Protein AF-0000000087153618 (afdb_homodimer)

Structure (mmCIF, N/CA/C/O backbone):
data_AF-0000000087153618-model_v1
#
loop_
_entity.id
_entity.type
_entity.pdbx_description
1 polymer '2-O-methyltransferase NoeI'
#
loop_
_atom_site.group_PDB
_atom_site.id
_atom_site.type_symbol
_atom_site.label_atom_id
_atom_site.label_alt_id
_atom_site.label_comp_id
_atom_site.label_asym_id
_atom_site.label_entity_id
_atom_site.label_seq_id
_atom_site.pdbx_PDB_ins_code
_atom_site.Cartn_x
_atom_site.Cartn_y
_atom_site.Cartn_z
_atom_site.occupancy
_atom_site.B_iso_or_equiv
_atom_site.auth_seq_id
_atom_site.auth_comp_id
_atom_site.auth_asym_id
_atom_site.auth_atom_id
_atom_site.pdbx_PDB_model_num
ATOM 1 N N . MET A 1 1 ? 12.773 13.211 -12.695 1 20.19 1 MET A N 1
ATOM 2 C CA . MET A 1 1 ? 13.117 11.789 -12.734 1 20.19 1 MET A CA 1
ATOM 3 C C . MET A 1 1 ? 11.867 10.922 -12.555 1 20.19 1 MET A C 1
ATOM 5 O O . MET A 1 1 ? 11.125 11.102 -11.586 1 20.19 1 MET A O 1
ATOM 9 N N . GLU A 1 2 ? 11.328 10.344 -13.516 1 23.78 2 GLU A N 1
ATOM 10 C CA . GLU A 1 2 ? 10.109 9.609 -13.812 1 23.78 2 GLU A CA 1
ATOM 11 C C . GLU A 1 2 ? 9.828 8.539 -12.75 1 23.78 2 GLU A C 1
ATOM 13 O O . GLU A 1 2 ? 10.703 7.734 -12.438 1 23.78 2 GLU A O 1
ATOM 18 N N . ARG A 1 3 ? 9.164 8.797 -11.742 1 31.59 3 ARG A N 1
ATOM 19 C CA . ARG A 1 3 ? 8.711 7.941 -10.648 1 31.59 3 ARG A CA 1
ATOM 20 C C . ARG A 1 3 ? 8.492 6.512 -11.133 1 31.59 3 ARG A C 1
ATOM 22 O O . ARG A 1 3 ? 7.566 6.242 -11.898 1 31.59 3 ARG A O 1
ATOM 29 N N . GLN A 1 4 ? 9.5 5.684 -11.438 1 35.72 4 GLN A N 1
ATOM 30 C CA . GLN A 1 4 ? 9.461 4.496 -12.281 1 35.72 4 GLN A CA 1
ATOM 31 C C . GLN A 1 4 ? 8.688 3.367 -11.609 1 35.72 4 GLN A C 1
ATOM 33 O O . GLN A 1 4 ? 9.195 2.723 -10.688 1 35.72 4 GLN A O 1
ATOM 38 N N . THR A 1 5 ? 7.371 3.631 -11.258 1 43.09 5 THR A N 1
ATOM 39 C CA . THR A 1 5 ? 6.609 2.404 -11.055 1 43.09 5 THR A CA 1
ATOM 40 C C . THR A 1 5 ? 7.105 1.301 -11.984 1 43.09 5 THR A C 1
ATOM 42 O O . THR A 1 5 ? 7.203 1.501 -13.203 1 43.09 5 THR A O 1
ATOM 45 N N . VAL A 1 6 ? 8.008 0.605 -11.461 1 48.28 6 VAL A N 1
ATOM 46 C CA . VAL A 1 6 ? 8.508 -0.486 -12.297 1 48.28 6 VAL A CA 1
ATOM 47 C C . VAL A 1 6 ? 7.344 -1.119 -13.062 1 48.28 6 VAL A C 1
ATOM 49 O O . VAL A 1 6 ? 6.328 -1.488 -12.461 1 48.28 6 VAL A O 1
ATOM 52 N N . SER A 1 7 ? 7.324 -0.836 -14.297 1 58.03 7 SER A N 1
ATOM 53 C CA . SER A 1 7 ? 6.32 -1.457 -15.156 1 58.03 7 SER A CA 1
ATOM 54 C C . SER A 1 7 ? 6.34 -2.975 -15.023 1 58.03 7 SER A C 1
ATOM 56 O O . SER A 1 7 ? 7.363 -3.559 -14.664 1 58.03 7 SER A O 1
ATOM 58 N N . SER A 1 8 ? 5.23 -3.551 -14.984 1 68.25 8 SER A N 1
ATOM 59 C CA . SER A 1 8 ? 5.109 -5.004 -14.953 1 68.25 8 SER A CA 1
ATOM 60 C C . SER A 1 8 ? 6.105 -5.66 -15.906 1 68.25 8 SER A C 1
ATOM 62 O O . SER A 1 8 ? 6.699 -6.688 -15.578 1 68.25 8 SER A O 1
ATOM 64 N N . VAL A 1 9 ? 6.383 -4.992 -16.969 1 71 9 VAL A N 1
ATOM 65 C CA . VAL A 1 9 ? 7.289 -5.551 -17.969 1 71 9 VAL A CA 1
ATOM 66 C C . VAL A 1 9 ? 8.711 -5.59 -17.406 1 71 9 VAL A C 1
ATOM 68 O O . VAL A 1 9 ? 9.445 -6.559 -17.625 1 71 9 VAL A O 1
ATOM 71 N N . GLU A 1 10 ? 9 -4.613 -16.688 1 82.44 10 GLU A N 1
ATOM 72 C CA . GLU A 1 10 ? 10.336 -4.547 -16.109 1 82.44 10 GLU A CA 1
ATOM 73 C C . GLU A 1 10 ? 10.539 -5.629 -15.047 1 82.44 10 GLU A C 1
ATOM 75 O O . GLU A 1 10 ? 11.625 -6.199 -14.93 1 82.44 10 GLU A O 1
ATOM 80 N N . VAL A 1 11 ? 9.453 -5.926 -14.469 1 89.31 11 VAL A N 1
ATOM 81 C CA . VAL A 1 11 ? 9.531 -6.949 -13.43 1 89.31 11 VAL A CA 1
ATOM 82 C C . VAL A 1 11 ? 9.789 -8.312 -14.062 1 89.31 11 VAL A C 1
ATOM 84 O O . VAL A 1 11 ? 10.664 -9.055 -13.617 1 89.31 11 VAL A O 1
ATOM 87 N N . HIS A 1 12 ? 9.07 -8.609 -15.148 1 93.75 12 HIS A N 1
ATOM 88 C CA . HIS A 1 12 ? 9.242 -9.891 -15.836 1 93.75 12 HIS A CA 1
ATOM 89 C C . HIS A 1 12 ? 10.664 -10.031 -16.375 1 93.75 12 HIS A C 1
ATOM 91 O O . HIS A 1 12 ? 11.281 -11.086 -16.234 1 93.75 12 HIS A O 1
ATOM 97 N N . GLN A 1 13 ? 11.141 -8.945 -16.938 1 91.81 13 GLN A N 1
ATOM 98 C CA . GLN A 1 13 ? 12.492 -8.961 -17.484 1 91.81 13 GLN A CA 1
ATOM 99 C C . GLN A 1 13 ? 13.531 -9.195 -16.391 1 91.81 13 GLN A C 1
ATOM 101 O O . GLN A 1 13 ? 14.484 -9.953 -16.578 1 91.81 13 GLN A O 1
ATOM 106 N N . HIS A 1 14 ? 13.328 -8.57 -15.352 1 91.19 14 HIS A N 1
ATOM 107 C CA . HIS A 1 14 ? 14.227 -8.734 -14.211 1 91.19 14 HIS A CA 1
ATOM 108 C C . HIS A 1 14 ? 14.242 -10.172 -13.719 1 91.19 14 HIS A C 1
ATOM 110 O O . HIS A 1 14 ? 15.312 -10.75 -13.492 1 91.19 14 HIS A O 1
ATOM 116 N N . ILE A 1 15 ? 13.086 -10.727 -13.625 1 93.56 15 ILE A N 1
ATOM 117 C CA . ILE A 1 15 ? 12.961 -12.086 -13.117 1 93.56 15 ILE A CA 1
ATOM 118 C C . ILE A 1 15 ? 13.656 -13.055 -14.07 1 93.56 15 ILE A C 1
ATOM 120 O O . ILE A 1 15 ? 14.438 -13.906 -13.633 1 93.56 15 ILE A O 1
ATOM 124 N N . VAL A 1 16 ? 13.398 -12.883 -15.305 1 94.5 16 VAL A N 1
ATOM 125 C CA . VAL A 1 16 ? 13.984 -13.773 -16.297 1 94.5 16 VAL A CA 1
ATOM 126 C C . VAL A 1 16 ? 15.508 -13.648 -16.266 1 94.5 16 VAL A C 1
ATOM 128 O O . VAL A 1 16 ? 16.219 -14.648 -16.438 1 94.5 16 VAL A O 1
ATOM 131 N N . SER A 1 17 ? 15.969 -12.43 -16.047 1 93.44 17 SER A N 1
ATOM 132 C CA . SER A 1 17 ? 17.406 -12.227 -15.977 1 93.44 17 SER A CA 1
ATOM 133 C C . SER A 1 17 ? 18.031 -12.977 -14.797 1 93.44 17 SER A C 1
ATOM 135 O O . SER A 1 17 ? 19.188 -13.375 -14.844 1 93.44 17 SER A O 1
ATOM 137 N N . LEU A 1 18 ? 17.297 -13.258 -13.766 1 93.94 18 LEU A N 1
ATOM 138 C CA . LEU A 1 18 ? 17.781 -13.938 -12.57 1 93.94 18 LEU A CA 1
ATOM 139 C C . LEU A 1 18 ? 17.781 -15.453 -12.773 1 93.94 18 LEU A C 1
ATOM 141 O O . LEU A 1 18 ? 18.562 -16.156 -12.133 1 93.94 18 LEU A O 1
ATOM 145 N N . LEU A 1 19 ? 16.891 -15.969 -13.617 1 95.12 19 LEU A N 1
ATOM 146 C CA . LEU A 1 19 ? 16.75 -17.406 -13.789 1 95.12 19 LEU A CA 1
ATOM 147 C C . LEU A 1 19 ? 18 -18 -14.438 1 95.12 19 LEU A C 1
ATOM 149 O O . LEU A 1 19 ? 18.391 -19.125 -14.125 1 95.12 19 LEU A O 1
ATOM 153 N N . GLN A 1 20 ? 18.641 -17.281 -15.383 1 90.94 20 GLN A N 1
ATOM 154 C CA . GLN A 1 20 ? 19.906 -17.672 -16 1 90.94 20 GLN A CA 1
ATOM 155 C C . GLN A 1 20 ? 19.812 -19.062 -16.594 1 90.94 20 GLN A C 1
ATOM 157 O O . GLN A 1 20 ? 20.719 -19.891 -16.406 1 90.94 20 GLN A O 1
ATOM 162 N N . LYS A 1 21 ? 18.781 -19.547 -17.109 1 91.88 21 LYS A N 1
ATOM 163 C CA . LYS A 1 21 ? 18.469 -20.797 -17.797 1 91.88 21 LYS A CA 1
ATOM 164 C C . LYS A 1 21 ? 17.609 -20.562 -19.031 1 91.88 21 LYS A C 1
ATOM 166 O O . LYS A 1 21 ? 16.625 -19.812 -18.969 1 91.88 21 LYS A O 1
ATOM 171 N N . PRO A 1 22 ? 17.984 -21.172 -20.109 1 92.19 22 PRO A N 1
ATOM 172 C CA . PRO A 1 22 ? 17.188 -20.953 -21.312 1 92.19 22 PRO A CA 1
ATOM 173 C C . PRO A 1 22 ? 15.828 -21.641 -21.266 1 92.19 22 PRO A C 1
ATOM 175 O O . PRO A 1 22 ? 14.883 -21.203 -21.906 1 92.19 22 PRO A O 1
ATOM 178 N N . ASN A 1 23 ? 15.766 -22.734 -20.5 1 96.75 23 ASN A N 1
ATOM 179 C CA . ASN A 1 23 ? 14.523 -23.516 -20.438 1 96.75 23 ASN A CA 1
ATOM 180 C C . ASN A 1 23 ? 14.039 -23.672 -19 1 96.75 23 ASN A C 1
ATOM 182 O O . ASN A 1 23 ? 13.82 -24.797 -18.531 1 96.75 23 ASN A O 1
ATOM 186 N N . PRO A 1 24 ? 13.789 -22.594 -18.359 1 98 24 PRO A N 1
ATOM 187 C CA . PRO A 1 24 ? 13.352 -22.688 -16.953 1 98 24 PRO A CA 1
ATOM 188 C C . PRO A 1 24 ? 11.969 -23.312 -16.812 1 98 24 PRO A C 1
ATOM 190 O O . PRO A 1 24 ? 11.141 -23.203 -17.719 1 98 24 PRO A O 1
ATOM 193 N N . VAL A 1 25 ? 11.766 -23.953 -15.727 1 98.5 25 VAL A N 1
ATOM 194 C CA . VAL A 1 25 ? 10.445 -24.406 -15.328 1 98.5 25 VAL A CA 1
ATOM 195 C C . VAL A 1 25 ? 9.727 -23.312 -14.547 1 98.5 25 VAL A C 1
ATOM 197 O O . VAL A 1 25 ? 10.195 -22.875 -13.492 1 98.5 25 VAL A O 1
ATOM 200 N N . ILE A 1 26 ? 8.562 -22.812 -15.102 1 98.62 26 ILE A N 1
ATOM 201 C CA . ILE A 1 26 ? 7.809 -21.719 -14.508 1 98.62 26 ILE A CA 1
ATOM 202 C C . ILE A 1 26 ? 6.387 -22.172 -14.195 1 98.62 26 ILE A C 1
ATOM 204 O O . ILE A 1 26 ? 5.699 -22.719 -15.055 1 98.62 26 ILE A O 1
ATOM 208 N N . LEU A 1 27 ? 6.008 -22.062 -12.945 1 98.88 27 LEU A N 1
ATOM 209 C CA . LEU A 1 27 ? 4.613 -22.25 -12.555 1 98.88 27 LEU A CA 1
ATOM 210 C C . LEU A 1 27 ? 3.904 -20.906 -12.398 1 98.88 27 LEU A C 1
ATOM 212 O O . LEU A 1 27 ? 4.348 -20.062 -11.633 1 98.88 27 LEU A O 1
ATOM 216 N N . ASP A 1 28 ? 2.85 -20.672 -13.164 1 98.69 28 ASP A N 1
ATOM 217 C CA . ASP A 1 28 ? 1.968 -19.516 -13.055 1 98.69 28 ASP A CA 1
ATOM 218 C C . ASP A 1 28 ? 0.666 -19.875 -12.344 1 98.69 28 ASP A C 1
ATOM 220 O O . ASP A 1 28 ? -0.265 -20.391 -12.969 1 98.69 28 ASP A O 1
ATOM 224 N N . ILE A 1 29 ? 0.651 -19.641 -11.039 1 98.75 29 ILE A N 1
ATOM 225 C CA . ILE A 1 29 ? -0.455 -20.078 -10.188 1 98.75 29 ILE A CA 1
ATOM 226 C C . ILE A 1 29 ? -1.422 -18.906 -9.977 1 98.75 29 ILE A C 1
ATOM 228 O O . ILE A 1 29 ? -1.096 -17.938 -9.297 1 98.75 29 ILE A O 1
ATOM 232 N N . GLY A 1 30 ? -2.611 -19 -10.438 1 97.5 30 GLY A N 1
ATOM 233 C CA . GLY A 1 30 ? -3.527 -17.891 -10.602 1 97.5 30 GLY A CA 1
ATOM 234 C C . GLY A 1 30 ? -3.227 -17.047 -11.828 1 97.5 30 GLY A C 1
ATOM 235 O O . GLY A 1 30 ? -3.072 -15.828 -11.727 1 97.5 30 GLY A O 1
ATOM 236 N N . CYS A 1 31 ? -3.277 -17.688 -12.93 1 96.81 31 CYS A N 1
ATOM 237 C CA . CYS A 1 31 ? -2.752 -17.062 -14.141 1 96.81 31 CYS A CA 1
ATOM 238 C C . CYS A 1 31 ? -3.791 -16.141 -14.766 1 96.81 31 CYS A C 1
ATOM 240 O O . CYS A 1 31 ? -3.467 -15.344 -15.656 1 96.81 31 CYS A O 1
ATOM 242 N N . ASN A 1 32 ? -5.004 -16.188 -14.32 1 94.25 32 ASN A N 1
ATOM 243 C CA . ASN A 1 32 ? -6.074 -15.336 -14.812 1 94.25 32 ASN A CA 1
ATOM 244 C C . ASN A 1 32 ? -6.191 -15.398 -16.328 1 94.25 32 ASN A C 1
ATOM 246 O O . ASN A 1 32 ? -6.309 -16.484 -16.906 1 94.25 32 ASN A O 1
ATOM 250 N N . ASP A 1 33 ? -6.074 -14.289 -17.016 1 93.5 33 ASP A N 1
ATOM 251 C CA . ASP A 1 33 ? -6.32 -14.258 -18.453 1 93.5 33 ASP A CA 1
ATOM 252 C C . ASP A 1 33 ? -5.051 -14.602 -19.234 1 93.5 33 ASP A C 1
ATOM 254 O O . ASP A 1 33 ? -5.035 -14.531 -20.469 1 93.5 33 ASP A O 1
ATOM 258 N N . GLY A 1 34 ? -3.939 -14.883 -18.578 1 96 34 GLY A N 1
ATOM 259 C CA . GLY A 1 34 ? -2.727 -15.367 -19.219 1 96 34 GLY A CA 1
ATOM 260 C C . GLY A 1 34 ? -1.766 -14.25 -19.578 1 96 34 GLY A C 1
ATOM 261 O O . GLY A 1 34 ? -0.745 -14.492 -20.234 1 96 34 GLY A O 1
ATOM 262 N N . THR A 1 35 ? -1.989 -13.031 -19.156 1 94.06 35 THR A N 1
ATOM 263 C CA . THR A 1 35 ? -1.132 -11.891 -19.469 1 94.06 35 THR A CA 1
ATOM 264 C C . THR A 1 35 ? 0.309 -12.172 -19.047 1 94.06 35 THR A C 1
ATOM 266 O O . THR A 1 35 ? 1.232 -12.039 -19.859 1 94.06 35 THR A O 1
ATOM 269 N N . ASP A 1 36 ? 0.475 -12.586 -17.828 1 95.12 36 ASP A N 1
ATOM 270 C CA . ASP A 1 36 ? 1.824 -12.828 -17.328 1 95.12 36 ASP A CA 1
ATOM 271 C C . ASP A 1 36 ? 2.438 -14.07 -17.969 1 95.12 36 ASP A C 1
ATOM 273 O O . ASP A 1 36 ? 3.629 -14.086 -18.281 1 95.12 36 ASP A O 1
ATOM 277 N N . THR A 1 37 ? 1.616 -15.094 -18.156 1 97.25 37 THR A N 1
ATOM 278 C CA . THR A 1 37 ? 2.08 -16.281 -18.859 1 97.25 37 THR A CA 1
ATOM 279 C C . THR A 1 37 ? 2.652 -15.914 -20.234 1 97.25 37 THR A C 1
ATOM 281 O O . THR A 1 37 ? 3.754 -16.344 -20.578 1 97.25 37 THR A O 1
ATOM 284 N N . GLN A 1 38 ? 1.904 -15.125 -20.969 1 96.44 38 GLN A N 1
ATOM 285 C CA . GLN A 1 38 ? 2.324 -14.711 -22.297 1 96.44 38 GLN A CA 1
ATOM 286 C C . GLN A 1 38 ? 3.629 -13.922 -22.234 1 96.44 38 GLN A C 1
ATOM 288 O O . GLN A 1 38 ? 4.5 -14.086 -23.094 1 96.44 38 GLN A O 1
ATOM 293 N N . HIS A 1 39 ? 3.777 -13.078 -21.266 1 95.38 39 HIS A N 1
ATOM 294 C CA . HIS A 1 39 ? 5 -12.297 -21.125 1 95.38 39 HIS A CA 1
ATOM 295 C C . HIS A 1 39 ? 6.211 -13.195 -20.906 1 95.38 39 HIS A C 1
ATOM 297 O O . HIS A 1 39 ? 7.254 -13.008 -21.531 1 95.38 39 HIS A O 1
ATOM 303 N N . PHE A 1 40 ? 6.059 -14.164 -20.047 1 96.75 40 PHE A N 1
ATOM 304 C CA . PHE A 1 40 ? 7.16 -15.078 -19.781 1 96.75 40 PHE A CA 1
ATOM 305 C C . PHE A 1 40 ? 7.484 -15.906 -21.016 1 96.75 40 PHE A C 1
ATOM 307 O O . PHE A 1 40 ? 8.656 -16.172 -21.312 1 96.75 40 PHE A O 1
ATOM 314 N N . LEU A 1 41 ? 6.441 -16.328 -21.688 1 96.75 41 LEU A N 1
ATOM 315 C CA . LEU A 1 41 ? 6.656 -17.109 -22.906 1 96.75 41 LEU A CA 1
ATOM 316 C C . LEU A 1 41 ? 7.441 -16.312 -23.922 1 96.75 41 LEU A C 1
ATOM 318 O O . LEU A 1 41 ? 8.32 -16.844 -24.609 1 96.75 41 LEU A O 1
ATOM 322 N N . ASN A 1 42 ? 7.16 -15.039 -24.047 1 95.19 42 ASN A N 1
ATOM 323 C CA . ASN A 1 42 ? 7.855 -14.164 -24.984 1 95.19 42 ASN A CA 1
ATOM 324 C C . ASN A 1 42 ? 9.32 -13.969 -24.594 1 95.19 42 ASN A C 1
ATOM 326 O O . ASN A 1 42 ? 10.203 -13.961 -25.453 1 95.19 42 ASN A O 1
ATOM 330 N N . LEU A 1 43 ? 9.578 -13.828 -23.344 1 94.75 43 LEU A N 1
ATOM 331 C CA . LEU A 1 43 ? 10.914 -13.539 -22.844 1 94.75 43 LEU A CA 1
AT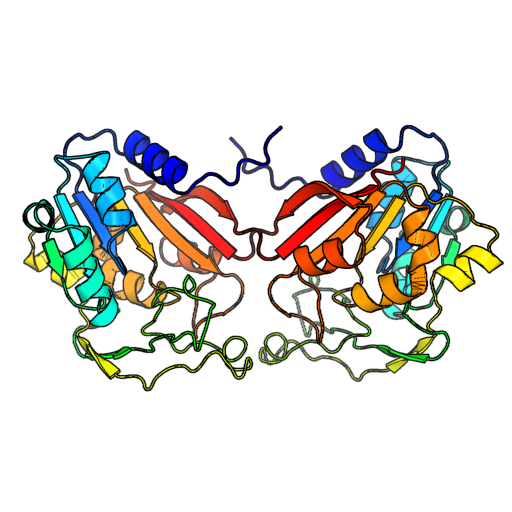OM 332 C C . LEU A 1 43 ? 11.766 -14.797 -22.812 1 94.75 43 LEU A C 1
ATOM 334 O O . LEU A 1 43 ? 12.992 -14.727 -22.953 1 94.75 43 LEU A O 1
ATOM 338 N N . CYS A 1 44 ? 11.102 -15.977 -22.594 1 95.62 44 CYS A N 1
ATOM 339 C CA . CYS A 1 44 ? 11.758 -17.281 -22.531 1 95.62 44 CYS A CA 1
ATOM 340 C C . CYS A 1 44 ? 11 -18.297 -23.375 1 95.62 44 CYS A C 1
ATOM 342 O O . CYS A 1 44 ? 10.336 -19.188 -22.828 1 95.62 44 CYS A O 1
ATOM 344 N N . PRO A 1 45 ? 11.25 -18.359 -24.594 1 95.38 45 PRO A N 1
ATOM 345 C CA . PRO A 1 45 ? 10.461 -19.203 -25.5 1 95.38 45 PRO A CA 1
ATOM 346 C C . PRO A 1 45 ? 10.641 -20.688 -25.234 1 95.38 45 PRO A C 1
ATOM 348 O O . PRO A 1 45 ? 9.781 -21.5 -25.609 1 95.38 45 PRO A O 1
ATOM 351 N N . GLN A 1 46 ? 11.719 -21.078 -24.625 1 97.12 46 GLN A N 1
ATOM 352 C CA . GLN A 1 46 ? 11.969 -22.484 -24.359 1 97.12 46 GLN A CA 1
ATOM 353 C C . GLN A 1 46 ? 11.531 -22.875 -22.953 1 97.12 46 GLN A C 1
ATOM 355 O O . GLN A 1 46 ? 11.711 -24.031 -22.547 1 97.12 46 GLN A O 1
ATOM 360 N N . ALA A 1 47 ? 10.906 -21.969 -22.266 1 97.69 47 ALA A N 1
ATOM 361 C CA . ALA A 1 47 ? 10.461 -22.25 -20.906 1 97.69 47 ALA A CA 1
ATOM 362 C C . ALA A 1 47 ? 9.383 -23.328 -20.891 1 97.69 47 ALA A C 1
ATOM 364 O O . ALA A 1 47 ? 8.578 -23.422 -21.828 1 97.69 47 ALA A O 1
ATOM 365 N N . GLN A 1 48 ? 9.453 -24.156 -19.906 1 98.06 48 GLN A N 1
ATOM 366 C CA . GLN A 1 48 ? 8.336 -25.031 -19.562 1 98.06 48 GLN A CA 1
ATOM 367 C C . GLN A 1 48 ? 7.371 -24.344 -18.594 1 98.06 48 GLN A C 1
ATOM 369 O O . GLN A 1 48 ? 7.68 -24.172 -17.422 1 98.06 48 GLN A O 1
ATOM 374 N N . ILE A 1 49 ? 6.199 -23.938 -19.156 1 98.56 49 ILE A N 1
ATOM 375 C CA . ILE A 1 49 ? 5.281 -23.125 -18.359 1 98.56 49 ILE A CA 1
ATOM 376 C C . ILE A 1 49 ? 4.023 -23.938 -18.047 1 98.56 49 ILE A C 1
ATOM 378 O O . ILE A 1 49 ? 3.41 -24.531 -18.938 1 98.56 49 ILE A O 1
ATOM 382 N N . TYR A 1 50 ? 3.689 -24.016 -16.781 1 98.81 50 TYR A N 1
ATOM 383 C CA . TYR A 1 50 ? 2.445 -24.578 -16.266 1 98.81 50 TYR A CA 1
ATOM 384 C C . TYR A 1 50 ? 1.584 -23.5 -15.625 1 98.81 50 TYR A C 1
ATOM 386 O O . TYR A 1 50 ? 2.006 -22.859 -14.656 1 98.81 50 TYR A O 1
ATOM 394 N N . SER A 1 51 ? 0.408 -23.297 -16.156 1 98.81 51 SER A N 1
ATOM 395 C CA . SER A 1 51 ? -0.5 -22.266 -15.672 1 98.81 51 SER A CA 1
ATOM 396 C C . SER A 1 51 ? -1.731 -22.859 -15.008 1 98.81 51 SER A C 1
ATOM 398 O O . SER A 1 51 ? -2.314 -23.828 -15.523 1 98.81 51 SER A O 1
ATOM 400 N N . PHE A 1 52 ? -2.059 -22.344 -13.844 1 98.81 52 PHE A N 1
ATOM 401 C CA . PHE A 1 52 ? -3.201 -22.828 -13.078 1 98.81 52 PHE A CA 1
ATOM 402 C C . PHE A 1 52 ? -4.25 -21.734 -12.914 1 98.81 52 PHE A C 1
ATOM 404 O O . PHE A 1 52 ? -3.938 -20.641 -12.453 1 98.81 52 PHE A O 1
ATOM 411 N N . GLU A 1 53 ? -5.461 -21.984 -13.25 1 98.12 53 GLU A N 1
ATOM 412 C CA . GLU A 1 53 ? -6.57 -21.047 -13.117 1 98.12 53 GLU A CA 1
ATOM 413 C C . GLU A 1 53 ? -7.898 -21.781 -12.953 1 98.12 53 GLU A C 1
ATOM 415 O O . GLU A 1 53 ? -8.195 -22.703 -13.711 1 98.12 53 GLU A O 1
ATOM 420 N N . PRO A 1 54 ? -8.641 -21.375 -11.961 1 97 54 PRO A N 1
ATOM 421 C CA . PRO A 1 54 ? -9.883 -22.109 -11.734 1 97 54 PRO A CA 1
ATOM 422 C C . PRO A 1 54 ? -11.094 -21.422 -12.375 1 97 54 PRO A C 1
ATOM 424 O O . PRO A 1 54 ? -12.148 -22.047 -12.531 1 97 54 PRO A O 1
ATOM 427 N N . ASP A 1 55 ? -11.062 -20.156 -12.656 1 93.69 55 ASP A N 1
ATOM 428 C CA . ASP A 1 55 ? -12.211 -19.391 -13.141 1 93.69 55 ASP A CA 1
ATOM 429 C C . ASP A 1 55 ? -12.445 -19.641 -14.633 1 93.69 55 ASP A C 1
ATOM 431 O O . ASP A 1 55 ? -11.625 -19.234 -15.469 1 93.69 55 ASP A O 1
ATOM 435 N N . PRO A 1 56 ? -13.586 -20.188 -14.961 1 93.12 56 PRO A N 1
ATOM 436 C CA . PRO A 1 56 ? -13.836 -20.469 -16.375 1 93.12 56 PRO A CA 1
ATOM 437 C C . PRO A 1 56 ? -13.828 -19.219 -17.25 1 93.12 56 PRO A C 1
ATOM 439 O O . PRO A 1 56 ? -13.477 -19.281 -18.422 1 93.12 56 PRO A O 1
ATOM 442 N N . ARG A 1 57 ? -14.211 -18.125 -16.672 1 88.31 57 ARG A N 1
ATOM 443 C CA . ARG A 1 57 ? -14.211 -16.875 -17.422 1 88.31 57 ARG A CA 1
ATOM 444 C C . ARG A 1 57 ? -12.797 -16.453 -17.781 1 88.31 57 ARG A C 1
ATOM 446 O O . ARG A 1 57 ? -12.523 -16.094 -18.938 1 88.31 57 ARG A O 1
ATOM 453 N N . ALA A 1 58 ? -11.969 -16.547 -16.828 1 92.25 58 ALA A N 1
ATOM 454 C CA . ALA A 1 58 ? -10.562 -16.219 -17.047 1 92.25 58 ALA A CA 1
ATOM 455 C C . ALA A 1 58 ? -9.898 -17.203 -18 1 92.25 58 ALA A C 1
ATOM 457 O O . ALA A 1 58 ? -9.117 -16.812 -18.859 1 92.25 58 ALA A O 1
ATOM 458 N N . ILE A 1 59 ? -10.266 -18.438 -17.875 1 95.56 59 ILE A N 1
ATOM 459 C CA . ILE A 1 59 ? -9.703 -19.5 -18.703 1 95.56 59 ILE A CA 1
ATOM 460 C C . ILE A 1 59 ? -10.055 -19.25 -20.172 1 95.56 59 ILE A C 1
ATOM 462 O O . ILE A 1 59 ? -9.203 -19.406 -21.062 1 95.56 59 ILE A O 1
ATOM 466 N N . ALA A 1 60 ? -11.25 -18.859 -20.406 1 94.75 60 ALA A N 1
ATOM 467 C CA . ALA A 1 60 ? -11.664 -18.547 -21.766 1 94.75 60 ALA A CA 1
ATOM 468 C C . ALA A 1 60 ? -10.82 -17.422 -22.359 1 94.75 60 ALA A C 1
ATOM 470 O O . ALA A 1 60 ? -10.391 -17.516 -23.516 1 94.75 60 ALA A O 1
ATOM 471 N N . ARG A 1 61 ? -10.586 -16.438 -21.594 1 94.19 61 ARG A N 1
ATOM 472 C CA . ARG A 1 61 ? -9.758 -15.32 -22.031 1 94.19 61 ARG A CA 1
ATOM 473 C C . ARG A 1 61 ? -8.312 -15.758 -22.219 1 94.19 61 ARG A C 1
ATOM 475 O O . ARG A 1 61 ? -7.625 -15.281 -23.141 1 94.19 61 ARG A O 1
ATOM 482 N N . PHE A 1 62 ? -7.883 -16.562 -21.312 1 95.88 62 PHE A N 1
ATOM 483 C CA . PHE A 1 62 ? -6.539 -17.125 -21.406 1 95.88 62 PHE A CA 1
ATOM 484 C C . PHE A 1 62 ? -6.324 -17.797 -22.75 1 95.88 62 PHE A C 1
ATOM 486 O O . PHE A 1 62 ? -5.355 -17.5 -23.453 1 95.88 62 PHE A O 1
ATOM 493 N N . LYS A 1 63 ? -7.188 -18.688 -23.109 1 97.62 63 LYS A N 1
ATOM 494 C CA . LYS A 1 63 ? -7.098 -19.453 -24.344 1 97.62 63 LYS A CA 1
ATOM 495 C C . LYS A 1 63 ? -7.156 -18.516 -25.562 1 97.62 63 LYS A C 1
ATOM 497 O O . LYS A 1 63 ? -6.414 -18.719 -26.531 1 97.62 63 LYS A O 1
ATOM 502 N N . LYS A 1 64 ? -8 -17.531 -25.453 1 96.31 64 LYS A N 1
ATOM 503 C CA . LYS A 1 64 ? -8.094 -16.562 -26.531 1 96.31 64 LYS A CA 1
ATOM 504 C C . LYS A 1 64 ? -6.797 -15.766 -26.688 1 96.31 64 LYS A C 1
ATOM 506 O O . LYS A 1 64 ? -6.32 -15.547 -27.797 1 96.31 64 LYS A O 1
ATOM 511 N N . ARG A 1 65 ? -6.254 -15.359 -25.594 1 94.25 65 ARG A N 1
ATOM 512 C CA . ARG A 1 65 ? -5.051 -14.531 -25.594 1 94.25 65 ARG A CA 1
ATOM 513 C C . ARG A 1 65 ? -3.869 -15.297 -26.188 1 94.25 65 ARG A C 1
ATOM 515 O O . ARG A 1 65 ? -3.135 -14.758 -27.016 1 94.25 65 ARG A O 1
ATOM 522 N N . LEU A 1 66 ? -3.711 -16.453 -25.766 1 96.94 66 LEU A N 1
ATOM 523 C CA . LEU A 1 66 ? -2.529 -17.203 -26.172 1 96.94 66 LEU A CA 1
ATOM 524 C C . LEU A 1 66 ? -2.695 -17.75 -27.594 1 96.94 66 LEU A C 1
ATOM 526 O O . LEU A 1 66 ? -1.707 -17.969 -28.297 1 96.94 66 LEU A O 1
ATOM 530 N N . GLY A 1 67 ? -3.922 -18.078 -28.031 1 96.5 67 GLY A N 1
ATOM 531 C CA . GLY A 1 67 ? -4.133 -18.594 -29.375 1 96.5 67 GLY A CA 1
ATOM 532 C C . GLY A 1 67 ? -3.25 -19.781 -29.688 1 96.5 67 GLY A C 1
ATOM 533 O O . GLY A 1 67 ? -3.246 -20.781 -28.953 1 96.5 67 GLY A O 1
ATOM 534 N N . PRO A 1 68 ? -2.447 -19.688 -30.688 1 95.31 68 PRO A N 1
ATOM 535 C CA . PRO A 1 68 ? -1.577 -20.797 -31.094 1 95.31 68 PRO A CA 1
ATOM 536 C C . PRO A 1 68 ? -0.496 -21.109 -30.062 1 95.31 68 PRO A C 1
ATOM 538 O O . PRO A 1 68 ? -0.016 -22.25 -30 1 95.31 68 PRO A O 1
ATOM 541 N N . SER A 1 69 ? -0.162 -20.125 -29.312 1 96.5 69 SER A N 1
ATOM 542 C CA . SER A 1 69 ? 0.88 -20.297 -28.312 1 96.5 69 SER A CA 1
ATOM 543 C C . SER A 1 69 ? 0.406 -21.203 -27.188 1 96.5 69 SER A C 1
ATOM 545 O O . SER A 1 69 ? 1.209 -21.656 -26.359 1 96.5 69 SER A O 1
ATOM 547 N N . LEU A 1 70 ? -0.855 -21.484 -27.188 1 96.88 70 LEU A N 1
ATOM 548 C CA . LEU A 1 70 ? -1.411 -22.375 -26.188 1 96.88 70 LEU A CA 1
ATOM 549 C C . LEU A 1 70 ? -0.708 -23.734 -26.219 1 96.88 70 LEU A C 1
ATOM 551 O O . LEU A 1 70 ? -0.568 -24.391 -25.188 1 96.88 70 LEU A O 1
ATOM 555 N N . ALA A 1 71 ? -0.259 -24.094 -27.312 1 96.94 71 ALA A N 1
ATOM 556 C CA . ALA A 1 71 ? 0.404 -25.391 -27.484 1 96.94 71 ALA A CA 1
ATOM 557 C C . ALA A 1 71 ? 1.733 -25.422 -26.734 1 96.94 71 ALA A C 1
ATOM 559 O O . ALA A 1 71 ? 2.271 -26.5 -26.453 1 96.94 71 ALA A O 1
ATOM 560 N N . LYS A 1 72 ? 2.273 -24.281 -26.391 1 97.31 72 LYS A N 1
ATOM 561 C CA . LYS A 1 72 ? 3.584 -24.188 -25.75 1 97.31 72 LYS A CA 1
ATOM 562 C C . LYS A 1 72 ? 3.449 -24.141 -24.219 1 97.31 72 LYS A C 1
ATOM 564 O O . LYS A 1 72 ? 4.453 -24.125 -23.516 1 97.31 72 LYS A O 1
ATOM 569 N N . VAL A 1 73 ? 2.242 -24.109 -23.734 1 98.06 73 VAL A N 1
ATOM 570 C CA . VAL A 1 73 ? 1.985 -23.969 -22.297 1 98.06 73 VAL A CA 1
ATOM 571 C C . VAL A 1 73 ? 1.004 -25.047 -21.844 1 98.06 73 VAL A C 1
ATOM 573 O O . VAL A 1 73 ? 0.16 -25.5 -22.625 1 98.06 73 VAL A O 1
ATOM 576 N N . LYS A 1 74 ? 1.164 -25.547 -20.703 1 98.44 74 LYS A N 1
ATOM 577 C CA . LYS A 1 74 ? 0.162 -26.422 -20.109 1 98.44 74 LYS A CA 1
ATOM 578 C C . LYS A 1 74 ? -0.779 -25.656 -19.203 1 98.44 74 LYS A C 1
ATOM 580 O O . LYS A 1 74 ? -0.364 -25.156 -18.141 1 98.44 74 LYS A O 1
ATOM 585 N N . LEU A 1 75 ? -1.989 -25.516 -19.594 1 98.62 75 LEU A N 1
ATOM 586 C CA . LEU A 1 75 ? -3.016 -24.859 -18.797 1 98.62 75 LEU A CA 1
ATOM 587 C C . LEU A 1 75 ? -3.822 -25.875 -17.984 1 98.62 75 LEU A C 1
ATOM 589 O O . LEU A 1 75 ? -4.383 -26.812 -18.562 1 98.62 75 LEU A O 1
ATOM 593 N N . LEU A 1 76 ? -3.781 -25.719 -16.734 1 98.69 76 LEU A N 1
ATOM 594 C CA . LEU A 1 76 ? -4.57 -26.531 -15.82 1 98.69 76 LEU A CA 1
ATOM 595 C C . LEU A 1 76 ? -5.738 -25.734 -15.242 1 98.69 76 LEU A C 1
ATOM 597 O O . LEU A 1 76 ? -5.535 -24.703 -14.602 1 98.69 76 LEU A O 1
ATOM 601 N N . GLU A 1 77 ? -6.945 -26.188 -15.438 1 98.38 77 GLU A N 1
ATOM 602 C CA . GLU A 1 77 ? -8.148 -25.453 -15.055 1 98.38 77 GLU A CA 1
ATOM 603 C C . GLU A 1 77 ? -8.586 -25.828 -13.641 1 98.38 77 GLU A C 1
ATOM 605 O O . GLU A 1 77 ? -9.703 -26.297 -13.43 1 98.38 77 GLU A O 1
ATOM 610 N N . ILE A 1 78 ? -7.75 -25.609 -12.656 1 98.44 78 ILE A N 1
ATOM 611 C CA . ILE A 1 78 ? -7.934 -25.969 -11.25 1 98.44 78 ILE A CA 1
ATOM 612 C C . ILE A 1 78 ? -7.371 -24.859 -10.367 1 98.44 78 ILE A C 1
ATOM 614 O O . ILE A 1 78 ? -6.578 -24.031 -10.82 1 98.44 78 ILE A O 1
ATOM 618 N N . ALA A 1 79 ? -7.812 -24.859 -9.109 1 98.5 79 ALA A N 1
ATOM 619 C CA . ALA A 1 79 ? -7.195 -24.031 -8.07 1 98.5 79 ALA A CA 1
ATOM 620 C C . ALA A 1 79 ? -6.152 -24.828 -7.289 1 98.5 79 ALA A C 1
ATOM 622 O O . ALA A 1 79 ? -6.395 -25.984 -6.906 1 98.5 79 ALA A O 1
ATOM 623 N N . ILE A 1 80 ? -5.004 -24.281 -7.129 1 98.69 80 ILE A N 1
ATOM 624 C CA . ILE A 1 80 ? -4.047 -24.859 -6.195 1 98.69 80 ILE A CA 1
ATOM 625 C C . ILE A 1 80 ? -4.422 -24.469 -4.766 1 98.69 80 ILE A C 1
ATOM 627 O O . ILE A 1 80 ? -4.691 -23.312 -4.484 1 98.69 80 ILE A O 1
ATOM 631 N N . SER A 1 81 ? -4.527 -25.438 -3.898 1 98.31 81 SER A N 1
ATOM 632 C CA . SER A 1 81 ? -4.977 -25.234 -2.523 1 98.31 81 SER A CA 1
ATOM 633 C C . SER A 1 81 ? -4.285 -26.203 -1.572 1 98.31 81 SER A C 1
ATOM 635 O O . SER A 1 81 ? -3.309 -26.859 -1.946 1 98.31 81 SER A O 1
ATOM 637 N N . ASP A 1 82 ? -4.77 -26.266 -0.31 1 98.38 82 ASP A N 1
ATOM 638 C CA . ASP A 1 82 ? -4.141 -27.094 0.714 1 98.38 82 ASP A CA 1
ATOM 639 C C . ASP A 1 82 ? -4.707 -28.516 0.698 1 98.38 82 ASP A C 1
ATOM 641 O O . ASP A 1 82 ? -4.281 -29.359 1.477 1 98.38 82 ASP A O 1
ATOM 645 N N . ARG A 1 83 ? -5.652 -28.781 -0.267 1 97.81 83 ARG A N 1
ATOM 646 C CA . ARG A 1 83 ? -6.258 -30.109 -0.337 1 97.81 83 ARG A CA 1
ATOM 647 C C . ARG A 1 83 ? -6.742 -30.422 -1.75 1 97.81 83 ARG A C 1
ATOM 649 O O . ARG A 1 83 ? -6.965 -29.516 -2.547 1 97.81 83 ARG A O 1
ATOM 656 N N . ASN A 1 84 ? -6.828 -31.719 -2.02 1 98.31 84 ASN A N 1
ATOM 657 C CA . ASN A 1 84 ? -7.52 -32.156 -3.227 1 98.31 84 ASN A CA 1
ATOM 658 C C . ASN A 1 84 ? -9.031 -32.219 -3.018 1 98.31 84 ASN A C 1
ATOM 660 O O . ASN A 1 84 ? -9.5 -32.656 -1.957 1 98.31 84 ASN A O 1
ATOM 664 N N . GLY A 1 85 ? -9.734 -31.719 -3.893 1 98 85 GLY A N 1
ATOM 665 C CA . GLY A 1 85 ? -11.18 -31.734 -3.781 1 98 85 GLY A CA 1
ATOM 666 C C . GLY A 1 85 ? -11.844 -30.594 -4.543 1 98 85 GLY A C 1
ATOM 667 O O . GLY A 1 85 ? -11.594 -30.422 -5.734 1 98 85 GLY A O 1
ATOM 668 N N . THR A 1 86 ? -12.82 -30 -3.854 1 97.5 86 THR A N 1
ATOM 669 C CA . THR A 1 86 ? -13.523 -28.859 -4.414 1 97.5 86 THR A CA 1
ATOM 670 C C . THR A 1 86 ? -13.664 -27.75 -3.377 1 97.5 86 THR A C 1
ATOM 672 O O . THR A 1 86 ? -13.562 -28 -2.174 1 97.5 86 THR A O 1
ATOM 675 N N . ILE A 1 87 ? -13.812 -26.562 -3.881 1 96.06 87 ILE A N 1
ATOM 676 C CA . ILE A 1 87 ? -14 -25.422 -2.996 1 96.06 87 ILE A CA 1
ATOM 677 C C . ILE A 1 87 ? -14.805 -24.344 -3.715 1 96.06 87 ILE A C 1
ATOM 679 O O . ILE A 1 87 ? -14.867 -24.312 -4.945 1 96.06 87 ILE A O 1
ATOM 683 N N . ASP A 1 88 ? -15.445 -23.531 -2.93 1 93.56 88 ASP A N 1
ATOM 684 C CA . ASP A 1 88 ? -16.172 -22.406 -3.504 1 93.56 88 ASP A CA 1
ATOM 685 C C . ASP A 1 88 ? -15.195 -21.328 -3.992 1 93.56 88 ASP A C 1
ATOM 687 O O . ASP A 1 88 ? -14.273 -20.953 -3.277 1 93.56 88 ASP A O 1
ATOM 691 N N . PHE A 1 89 ? -15.383 -20.906 -5.16 1 92.69 89 PHE A N 1
ATOM 692 C CA . PHE A 1 89 ? -14.672 -19.781 -5.75 1 92.69 89 PHE A CA 1
ATOM 693 C C . PHE A 1 89 ? -15.539 -18.531 -5.766 1 92.69 89 PHE A C 1
ATOM 695 O O . PHE A 1 89 ? -16.719 -18.594 -6.129 1 92.69 89 PHE A O 1
ATOM 702 N N . HIS A 1 90 ? -14.961 -17.422 -5.406 1 87.75 90 HIS A N 1
ATOM 703 C CA . HIS A 1 90 ? -15.664 -16.141 -5.316 1 87.75 90 HIS A CA 1
ATOM 704 C C . HIS A 1 90 ? -15.219 -15.188 -6.422 1 87.75 90 HIS A C 1
ATOM 706 O O . HIS A 1 90 ? -14.219 -14.484 -6.277 1 87.75 90 HIS A O 1
ATOM 712 N N . PRO A 1 91 ? -16.016 -15.125 -7.406 1 83.5 91 PRO A N 1
ATOM 713 C CA . PRO A 1 91 ? -15.641 -14.273 -8.539 1 83.5 91 PRO A CA 1
ATOM 714 C C . PRO A 1 91 ? -16 -12.805 -8.32 1 83.5 91 PRO A C 1
ATOM 716 O O . PRO A 1 91 ? -17.047 -12.508 -7.73 1 83.5 91 PRO A O 1
ATOM 719 N N . SER A 1 92 ? -15.086 -11.969 -8.562 1 72 92 SER A N 1
ATOM 720 C CA . SER A 1 92 ? -15.43 -10.555 -8.555 1 72 92 SER A CA 1
ATOM 721 C C . SER A 1 92 ? -15.953 -10.102 -9.914 1 72 92 SER A C 1
ATOM 723 O O . SER A 1 92 ? -15.539 -10.625 -10.945 1 72 92 SER A O 1
ATOM 725 N N . ASN A 1 93 ? -17.203 -9.477 -9.852 1 58.06 93 ASN A N 1
ATOM 726 C CA . ASN A 1 93 ? -17.75 -8.953 -11.094 1 58.06 93 ASN A CA 1
ATOM 727 C C . ASN A 1 93 ? -17.844 -7.43 -11.078 1 58.06 93 ASN A C 1
ATOM 729 O O . ASN A 1 93 ? -17.891 -6.82 -10.008 1 58.06 93 ASN A O 1
ATOM 733 N N . ALA A 1 94 ? -17.281 -6.707 -11.898 1 49.72 94 ALA A N 1
ATOM 734 C CA . ALA A 1 94 ? -17.516 -5.266 -11.938 1 49.72 94 ALA A CA 1
ATOM 735 C C . ALA A 1 94 ? -18.812 -4.941 -12.695 1 49.72 94 ALA A C 1
ATOM 737 O O . ALA A 1 94 ? -19.109 -5.559 -13.719 1 49.72 94 ALA A O 1
ATOM 738 N N . ASP A 1 95 ? -19.734 -4.484 -11.945 1 41.81 95 ASP A N 1
ATOM 739 C CA . ASP A 1 95 ? -20.828 -3.811 -12.625 1 41.81 95 ASP A CA 1
ATOM 740 C C . ASP A 1 95 ? -20.375 -2.484 -13.227 1 41.81 95 ASP A C 1
ATOM 742 O O . ASP A 1 95 ? -19.547 -1.78 -12.641 1 41.81 95 ASP A O 1
ATOM 746 N N . GLY A 1 96 ? -20.547 -2.064 -14.648 1 38 96 GLY A N 1
ATOM 747 C CA . GLY A 1 96 ? -20.391 -0.959 -15.578 1 38 96 GLY A CA 1
ATOM 748 C C . GLY A 1 96 ? -19 -0.854 -16.172 1 38 96 GLY A C 1
ATOM 749 O O . GLY A 1 96 ? -18.297 -1.855 -16.281 1 38 96 GLY A O 1
ATOM 750 N N . ASP A 1 97 ? -18.547 0.696 -16.25 1 36.78 97 ASP A N 1
ATOM 751 C CA . ASP A 1 97 ? -17.406 1.182 -17.031 1 36.78 97 ASP A CA 1
ATOM 752 C C . ASP A 1 97 ? -16.094 0.649 -16.469 1 36.78 97 ASP A C 1
ATOM 754 O O . ASP A 1 97 ? -15.008 1.029 -16.922 1 36.78 97 ASP A O 1
ATOM 758 N N . ALA A 1 98 ? -16.094 0.238 -15.211 1 36.31 98 ALA A N 1
ATOM 759 C CA . ALA A 1 98 ? -14.742 -0.107 -14.773 1 36.31 98 ALA A CA 1
ATOM 760 C C . ALA A 1 98 ? -14.242 -1.367 -15.469 1 36.31 98 ALA A C 1
ATOM 762 O O . ALA A 1 98 ? -14.344 -2.469 -14.922 1 36.31 98 ALA A O 1
ATOM 763 N N . LYS A 1 99 ? -14.32 -1.404 -16.688 1 38.88 99 LYS A N 1
ATOM 764 C CA . LYS A 1 99 ? -13.891 -2.377 -17.688 1 38.88 99 LYS A CA 1
ATOM 765 C C . LYS A 1 99 ? -12.633 -3.107 -17.25 1 38.88 99 LYS A C 1
ATOM 767 O O . LYS A 1 99 ? -12.32 -4.184 -17.766 1 38.88 99 LYS A O 1
ATOM 772 N N . GLU A 1 100 ? -11.742 -2.363 -16.625 1 40.31 100 GLU A N 1
ATOM 773 C CA . GLU A 1 100 ? -10.398 -2.896 -16.422 1 40.31 100 GLU A CA 1
ATOM 774 C C . GLU A 1 100 ? -10.336 -3.799 -15.195 1 40.31 100 GLU A C 1
ATOM 776 O O . GLU A 1 100 ? -9.281 -4.348 -14.875 1 40.31 100 GLU A O 1
ATOM 781 N N . TRP A 1 101 ? -11.141 -3.441 -14.133 1 43.34 101 TRP A N 1
ATOM 782 C CA . TRP A 1 101 ? -11.07 -4.363 -13 1 43.34 101 TRP A CA 1
ATOM 783 C C . TRP A 1 101 ? -11.375 -5.789 -13.445 1 43.34 101 TRP A C 1
ATOM 785 O O . TRP A 1 101 ? -12.539 -6.188 -13.531 1 43.34 101 TRP A O 1
ATOM 795 N N . ASP A 1 102 ? -10.922 -6.23 -14.5 1 49.22 102 ASP A N 1
ATOM 796 C CA . ASP A 1 102 ? -11.023 -7.531 -15.156 1 49.22 102 ASP A CA 1
ATOM 797 C C . ASP A 1 102 ? -10.883 -8.672 -14.148 1 49.22 102 ASP A C 1
ATOM 799 O O . ASP A 1 102 ? -9.969 -8.664 -13.32 1 49.22 102 ASP A O 1
ATOM 803 N N . LEU A 1 103 ? -11.82 -9.578 -13.953 1 58.25 103 LEU A N 1
ATOM 804 C CA . LEU A 1 103 ? -12.25 -10.922 -13.594 1 58.25 103 LEU A CA 1
ATOM 805 C C . LEU A 1 103 ? -11.328 -11.531 -12.547 1 58.25 103 LEU A C 1
ATOM 807 O O . LEU A 1 103 ? -10.562 -12.453 -12.844 1 58.25 103 LEU A O 1
ATOM 811 N N . SER A 1 104 ? -11.312 -10.664 -11.453 1 70.62 104 SER A N 1
ATOM 812 C CA . SER A 1 104 ? -10.555 -11.297 -10.375 1 70.62 104 SER A CA 1
ATOM 813 C C . SER A 1 104 ? -11.469 -12.125 -9.477 1 70.62 104 SER A C 1
ATOM 815 O O . SER A 1 104 ? -12.695 -12.07 -9.602 1 70.62 104 SER A O 1
ATOM 817 N N . GLY A 1 105 ? -10.93 -13.18 -8.875 1 84.12 105 GLY A N 1
ATOM 818 C CA . GLY A 1 105 ? -11.602 -14.062 -7.934 1 84.12 105 GLY A CA 1
ATOM 819 C C . GLY A 1 105 ? -10.641 -14.812 -7.031 1 84.12 105 GLY A C 1
ATOM 820 O O . GLY A 1 105 ? -9.422 -14.758 -7.227 1 84.12 105 GLY A O 1
ATOM 821 N N . SER A 1 106 ? -11.25 -15.359 -6.082 1 90.69 106 SER A N 1
ATOM 822 C CA . SER A 1 106 ? -10.445 -16.078 -5.098 1 90.69 106 SER A CA 1
ATOM 823 C C . SER A 1 106 ? -11.227 -17.219 -4.469 1 90.69 106 SER A C 1
ATOM 825 O O . SER A 1 106 ? -12.461 -17.188 -4.441 1 90.69 106 SER A O 1
ATOM 827 N N . ILE A 1 107 ? -10.469 -18.172 -4.016 1 93.19 107 ILE A N 1
ATOM 828 C CA . ILE A 1 107 ? -11.086 -19.219 -3.211 1 93.19 107 ILE A CA 1
ATOM 829 C C . ILE A 1 107 ? -11.305 -18.719 -1.786 1 93.19 107 ILE A C 1
ATOM 831 O O . ILE A 1 107 ? -11.906 -19.406 -0.961 1 93.19 107 ILE A O 1
ATOM 835 N N . ARG A 1 108 ? -10.789 -17.594 -1.492 1 90.56 108 ARG A N 1
ATOM 836 C CA . ARG A 1 108 ? -11.039 -16.922 -0.225 1 90.56 108 ARG A CA 1
ATOM 837 C C . ARG A 1 108 ? -12.125 -15.859 -0.38 1 90.56 108 ARG A C 1
ATOM 839 O O . ARG A 1 108 ? -12.148 -15.125 -1.374 1 90.56 108 ARG A O 1
ATOM 846 N N . ARG A 1 109 ? -12.945 -15.758 0.658 1 85.69 109 ARG A N 1
ATOM 847 C CA . ARG A 1 109 ? -14.008 -14.758 0.624 1 85.69 109 ARG A CA 1
ATOM 848 C C . ARG A 1 109 ? -13.445 -13.352 0.747 1 85.69 109 ARG A C 1
ATOM 850 O O . ARG A 1 109 ? -12.602 -13.086 1.61 1 85.69 109 ARG A O 1
ATOM 857 N N . PRO A 1 110 ? -13.867 -12.5 -0.204 1 78.25 110 PRO A N 1
ATOM 858 C CA . PRO A 1 110 ? -13.422 -11.117 -0.05 1 78.25 110 PRO A CA 1
ATOM 859 C C . PRO A 1 110 ? -14 -10.445 1.198 1 78.25 110 PRO A C 1
ATOM 861 O O . PRO A 1 110 ? -15.141 -10.719 1.575 1 78.25 110 PRO A O 1
ATOM 864 N N . LYS A 1 111 ? -13.172 -9.836 1.938 1 69.5 111 LYS A N 1
ATOM 865 C CA . LYS A 1 111 ? -13.664 -9.102 3.102 1 69.5 111 LYS A CA 1
ATOM 866 C C . LYS A 1 111 ? -14.359 -7.809 2.686 1 69.5 111 LYS A C 1
ATOM 868 O O . LYS A 1 111 ? -14.164 -7.332 1.564 1 69.5 111 LYS A O 1
ATOM 873 N N . ASN A 1 112 ? -15.5 -7.426 3.467 1 52.56 112 ASN A N 1
ATOM 874 C CA . ASN A 1 112 ? -16.453 -6.344 3.246 1 52.56 112 ASN A CA 1
ATOM 875 C C . ASN A 1 112 ? -15.766 -5.098 2.693 1 52.56 112 ASN A C 1
ATOM 877 O O . ASN A 1 112 ? -16.422 -4.098 2.402 1 52.56 112 ASN A O 1
ATOM 881 N N . HIS A 1 113 ? -14.758 -4.797 3.055 1 47.75 113 HIS A N 1
ATOM 882 C CA . HIS A 1 113 ? -14.492 -3.467 2.521 1 47.75 113 HIS A CA 1
ATOM 883 C C . HIS A 1 113 ? -14.781 -3.404 1.025 1 47.75 113 HIS A C 1
ATOM 885 O O . HIS A 1 113 ? -15.07 -2.334 0.488 1 47.75 113 HIS A O 1
ATOM 891 N N . LEU A 1 114 ? -14.539 -4.516 0.298 1 42.94 114 LEU A N 1
ATOM 892 C CA . LEU A 1 114 ? -14.906 -4.578 -1.113 1 42.94 114 LEU A CA 1
ATOM 893 C C . LEU A 1 114 ? -16.422 -4.602 -1.28 1 42.94 114 LEU A C 1
ATOM 895 O O . LEU A 1 114 ? -16.953 -4.125 -2.289 1 42.94 114 LEU A O 1
ATOM 899 N N . THR A 1 115 ? -17.141 -5.207 -0.342 1 38.78 115 THR A N 1
ATOM 900 C CA . THR A 1 115 ? -18.578 -5.363 -0.502 1 38.78 115 THR A CA 1
ATOM 901 C C . THR A 1 115 ? -19.312 -4.047 -0.22 1 38.78 115 THR A C 1
ATOM 903 O O . THR A 1 115 ? -20.531 -3.959 -0.372 1 38.78 115 THR A O 1
ATOM 906 N N . GLU A 1 116 ? -18.625 -3.316 0.611 1 38.09 116 GLU A N 1
ATOM 907 C CA . GLU A 1 116 ? -19.516 -2.195 0.922 1 38.09 116 GLU A CA 1
ATOM 908 C C . GLU A 1 116 ? -19.875 -1.407 -0.336 1 38.09 116 GLU A C 1
ATOM 910 O O . GLU A 1 116 ? -20.656 -0.456 -0.278 1 38.09 116 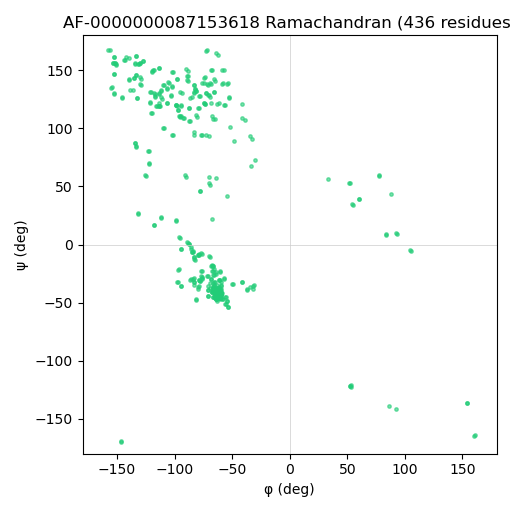GLU A O 1
ATOM 915 N N . TYR A 1 117 ? -18.891 -1.445 -1.212 1 36.56 117 TYR A N 1
ATOM 916 C CA . TYR A 1 117 ? -19.375 -0.693 -2.365 1 36.56 117 TYR A CA 1
ATOM 917 C C . TYR A 1 117 ? -20.516 -1.426 -3.055 1 36.56 117 TYR A C 1
ATOM 919 O O . TYR A 1 117 ? -20.406 -2.619 -3.346 1 36.56 117 TYR A O 1
ATOM 927 N N . ASP A 1 118 ? -21.562 -0.901 -2.928 1 39.59 118 ASP A N 1
ATOM 928 C CA . ASP A 1 118 ? -22.781 -1.38 -3.582 1 39.59 118 ASP A CA 1
ATOM 929 C C . ASP A 1 118 ? -22.453 -2.027 -4.93 1 39.59 118 ASP A C 1
ATOM 931 O O . ASP A 1 118 ? -23.219 -2.867 -5.418 1 39.59 118 ASP A O 1
ATOM 935 N N . TRP A 1 119 ? -21.469 -1.408 -5.52 1 37.97 119 TRP A N 1
ATOM 936 C CA . TRP A 1 119 ? -21.406 -1.804 -6.922 1 37.97 119 TRP A CA 1
ATOM 937 C C . TRP A 1 119 ? -20.578 -3.074 -7.094 1 37.97 119 TRP A C 1
ATOM 939 O O . TRP A 1 119 ? -20.438 -3.59 -8.203 1 37.97 119 TRP A O 1
ATOM 949 N N . VAL A 1 120 ? -19.578 -3.254 -6.199 1 43.59 120 VAL A N 1
ATOM 950 C CA . VAL A 1 120 ? -18.922 -4.531 -6.438 1 43.59 120 VAL A CA 1
ATOM 951 C C . VAL A 1 120 ? -19.859 -5.676 -6.055 1 43.59 120 VAL A C 1
ATOM 953 O O . VAL A 1 120 ? -20.297 -5.766 -4.91 1 43.59 120 VAL A O 1
ATOM 956 N N . ARG A 1 121 ? -20.562 -6.145 -6.977 1 49.41 121 ARG A N 1
ATOM 957 C CA . ARG A 1 121 ? -21.422 -7.316 -6.844 1 49.41 121 ARG A CA 1
ATOM 958 C C . ARG A 1 121 ? -20.625 -8.602 -7.02 1 49.41 121 ARG A C 1
ATOM 960 O O . ARG A 1 121 ? -19.812 -8.711 -7.938 1 49.41 121 ARG A O 1
ATOM 967 N N . PHE A 1 122 ? -20.156 -9.188 -5.859 1 56.5 122 PHE A N 1
ATOM 968 C CA . PHE A 1 122 ? -19.703 -10.555 -6.07 1 56.5 122 PHE A CA 1
ATOM 969 C C . PHE A 1 122 ? -20.844 -11.438 -6.555 1 56.5 122 PHE A C 1
ATOM 971 O O . PHE A 1 122 ? -21.938 -11.414 -5.988 1 56.5 122 PHE A O 1
ATOM 978 N N . ASP A 1 123 ? -20.391 -11.898 -7.727 1 64.19 123 ASP A N 1
ATOM 979 C CA . ASP A 1 123 ? -21.328 -12.898 -8.219 1 64.19 123 ASP A CA 1
ATOM 980 C C . ASP A 1 123 ? -21.422 -14.086 -7.258 1 64.19 123 ASP A C 1
ATOM 982 O O . ASP A 1 123 ? -20.656 -14.18 -6.297 1 64.19 123 ASP A O 1
ATOM 986 N N . ARG A 1 124 ? -22.422 -14.875 -7.367 1 77.88 124 ARG A N 1
ATOM 987 C CA . ARG A 1 124 ? -22.609 -16.109 -6.605 1 77.88 124 ARG A CA 1
ATOM 988 C C . ARG A 1 124 ? -21.391 -17.016 -6.719 1 77.88 124 ARG A C 1
ATOM 990 O O . ARG A 1 124 ? -20.875 -17.234 -7.816 1 77.88 124 ARG A O 1
ATOM 997 N N . PRO A 1 125 ? -20.891 -17.391 -5.621 1 86.88 125 PRO A N 1
ATOM 998 C CA . PRO A 1 125 ? -19.766 -18.344 -5.668 1 86.88 125 PRO A CA 1
ATOM 999 C C . PRO A 1 125 ? -20.109 -19.625 -6.406 1 86.88 125 PRO A C 1
ATOM 1001 O O . PRO A 1 125 ? -21.281 -20 -6.5 1 86.88 125 PRO A O 1
ATOM 1004 N N . PHE A 1 126 ? -19.156 -20.25 -7.027 1 89.94 126 PHE A N 1
ATOM 1005 C CA . PHE A 1 126 ? -19.328 -21.547 -7.656 1 89.94 126 PHE A CA 1
ATOM 1006 C C . PHE A 1 126 ? -18.172 -22.484 -7.281 1 89.94 126 PHE A C 1
ATOM 1008 O O . PHE A 1 126 ? -17.125 -22.031 -6.836 1 89.94 126 PHE A O 1
ATOM 1015 N N . SER A 1 127 ? -18.438 -23.75 -7.492 1 94.38 127 SER A N 1
ATOM 1016 C CA . SER A 1 127 ? -17.469 -24.766 -7.082 1 94.38 127 SER A CA 1
ATOM 1017 C C . SER A 1 127 ? -16.375 -24.953 -8.125 1 94.38 127 SER A C 1
ATOM 1019 O O . SER A 1 127 ? -16.656 -24.969 -9.328 1 94.38 127 SER A O 1
ATOM 1021 N N . VAL A 1 128 ? -15.141 -25.062 -7.617 1 97.19 128 VAL A N 1
ATOM 1022 C CA . VAL A 1 128 ? -14.016 -25.359 -8.508 1 97.19 128 VAL A CA 1
ATOM 1023 C C . VAL A 1 128 ? -13.203 -26.531 -7.945 1 97.19 128 VAL A C 1
ATOM 1025 O O . VAL A 1 128 ? -13.211 -26.766 -6.738 1 97.19 128 VAL A O 1
ATOM 1028 N N . GLU A 1 129 ? -12.484 -27.219 -8.828 1 98 129 GLU A N 1
ATOM 1029 C CA . GLU A 1 129 ? -11.586 -28.297 -8.414 1 98 129 GLU A CA 1
ATOM 1030 C C . GLU A 1 129 ? -10.312 -27.734 -7.797 1 98 129 GLU A C 1
ATOM 1032 O O . GLU A 1 129 ? -9.766 -26.734 -8.273 1 98 129 GLU A O 1
ATOM 1037 N N . THR A 1 130 ? -9.852 -28.375 -6.719 1 98.56 130 THR A N 1
ATOM 1038 C CA . THR A 1 130 ? -8.602 -28 -6.07 1 98.56 130 THR A CA 1
ATOM 1039 C C . THR A 1 130 ? -7.598 -29.141 -6.113 1 98.56 130 THR A C 1
ATOM 1041 O O . THR A 1 130 ? -7.984 -30.312 -6.148 1 98.56 130 THR A O 1
ATOM 1044 N N . ARG A 1 131 ? -6.387 -28.828 -6.148 1 98.69 131 ARG A N 1
ATOM 1045 C CA . ARG A 1 131 ? -5.277 -29.781 -6.062 1 98.69 131 ARG A CA 1
ATOM 1046 C C . ARG A 1 131 ? -4.152 -29.219 -5.191 1 98.69 131 ARG A C 1
ATOM 1048 O O . ARG A 1 131 ? -3.879 -28.031 -5.211 1 98.69 131 ARG A O 1
ATOM 1055 N N . ARG A 1 132 ? -3.568 -30.094 -4.453 1 98.81 132 ARG A N 1
ATOM 1056 C CA . ARG A 1 132 ? -2.324 -29.719 -3.783 1 98.81 132 ARG A CA 1
ATOM 1057 C C . ARG A 1 132 ? -1.18 -29.609 -4.785 1 98.81 132 ARG A C 1
ATOM 1059 O O . ARG A 1 132 ? -1.027 -30.453 -5.668 1 98.81 132 ARG A O 1
ATOM 1066 N N . LEU A 1 133 ? -0.4 -28.609 -4.613 1 98.88 133 LEU A N 1
ATOM 1067 C CA . LEU A 1 133 ? 0.718 -28.375 -5.523 1 98.88 133 LEU A CA 1
ATOM 1068 C C . LEU A 1 133 ? 1.695 -29.547 -5.484 1 98.88 133 LEU A C 1
ATOM 1070 O O . LEU A 1 133 ? 2.182 -30 -6.523 1 98.88 133 LEU A O 1
ATOM 1074 N N . ASP A 1 134 ? 2.012 -30.078 -4.328 1 98.81 134 ASP A N 1
ATOM 1075 C CA . ASP A 1 134 ? 2.93 -31.203 -4.176 1 98.81 134 ASP A CA 1
ATOM 1076 C C . ASP A 1 134 ? 2.426 -32.438 -4.934 1 98.81 134 ASP A C 1
ATOM 1078 O O . ASP A 1 134 ? 3.209 -33.125 -5.578 1 98.81 134 ASP A O 1
ATOM 1082 N N . ASP A 1 135 ? 1.129 -32.688 -4.824 1 98.81 135 ASP A N 1
ATOM 1083 C CA . ASP A 1 135 ? 0.565 -33.812 -5.523 1 98.81 135 ASP A CA 1
ATOM 1084 C C . ASP A 1 135 ? 0.655 -33.656 -7.035 1 98.81 135 ASP A C 1
ATOM 1086 O O . ASP A 1 135 ? 1.023 -34.562 -7.754 1 98.81 135 ASP A O 1
ATOM 1090 N N . TRP A 1 136 ? 0.317 -32.5 -7.441 1 98.62 136 TRP A N 1
ATOM 1091 C CA . TRP A 1 136 ? 0.372 -32.25 -8.883 1 98.62 136 TRP A CA 1
ATOM 1092 C C . TRP A 1 136 ? 1.802 -32.375 -9.398 1 98.62 136 TRP A C 1
ATOM 1094 O O . TRP A 1 136 ? 2.043 -33.031 -10.43 1 98.62 136 TRP A O 1
ATOM 1104 N N . CYS A 1 137 ? 2.732 -31.75 -8.75 1 98.5 137 CYS A N 1
ATOM 1105 C CA . CYS A 1 137 ? 4.125 -31.812 -9.172 1 98.5 137 CYS A CA 1
ATOM 1106 C C . CYS A 1 137 ? 4.637 -33.25 -9.195 1 98.5 137 CYS A C 1
ATOM 1108 O O . CYS A 1 137 ? 5.398 -33.625 -10.086 1 98.5 137 CYS A O 1
ATOM 1110 N N . SER A 1 138 ? 4.266 -33.969 -8.188 1 98 138 SER A N 1
ATOM 1111 C CA . SER A 1 138 ? 4.637 -35.375 -8.156 1 98 138 SER A CA 1
ATOM 1112 C C . SER A 1 138 ? 4.102 -36.125 -9.383 1 98 138 SER A C 1
ATOM 1114 O O . SER A 1 138 ? 4.844 -36.844 -10.047 1 98 138 SER A O 1
ATOM 1116 N N . ASP A 1 139 ? 2.857 -35.906 -9.695 1 97.88 139 ASP A N 1
ATOM 1117 C CA . ASP A 1 139 ? 2.229 -36.531 -10.852 1 97.88 139 ASP A CA 1
ATOM 1118 C C . ASP A 1 139 ? 2.916 -36.125 -12.148 1 97.88 139 ASP A C 1
ATOM 1120 O O . ASP A 1 139 ? 3.041 -36.938 -13.078 1 97.88 139 ASP A O 1
ATOM 1124 N N . ALA A 1 140 ? 3.322 -34.906 -12.18 1 97.31 140 ALA A N 1
ATOM 1125 C CA . ALA A 1 140 ? 3.936 -34.344 -13.375 1 97.31 140 ALA A CA 1
ATOM 1126 C C . ALA A 1 140 ? 5.426 -34.656 -13.43 1 97.31 140 ALA A C 1
ATOM 1128 O O . ALA A 1 140 ? 6.109 -34.312 -14.398 1 97.31 140 ALA A O 1
ATOM 1129 N N . LYS A 1 141 ? 5.984 -35.25 -12.375 1 97 141 LYS A N 1
ATOM 1130 C CA . LYS A 1 141 ? 7.398 -35.594 -12.25 1 97 141 LYS A CA 1
ATOM 1131 C C . LYS A 1 141 ? 8.281 -34.375 -12.336 1 97 141 LYS A C 1
ATOM 1133 O O . LYS A 1 141 ? 9.289 -34.375 -13.047 1 97 141 LYS A O 1
ATOM 1138 N N . LEU A 1 142 ? 7.84 -33.344 -11.75 1 96.19 142 LEU A N 1
ATOM 1139 C CA . LEU A 1 142 ? 8.602 -32.094 -11.633 1 96.19 142 LEU A CA 1
ATOM 1140 C C . LEU A 1 142 ? 9.328 -32.031 -10.297 1 96.19 142 LEU A C 1
ATOM 1142 O O . LEU A 1 142 ? 8.703 -31.781 -9.258 1 96.19 142 LEU A O 1
ATOM 1146 N N . ASN A 1 143 ? 10.602 -32.125 -10.305 1 94.06 143 ASN A N 1
ATOM 1147 C CA . ASN A 1 143 ? 11.367 -32.219 -9.07 1 94.06 143 ASN A CA 1
ATOM 1148 C C . ASN A 1 143 ? 11.93 -30.844 -8.664 1 94.06 143 ASN A C 1
ATOM 1150 O O . ASN A 1 143 ? 12.195 -30.609 -7.484 1 94.06 143 ASN A O 1
ATOM 1154 N N . THR A 1 144 ? 12.242 -30.031 -9.609 1 95.75 144 THR A N 1
ATOM 1155 C CA . THR A 1 144 ? 12.75 -28.703 -9.336 1 95.75 144 THR A CA 1
ATOM 1156 C C . THR A 1 144 ? 11.969 -27.656 -10.133 1 95.75 144 THR A C 1
ATOM 1158 O O . THR A 1 144 ? 11.633 -27.875 -11.297 1 95.75 144 THR A O 1
ATOM 1161 N N . VAL A 1 145 ? 11.664 -26.594 -9.484 1 98.25 145 VAL A N 1
ATOM 1162 C CA . VAL A 1 145 ? 10.984 -25.469 -10.109 1 98.25 145 VAL A CA 1
ATOM 1163 C C . VAL A 1 145 ? 11.875 -24.234 -10.062 1 98.25 145 VAL A C 1
ATOM 1165 O O . VAL A 1 145 ? 12.461 -23.922 -9.023 1 98.25 145 VAL A O 1
ATOM 1168 N N . ASP A 1 146 ? 12.023 -23.609 -11.203 1 98.44 146 ASP A N 1
ATOM 1169 C CA . ASP A 1 146 ? 12.883 -22.422 -11.234 1 98.44 146 ASP A CA 1
ATOM 1170 C C . ASP A 1 146 ? 12.148 -21.203 -10.688 1 98.44 146 ASP A C 1
ATOM 1172 O O . ASP A 1 146 ? 12.742 -20.359 -10.008 1 98.44 146 ASP A O 1
ATOM 1176 N N . PHE A 1 147 ? 10.891 -21.125 -11.008 1 98.62 147 PHE A N 1
ATOM 1177 C CA . PHE A 1 147 ? 10.188 -19.891 -10.656 1 98.62 147 PHE A CA 1
ATOM 1178 C C . PHE A 1 147 ? 8.695 -20.156 -10.5 1 98.62 147 PHE A C 1
ATOM 1180 O O . PHE A 1 147 ? 8.094 -20.859 -11.312 1 98.62 147 PHE A O 1
ATOM 1187 N N . ILE A 1 148 ? 8.133 -19.609 -9.445 1 98.81 148 ILE A N 1
ATOM 1188 C CA . ILE A 1 148 ? 6.688 -19.594 -9.25 1 98.81 148 ILE A CA 1
ATOM 1189 C C . ILE A 1 148 ? 6.18 -18.141 -9.266 1 98.81 148 ILE A C 1
ATOM 1191 O O . ILE A 1 148 ? 6.633 -17.312 -8.477 1 98.81 148 ILE A O 1
ATOM 1195 N N . TRP A 1 149 ? 5.305 -17.781 -10.195 1 98.12 149 TRP A N 1
ATOM 1196 C CA . TRP A 1 149 ? 4.488 -16.578 -10.211 1 98.12 149 TRP A CA 1
ATOM 1197 C C . TRP A 1 149 ? 3.133 -16.828 -9.555 1 98.12 149 TRP A C 1
ATOM 1199 O O . TRP A 1 149 ? 2.291 -17.531 -10.117 1 98.12 149 TRP A O 1
ATOM 1209 N N . MET A 1 150 ? 2.943 -16.281 -8.406 1 97.56 150 MET A N 1
ATOM 1210 C CA . MET A 1 150 ? 1.754 -16.609 -7.629 1 97.56 150 MET A CA 1
ATOM 1211 C C . MET A 1 150 ? 0.918 -15.359 -7.359 1 97.56 150 MET A C 1
ATOM 1213 O O . MET A 1 150 ? 1.358 -14.453 -6.652 1 97.56 150 MET A O 1
ATOM 1217 N N . ASP A 1 151 ? -0.211 -15.297 -7.902 1 93.94 151 ASP A N 1
ATOM 1218 C CA . ASP A 1 151 ? -1.22 -14.266 -7.691 1 93.94 151 ASP A CA 1
ATOM 1219 C C . ASP A 1 151 ? -2.604 -14.883 -7.492 1 93.94 151 ASP A C 1
ATOM 1221 O O . ASP A 1 151 ? -3.404 -14.938 -8.43 1 93.94 151 ASP A O 1
ATOM 1225 N N . VAL A 1 152 ? -2.91 -15.219 -6.242 1 95.31 152 VAL A N 1
ATOM 1226 C CA . VAL A 1 152 ? -4.094 -16.031 -5.98 1 95.31 152 VAL A CA 1
ATOM 1227 C C . VAL A 1 152 ? -5.082 -15.25 -5.121 1 95.31 152 VAL A C 1
ATOM 1229 O O . VAL A 1 152 ? -5.945 -15.836 -4.469 1 95.31 152 VAL A O 1
ATOM 1232 N N . GLN A 1 153 ? -4.875 -14.023 -5.082 1 89.19 153 GLN A N 1
ATOM 1233 C CA . GLN A 1 153 ? -5.812 -13.078 -4.477 1 89.19 153 GLN A CA 1
ATOM 1234 C C . GLN A 1 153 ? -6.184 -13.508 -3.061 1 89.19 153 GLN A C 1
ATOM 1236 O O . GLN A 1 153 ? -7.367 -13.664 -2.746 1 89.19 153 GLN A O 1
ATOM 1241 N N . GLY A 1 154 ? -5.148 -13.758 -2.18 1 91.75 154 GLY A N 1
ATOM 1242 C CA . GLY A 1 154 ? -5.375 -13.977 -0.76 1 91.75 154 GLY A CA 1
ATOM 1243 C C . GLY A 1 154 ? -5.242 -15.43 -0.35 1 91.75 154 GLY A C 1
ATOM 1244 O O . GLY A 1 154 ? -5.254 -15.75 0.841 1 91.75 154 GLY A O 1
ATOM 1245 N N . ALA A 1 155 ? -5.055 -16.344 -1.266 1 95.75 155 ALA A N 1
ATOM 1246 C CA . ALA A 1 155 ? -5.051 -17.766 -0.97 1 95.75 155 ALA A CA 1
ATOM 1247 C C . ALA A 1 155 ? -3.627 -18.297 -0.831 1 95.75 155 ALA A C 1
ATOM 1249 O O . ALA A 1 155 ? -3.389 -19.5 -0.956 1 95.75 155 ALA A O 1
ATOM 1250 N N . GLU A 1 156 ? -2.678 -17.391 -0.559 1 97.06 156 GLU A N 1
ATOM 1251 C CA . GLU A 1 156 ? -1.278 -17.812 -0.501 1 97.06 156 GLU A CA 1
ATOM 1252 C C . GLU A 1 156 ? -1.059 -18.875 0.572 1 97.06 156 GLU A C 1
ATOM 1254 O O . GLU A 1 156 ? -0.282 -19.812 0.376 1 97.06 156 GLU A O 1
ATOM 1259 N N . ALA A 1 157 ? -1.759 -18.766 1.659 1 96.88 157 ALA A N 1
ATOM 1260 C CA . ALA A 1 157 ? -1.619 -19.75 2.73 1 96.88 157 ALA A CA 1
ATOM 1261 C C . ALA A 1 157 ? -1.998 -21.156 2.244 1 96.88 157 ALA A C 1
ATOM 1263 O O . ALA A 1 157 ? -1.321 -22.125 2.564 1 96.88 157 ALA A O 1
ATOM 1264 N N . ASP A 1 158 ? -3.051 -21.234 1.501 1 98.12 158 ASP A N 1
ATOM 1265 C CA . ASP A 1 158 ? -3.525 -22.516 0.975 1 98.12 158 ASP A CA 1
ATOM 1266 C C . ASP A 1 158 ? -2.518 -23.109 -0.002 1 98.12 158 ASP A C 1
ATOM 1268 O O . ASP A 1 158 ? -2.209 -24.312 0.071 1 98.12 158 ASP A O 1
ATOM 1272 N N . VAL A 1 159 ? -2.021 -22.312 -0.87 1 98.69 159 VAL A N 1
ATOM 1273 C CA . VAL A 1 159 ? -1.071 -22.781 -1.874 1 98.69 159 VAL A CA 1
ATOM 1274 C C . VAL A 1 159 ? 0.198 -23.281 -1.19 1 98.69 159 VAL A C 1
ATOM 1276 O O . VAL A 1 159 ? 0.702 -24.359 -1.518 1 98.69 159 VAL A O 1
ATOM 1279 N N . ILE A 1 160 ? 0.719 -22.516 -0.219 1 98.5 160 ILE A N 1
ATOM 1280 C CA . ILE A 1 160 ? 1.954 -22.859 0.471 1 98.5 160 ILE A CA 1
ATOM 1281 C C . ILE A 1 160 ? 1.75 -24.156 1.267 1 98.5 160 ILE A C 1
ATOM 1283 O O . ILE A 1 160 ? 2.578 -25.062 1.206 1 98.5 160 ILE A O 1
ATOM 1287 N N . ALA A 1 161 ? 0.615 -24.266 1.896 1 98.31 161 ALA A N 1
ATOM 1288 C CA . ALA A 1 161 ? 0.32 -25.453 2.699 1 98.31 161 ALA A CA 1
ATOM 1289 C C . ALA A 1 161 ? 0.255 -26.703 1.829 1 98.31 161 ALA A C 1
ATOM 1291 O O . ALA A 1 161 ? 0.688 -27.781 2.246 1 98.31 161 ALA A O 1
ATOM 1292 N N . GLY A 1 162 ? -0.258 -26.562 0.684 1 98.69 162 GLY A N 1
ATOM 1293 C CA . GLY A 1 162 ? -0.372 -27.688 -0.224 1 98.69 162 GLY A CA 1
ATOM 1294 C C . GLY A 1 162 ? 0.891 -27.938 -1.027 1 98.69 162 GLY A C 1
ATOM 1295 O O . GLY A 1 162 ? 0.984 -28.938 -1.754 1 98.69 162 GLY A O 1
ATOM 1296 N N . GLY A 1 163 ? 1.893 -27.031 -0.905 1 98.56 163 GLY A N 1
ATOM 1297 C CA . GLY A 1 163 ? 3.055 -27.109 -1.776 1 98.56 163 GLY A CA 1
ATOM 1298 C C . GLY A 1 163 ? 4.371 -27.016 -1.028 1 98.56 163 GLY A C 1
ATOM 1299 O O . GLY A 1 163 ? 5.367 -26.547 -1.577 1 98.56 163 GLY A O 1
ATOM 1300 N N . MET A 1 164 ? 4.383 -27.406 0.204 1 97.62 164 MET A N 1
ATOM 1301 C CA . MET A 1 164 ? 5.57 -27.234 1.039 1 97.62 164 MET A CA 1
ATOM 1302 C C . MET A 1 164 ? 6.789 -27.891 0.394 1 97.62 164 MET A C 1
ATOM 1304 O O . MET A 1 164 ? 7.867 -27.297 0.363 1 97.62 164 MET A O 1
ATOM 1308 N N . GLN A 1 165 ? 6.688 -29.094 -0.12 1 97.56 165 GLN A N 1
ATOM 1309 C CA . GLN A 1 165 ? 7.797 -29.781 -0.78 1 97.56 165 GLN A CA 1
ATOM 1310 C C . GLN A 1 165 ? 8.203 -29.047 -2.057 1 97.56 165 GLN A C 1
ATOM 1312 O O . GLN A 1 165 ? 9.398 -28.859 -2.314 1 97.56 165 GLN A O 1
ATOM 1317 N N . THR A 1 166 ? 7.246 -28.688 -2.805 1 98.5 166 THR A N 1
ATOM 1318 C CA . THR A 1 166 ? 7.523 -27.984 -4.055 1 98.5 166 THR A CA 1
ATOM 1319 C C . THR A 1 166 ? 8.258 -26.672 -3.787 1 98.5 166 THR A C 1
ATOM 1321 O O . THR A 1 166 ? 9.266 -26.391 -4.43 1 98.5 166 THR A O 1
ATOM 1324 N N . PHE A 1 167 ? 7.781 -25.891 -2.801 1 98.5 167 PHE A N 1
ATOM 1325 C CA . PHE A 1 167 ? 8.422 -24.609 -2.477 1 98.5 167 PHE A CA 1
ATOM 1326 C C . PHE A 1 167 ? 9.859 -24.844 -2.016 1 98.5 167 PHE A C 1
ATOM 1328 O O . PHE A 1 167 ? 10.75 -24.047 -2.336 1 98.5 167 PHE A O 1
ATOM 1335 N N . SER A 1 168 ? 10.07 -25.891 -1.272 1 97.31 168 SER A N 1
ATOM 1336 C CA . SER A 1 168 ? 11.422 -26.188 -0.805 1 97.31 168 SER A CA 1
ATOM 1337 C C . SER A 1 168 ? 12.375 -26.406 -1.974 1 97.31 168 SER A C 1
ATOM 1339 O O . SER A 1 168 ? 13.586 -26.203 -1.84 1 97.31 168 SER A O 1
ATOM 1341 N N . ASN A 1 169 ? 11.844 -26.781 -3.127 1 97.81 169 ASN A N 1
ATOM 1342 C CA . ASN A 1 169 ? 12.648 -27.062 -4.312 1 97.81 169 ASN A CA 1
ATOM 1343 C C . ASN A 1 169 ? 12.422 -26.016 -5.402 1 97.81 169 ASN A C 1
ATOM 1345 O O . ASN A 1 169 ? 12.578 -26.312 -6.59 1 97.81 169 ASN A O 1
ATOM 1349 N N . THR A 1 170 ? 11.992 -24.859 -5.039 1 98.56 170 THR A N 1
ATOM 1350 C CA . THR A 1 170 ? 11.789 -23.75 -5.957 1 98.56 170 THR A CA 1
ATOM 1351 C C . THR A 1 170 ? 12.836 -22.656 -5.727 1 98.56 170 THR A C 1
ATOM 1353 O O . THR A 1 170 ? 13.086 -22.266 -4.59 1 98.56 170 THR A O 1
ATOM 1356 N N . ARG A 1 171 ? 13.383 -22.109 -6.797 1 98.12 171 ARG A N 1
ATOM 1357 C CA . ARG A 1 171 ? 14.484 -21.156 -6.672 1 98.12 171 ARG A CA 1
ATOM 1358 C C . ARG A 1 171 ? 13.961 -19.766 -6.336 1 98.12 171 ARG A C 1
ATOM 1360 O O . ARG A 1 171 ? 14.516 -19.078 -5.48 1 98.12 171 ARG A O 1
ATOM 1367 N N . PHE A 1 172 ? 12.938 -19.328 -7.07 1 98.12 172 PHE A N 1
ATOM 1368 C CA . PHE A 1 172 ? 12.383 -17.984 -6.871 1 98.12 172 PHE A CA 1
ATOM 1369 C C . PHE A 1 172 ? 10.859 -18.047 -6.809 1 98.12 172 PHE A C 1
ATOM 1371 O O . PHE A 1 172 ? 10.234 -18.859 -7.484 1 98.12 172 PHE A O 1
ATOM 1378 N N . VAL A 1 173 ? 10.289 -17.188 -6.012 1 98.5 173 VAL A N 1
ATOM 1379 C CA . VAL A 1 173 ? 8.836 -17.031 -5.918 1 98.5 173 VAL A CA 1
ATOM 1380 C C . VAL A 1 173 ? 8.469 -15.555 -5.98 1 98.5 173 VAL A C 1
ATOM 1382 O O . VAL A 1 173 ? 9.062 -14.727 -5.277 1 98.5 173 VAL A O 1
ATOM 1385 N N . TYR A 1 174 ? 7.582 -15.188 -6.91 1 97.62 174 TYR A N 1
ATOM 1386 C CA . TYR A 1 174 ? 6.93 -13.883 -6.93 1 97.62 174 TYR A CA 1
ATOM 1387 C C . TYR A 1 174 ? 5.496 -13.984 -6.422 1 97.62 174 TYR A C 1
ATOM 1389 O O . TYR A 1 174 ? 4.734 -14.852 -6.867 1 97.62 174 TYR A O 1
ATOM 1397 N N . THR A 1 175 ? 5.137 -13.141 -5.453 1 96.75 175 THR A N 1
ATOM 1398 C CA . THR A 1 175 ? 3.775 -13.242 -4.938 1 96.75 175 THR A CA 1
ATOM 1399 C C . THR A 1 175 ? 3.305 -11.898 -4.391 1 96.75 175 THR A C 1
ATOM 1401 O O . THR A 1 175 ? 4.117 -11.008 -4.129 1 96.75 175 THR A O 1
ATOM 1404 N N . GLU A 1 176 ? 1.983 -11.867 -4.297 1 90.5 176 GLU A N 1
ATOM 1405 C CA . GLU A 1 176 ? 1.354 -10.688 -3.721 1 90.5 176 GLU A CA 1
ATOM 1406 C C . GLU A 1 176 ? 1.213 -10.82 -2.207 1 90.5 176 GLU A C 1
ATOM 1408 O O . GLU A 1 176 ? 1.093 -11.93 -1.684 1 90.5 176 GLU A O 1
ATOM 1413 N N . TYR A 1 177 ? 1.349 -9.766 -1.485 1 88.88 177 TYR A N 1
ATOM 1414 C CA . TYR A 1 177 ? 1.08 -9.68 -0.054 1 88.88 177 TYR A CA 1
ATOM 1415 C C . TYR A 1 177 ? 0.208 -8.477 0.271 1 88.88 177 TYR A C 1
ATOM 1417 O O . TYR A 1 177 ? 0.113 -7.539 -0.525 1 88.88 177 TYR A O 1
ATOM 1425 N N . SER A 1 178 ? -0.475 -8.648 1.421 1 84.44 178 SER A N 1
ATOM 1426 C CA . SER A 1 178 ? -1.203 -7.508 1.965 1 84.44 178 SER A CA 1
ATOM 1427 C C . SER A 1 178 ? -1.199 -7.527 3.49 1 84.44 178 SER A C 1
ATOM 1429 O O . SER A 1 178 ? -1.577 -8.523 4.105 1 84.44 178 SER A O 1
ATOM 1431 N N . ASP A 1 179 ? -0.772 -6.422 4 1 77.5 179 ASP A N 1
ATOM 1432 C CA . ASP A 1 179 ? -0.814 -6.316 5.457 1 77.5 179 ASP A CA 1
ATOM 1433 C C . ASP A 1 179 ? -2.223 -5.98 5.941 1 77.5 179 ASP A C 1
ATOM 1435 O O . ASP A 1 179 ? -2.5 -6.031 7.141 1 77.5 179 ASP A O 1
ATOM 1439 N N . ARG A 1 180 ? -3.035 -5.684 4.996 1 73.44 180 ARG A N 1
ATOM 1440 C CA . ARG A 1 180 ? -4.465 -5.555 5.254 1 73.44 180 ARG A CA 1
ATOM 1441 C C . ARG A 1 180 ? -5.234 -6.746 4.695 1 73.44 180 ARG A C 1
ATOM 1443 O O . ARG A 1 180 ? -4.93 -7.23 3.602 1 73.44 180 ARG A O 1
ATOM 1450 N N . GLU A 1 181 ? -6.098 -7.258 5.422 1 76.94 181 GLU A N 1
ATOM 1451 C CA . GLU A 1 181 ? -6.84 -8.445 5.012 1 76.94 181 GLU A CA 1
ATOM 1452 C C . GLU A 1 181 ? -7.934 -8.094 4.004 1 76.94 181 GLU A C 1
ATOM 1454 O O . GLU A 1 181 ? -9.047 -7.734 4.391 1 76.94 181 GLU A O 1
ATOM 1459 N N . LEU A 1 182 ? -7.641 -8.203 2.721 1 73.81 182 LEU A N 1
ATOM 1460 C CA . LEU A 1 182 ? -8.609 -7.969 1.653 1 73.81 182 LEU A CA 1
ATOM 1461 C C . LEU A 1 182 ? -9.453 -9.211 1.407 1 73.81 182 LEU A C 1
ATOM 1463 O O . LEU A 1 182 ? -10.602 -9.109 0.97 1 73.81 182 LEU A O 1
ATOM 1467 N N . TYR A 1 183 ? -8.828 -10.328 1.611 1 81.62 183 TYR A N 1
ATOM 1468 C CA . TYR A 1 183 ? -9.477 -11.633 1.588 1 81.62 183 TYR A CA 1
ATOM 1469 C C . TYR A 1 183 ? -9.336 -12.336 2.934 1 81.62 183 TYR A C 1
ATOM 1471 O O . TYR A 1 183 ? -8.336 -12.164 3.631 1 81.62 183 TYR A O 1
ATOM 1479 N N . GLU A 1 184 ? -10.359 -13.117 3.211 1 85.06 184 GLU A N 1
ATOM 1480 C CA . GLU A 1 184 ? -10.32 -13.812 4.492 1 85.06 184 GLU A CA 1
ATOM 1481 C C . GLU A 1 184 ? -9.055 -14.656 4.629 1 85.06 184 GLU A C 1
ATOM 1483 O O . GLU A 1 184 ? -8.789 -15.531 3.803 1 85.06 184 GLU A O 1
ATOM 1488 N N . GLY A 1 185 ? -8.266 -14.312 5.672 1 86 185 GLY A N 1
ATOM 1489 C CA . GLY A 1 185 ? -7.082 -15.109 5.957 1 86 185 GLY A CA 1
ATOM 1490 C C . GLY A 1 185 ? -5.879 -14.711 5.125 1 86 185 GLY A C 1
ATOM 1491 O O . GLY A 1 185 ? -4.863 -15.414 5.117 1 86 185 GLY A O 1
ATOM 1492 N N . GLN A 1 186 ? -6.055 -13.633 4.438 1 89.25 186 GLN A N 1
ATOM 1493 C CA . GLN A 1 186 ? -4.934 -13.188 3.615 1 89.25 186 GLN A CA 1
ATOM 1494 C C . GLN A 1 186 ? -3.691 -12.945 4.461 1 89.25 186 GLN A C 1
ATOM 1496 O O . GLN A 1 186 ? -3.779 -12.383 5.559 1 89.25 186 GLN A O 1
ATOM 1501 N N . LEU A 1 187 ? -2.547 -13.344 3.961 1 90.75 187 LEU A N 1
ATOM 1502 C CA . LEU A 1 187 ? -1.298 -13.297 4.715 1 90.75 187 LEU A CA 1
ATOM 1503 C C . LEU A 1 187 ? -0.598 -11.961 4.531 1 90.75 187 LEU A C 1
ATOM 1505 O O . LEU A 1 187 ? -0.594 -11.398 3.432 1 90.75 187 LEU A O 1
ATOM 1509 N N . SER A 1 188 ? -0.037 -11.523 5.609 1 89 188 SER A N 1
ATOM 1510 C CA . SER A 1 188 ? 0.963 -10.469 5.531 1 89 188 SER A CA 1
ATOM 1511 C C . SER A 1 188 ? 2.271 -10.984 4.941 1 89 188 SER A C 1
ATOM 1513 O O . SER A 1 188 ? 2.473 -12.195 4.836 1 89 188 SER A O 1
ATOM 1515 N N . LEU A 1 189 ? 3.143 -10.109 4.586 1 91.12 189 LEU A N 1
ATOM 1516 C CA . LEU A 1 189 ? 4.449 -10.516 4.078 1 91.12 189 LEU A CA 1
ATOM 1517 C C . LEU A 1 189 ? 5.207 -11.328 5.125 1 91.12 189 LEU A C 1
ATOM 1519 O O . LEU A 1 189 ? 5.77 -12.375 4.805 1 91.12 189 LEU A O 1
ATOM 1523 N N . GLN A 1 190 ? 5.184 -10.805 6.316 1 91.88 190 GLN A N 1
ATOM 1524 C CA . GLN A 1 190 ? 5.902 -11.516 7.375 1 91.88 190 GLN A CA 1
ATOM 1525 C C . GLN A 1 190 ? 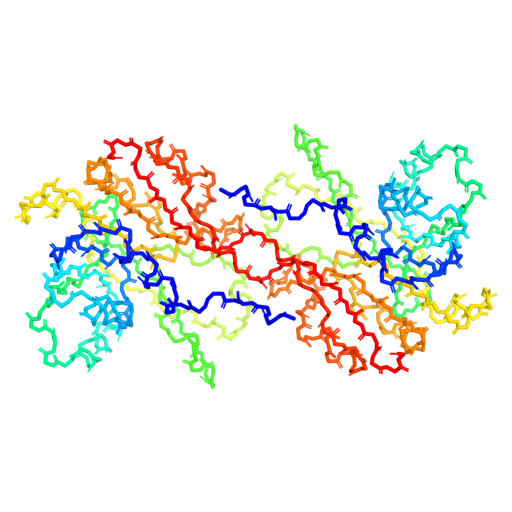5.359 -12.922 7.559 1 91.88 190 GLN A C 1
ATOM 1527 O O . GLN A 1 190 ? 6.125 -13.867 7.758 1 91.88 190 GLN A O 1
ATOM 1532 N N . ALA A 1 191 ? 4.059 -13.039 7.516 1 93.94 191 ALA A N 1
ATOM 1533 C CA . ALA A 1 191 ? 3.441 -14.359 7.656 1 93.94 191 ALA A CA 1
ATOM 1534 C C . ALA A 1 191 ? 3.855 -15.289 6.516 1 93.94 191 ALA A C 1
ATOM 1536 O O . ALA A 1 191 ? 4.051 -16.484 6.723 1 93.94 191 ALA A O 1
ATOM 1537 N N . ILE A 1 192 ? 3.941 -14.797 5.34 1 96.31 192 ILE A N 1
ATOM 1538 C CA . ILE A 1 192 ? 4.406 -15.578 4.207 1 96.31 192 ILE A CA 1
ATOM 1539 C C . ILE A 1 192 ? 5.832 -16.062 4.457 1 96.31 192 ILE A C 1
ATOM 1541 O O . ILE A 1 192 ? 6.141 -17.234 4.266 1 96.31 192 ILE A O 1
ATOM 1545 N N . LEU A 1 193 ? 6.668 -15.164 4.918 1 95.12 193 LEU A N 1
ATOM 1546 C CA . LEU A 1 193 ? 8.062 -15.492 5.164 1 95.12 193 LEU A CA 1
ATOM 1547 C C . LEU A 1 193 ? 8.188 -16.516 6.293 1 95.12 193 LEU A C 1
ATOM 1549 O O . LEU A 1 193 ? 9.086 -17.359 6.273 1 95.12 193 LEU A O 1
ATOM 1553 N N . ASP A 1 194 ? 7.273 -16.438 7.238 1 96 194 ASP A N 1
ATOM 1554 C CA . ASP A 1 194 ? 7.258 -17.422 8.312 1 96 194 ASP A CA 1
ATOM 1555 C C . ASP A 1 194 ? 6.93 -18.812 7.773 1 96 194 ASP A C 1
ATOM 1557 O O . ASP A 1 194 ? 7.445 -19.812 8.273 1 96 194 ASP A O 1
ATOM 1561 N N . LEU A 1 195 ? 6.082 -18.844 6.785 1 96.88 195 LEU A N 1
ATOM 1562 C CA . LEU A 1 195 ? 5.684 -20.125 6.191 1 96.88 195 LEU A CA 1
ATOM 1563 C C . LEU A 1 195 ? 6.777 -20.656 5.273 1 96.88 195 LEU A C 1
ATOM 1565 O O . LEU A 1 195 ? 6.824 -21.859 4.992 1 96.88 195 LEU A O 1
ATOM 1569 N N . LEU A 1 196 ? 7.637 -19.766 4.773 1 97.56 196 LEU A N 1
ATOM 1570 C CA . LEU A 1 196 ? 8.711 -20.125 3.855 1 97.56 196 LEU A CA 1
ATOM 1571 C C . LEU A 1 196 ? 10.07 -19.719 4.418 1 97.56 196 LEU A C 1
ATOM 1573 O O . LEU A 1 196 ? 10.758 -18.859 3.842 1 97.56 196 LEU A O 1
ATOM 1577 N N . PRO A 1 197 ? 10.5 -20.359 5.41 1 95.12 197 PRO A N 1
ATOM 1578 C CA . PRO A 1 197 ? 11.672 -19.891 6.152 1 95.12 197 PRO A CA 1
ATOM 1579 C C . PRO A 1 197 ? 12.953 -19.953 5.328 1 95.12 197 PRO A C 1
ATOM 1581 O O . PRO A 1 197 ? 13.945 -19.297 5.668 1 95.12 197 PRO A O 1
ATOM 1584 N N . SER A 1 198 ? 12.984 -20.719 4.254 1 96.88 198 SER A N 1
ATOM 1585 C CA . SER A 1 198 ? 14.188 -20.812 3.436 1 96.88 198 SER A CA 1
ATOM 1586 C C . SER A 1 198 ? 14.25 -19.703 2.406 1 96.88 198 SER A C 1
ATOM 1588 O O . SER A 1 198 ? 15.195 -19.625 1.614 1 96.88 198 SER A O 1
ATOM 1590 N N . PHE A 1 199 ? 13.258 -18.922 2.379 1 97.25 199 PHE A N 1
ATOM 1591 C CA . PHE A 1 199 ? 13.227 -17.828 1.411 1 97.25 199 PHE A CA 1
ATOM 1592 C C . PHE A 1 199 ? 13.57 -16.516 2.078 1 97.25 199 PHE A C 1
ATOM 1594 O O . PHE A 1 199 ? 13.266 -16.297 3.254 1 97.25 199 PHE A O 1
ATOM 1601 N N . GLU A 1 200 ? 14.188 -15.625 1.318 1 96.5 200 GLU A N 1
ATOM 1602 C CA . GLU A 1 200 ? 14.406 -14.234 1.689 1 96.5 200 GLU A CA 1
ATOM 1603 C C . GLU A 1 200 ? 13.898 -13.289 0.606 1 96.5 200 GLU A C 1
ATOM 1605 O O . GLU A 1 200 ? 13.734 -13.688 -0.549 1 96.5 200 GLU A O 1
ATOM 1610 N N . VAL A 1 201 ? 13.648 -12.117 1.006 1 94.19 201 VAL A N 1
ATOM 1611 C CA . VAL A 1 201 ? 13.164 -11.125 0.046 1 94.19 201 VAL A CA 1
ATOM 1612 C C . VAL A 1 201 ? 14.312 -10.68 -0.853 1 94.19 201 VAL A C 1
ATOM 1614 O O . VAL A 1 201 ? 15.328 -10.164 -0.368 1 94.19 201 VAL A O 1
ATOM 1617 N N . ALA A 1 202 ? 14.148 -10.883 -2.131 1 93.75 202 ALA A N 1
ATOM 1618 C CA . ALA A 1 202 ? 15.141 -10.445 -3.109 1 93.75 202 ALA A CA 1
ATOM 1619 C C . ALA A 1 202 ? 14.789 -9.078 -3.676 1 93.75 202 ALA A C 1
ATOM 1621 O O . ALA A 1 202 ? 15.672 -8.305 -4.043 1 93.75 202 ALA A O 1
ATOM 1622 N N . ALA A 1 203 ? 13.516 -8.852 -3.83 1 90.19 203 ALA A N 1
ATOM 1623 C CA . ALA A 1 203 ? 13.023 -7.559 -4.305 1 90.19 203 ALA A CA 1
ATOM 1624 C C . ALA A 1 203 ? 11.609 -7.293 -3.797 1 90.19 203 ALA A C 1
ATOM 1626 O O . ALA A 1 203 ? 10.836 -8.227 -3.572 1 90.19 203 ALA A O 1
ATOM 1627 N N . HIS A 1 204 ? 11.328 -6.051 -3.553 1 88.94 204 HIS A N 1
ATOM 1628 C CA . HIS A 1 204 ? 10.023 -5.605 -3.092 1 88.94 204 HIS A CA 1
ATOM 1629 C C . HIS A 1 204 ? 9.406 -4.605 -4.062 1 88.94 204 HIS A C 1
ATOM 1631 O O . HIS A 1 204 ? 10.078 -3.688 -4.531 1 88.94 204 HIS A O 1
ATOM 1637 N N . TYR A 1 205 ? 8.078 -4.863 -4.43 1 85.19 205 TYR A N 1
ATOM 1638 C CA . TYR A 1 205 ? 7.336 -3.994 -5.336 1 85.19 205 TYR A CA 1
ATOM 1639 C C . TYR A 1 205 ? 6.062 -3.479 -4.676 1 85.19 205 TYR A C 1
ATOM 1641 O O . TYR A 1 205 ? 4.969 -3.973 -4.957 1 85.19 205 TYR A O 1
ATOM 1649 N N . PRO A 1 206 ? 6.184 -2.477 -3.877 1 81.88 206 PRO A N 1
ATOM 1650 C CA . PRO A 1 206 ? 5.008 -1.967 -3.164 1 81.88 206 PRO A CA 1
ATOM 1651 C C . PRO A 1 206 ? 4 -1.295 -4.094 1 81.88 206 PRO A C 1
ATOM 1653 O O . PRO A 1 206 ? 4.395 -0.637 -5.062 1 81.88 206 PRO A O 1
ATOM 1656 N N . HIS A 1 207 ? 2.744 -1.639 -3.756 1 78.25 207 HIS A N 1
ATOM 1657 C CA . HIS A 1 207 ? 1.687 -0.889 -4.426 1 78.25 207 HIS A CA 1
ATOM 1658 C C . HIS A 1 207 ? 1.451 0.457 -3.746 1 78.25 207 HIS A C 1
ATOM 1660 O O . HIS A 1 207 ? 1.531 0.562 -2.521 1 78.25 207 HIS A O 1
ATOM 1666 N N . ALA A 1 208 ? 1.394 1.426 -4.457 1 73.62 208 ALA A N 1
ATOM 1667 C CA . ALA A 1 208 ? 1.217 2.77 -3.91 1 73.62 208 ALA A CA 1
ATOM 1668 C C . ALA A 1 208 ? -0.238 3.016 -3.523 1 73.62 208 ALA A C 1
ATOM 1670 O O . ALA A 1 208 ? -0.803 4.062 -3.846 1 73.62 208 ALA A O 1
ATOM 1671 N N . VAL A 1 209 ? -0.814 1.996 -2.828 1 75.62 209 VAL A N 1
ATOM 1672 C CA . VAL A 1 209 ? -2.227 2.121 -2.482 1 75.62 209 VAL A CA 1
ATOM 1673 C C . VAL A 1 209 ? -2.391 3.098 -1.321 1 75.62 209 VAL A C 1
ATOM 1675 O O . VAL A 1 209 ? -3.467 3.666 -1.127 1 75.62 209 VAL A O 1
ATOM 1678 N N . GLU A 1 210 ? -1.477 3.148 -0.573 1 79.38 210 GLU A N 1
ATOM 1679 C CA . GLU A 1 210 ? -1.432 4.137 0.501 1 79.38 210 GLU A CA 1
ATOM 1680 C C . GLU A 1 210 ? -0.009 4.641 0.726 1 79.38 210 GLU A C 1
ATOM 1682 O O . GLU A 1 210 ? 0.956 4.012 0.287 1 79.38 210 GLU A O 1
ATOM 1687 N N . GLY A 1 211 ? 0.028 5.734 1.296 1 85.94 211 GLY A N 1
ATOM 1688 C CA . GLY A 1 211 ? 1.332 6.328 1.549 1 85.94 211 GLY A CA 1
ATOM 1689 C C . GLY A 1 211 ? 1.268 7.82 1.811 1 85.94 211 GLY A C 1
ATOM 1690 O O . GLY A 1 211 ? 0.241 8.336 2.26 1 85.94 211 GLY A O 1
ATOM 1691 N N . ASP A 1 212 ? 2.439 8.359 1.701 1 89.88 212 ASP A N 1
ATOM 1692 C CA . ASP A 1 212 ? 2.58 9.805 1.847 1 89.88 212 ASP A CA 1
ATOM 1693 C C . ASP A 1 212 ? 3.014 10.453 0.532 1 89.88 212 ASP A C 1
ATOM 1695 O O . ASP A 1 212 ? 3.57 9.781 -0.34 1 89.88 212 ASP A O 1
ATOM 1699 N N . VAL A 1 213 ? 2.633 11.703 0.349 1 93 213 VAL A N 1
ATOM 1700 C CA . VAL A 1 213 ? 3.039 12.438 -0.844 1 93 213 VAL A CA 1
ATOM 1701 C C . VAL A 1 213 ? 3.49 13.844 -0.454 1 93 213 VAL A C 1
ATOM 1703 O O . VAL A 1 213 ? 2.996 14.414 0.521 1 93 213 VAL A O 1
ATOM 1706 N N . LEU A 1 214 ? 4.5 14.305 -1.153 1 95.69 214 LEU A N 1
ATOM 1707 C CA . LEU A 1 214 ? 4.871 15.711 -1.145 1 95.69 214 LEU A CA 1
ATOM 1708 C C . LEU A 1 214 ? 4.316 16.438 -2.369 1 95.69 214 LEU A C 1
ATOM 1710 O O . LEU A 1 214 ? 4.582 16.031 -3.504 1 95.69 214 LEU A O 1
ATOM 1714 N N . LEU A 1 215 ? 3.529 17.406 -2.119 1 97.12 215 LEU A N 1
ATOM 1715 C CA . LEU A 1 215 ? 2.926 18.188 -3.186 1 97.12 215 LEU A CA 1
ATOM 1716 C C . LEU A 1 215 ? 3.602 19.562 -3.295 1 97.12 215 LEU A C 1
ATOM 1718 O O . LEU A 1 215 ? 3.932 20.172 -2.279 1 97.12 215 LEU A O 1
ATOM 1722 N N . LYS A 1 216 ? 3.801 19.969 -4.496 1 97.19 216 LYS A N 1
ATOM 1723 C CA . LYS A 1 216 ? 4.363 21.281 -4.781 1 97.19 216 LYS A CA 1
ATOM 1724 C C . LYS A 1 216 ? 3.342 22.188 -5.477 1 97.19 216 LYS A C 1
ATOM 1726 O O . LYS A 1 216 ? 2.693 21.766 -6.438 1 97.19 216 LYS A O 1
ATOM 1731 N N . ASN A 1 217 ? 3.178 23.344 -4.969 1 97.69 217 ASN A N 1
ATOM 1732 C CA . ASN A 1 217 ? 2.311 24.344 -5.586 1 97.69 217 ASN A CA 1
ATOM 1733 C C . ASN A 1 217 ? 2.947 24.953 -6.836 1 97.69 217 ASN A C 1
ATOM 1735 O O . ASN A 1 217 ? 4.023 25.547 -6.77 1 97.69 217 ASN A O 1
ATOM 1739 N N . THR A 1 218 ? 2.307 24.859 -7.949 1 95.12 218 THR A N 1
ATOM 1740 C CA . THR A 1 218 ? 2.873 25.25 -9.234 1 95.12 218 THR A CA 1
ATOM 1741 C C . THR A 1 218 ? 2.846 26.766 -9.383 1 95.12 218 THR A C 1
ATOM 1743 O O . THR A 1 218 ? 3.469 27.312 -10.297 1 95.12 218 THR A O 1
ATOM 1746 N N . ARG A 1 219 ? 2.209 27.438 -8.461 1 92.94 219 ARG A N 1
ATOM 1747 C CA . ARG A 1 219 ? 2.127 28.891 -8.508 1 92.94 219 ARG A CA 1
ATOM 1748 C C . ARG A 1 219 ? 3.387 29.531 -7.934 1 92.94 219 ARG A C 1
ATOM 1750 O O . ARG A 1 219 ? 3.584 30.75 -8.047 1 92.94 219 ARG A O 1
ATOM 1757 N N . PHE A 1 220 ? 4.137 28.75 -7.297 1 90.12 220 PHE A N 1
ATOM 1758 C CA . PHE A 1 220 ? 5.371 29.234 -6.703 1 90.12 220 PHE A CA 1
ATOM 1759 C C . PHE A 1 220 ? 6.586 28.703 -7.449 1 90.12 220 PHE A C 1
ATOM 1761 O O . PHE A 1 220 ? 6.547 27.594 -7.988 1 90.12 220 PHE A O 1
ATOM 1768 N N . MET B 1 1 ? 21.422 -4.184 -2.578 1 20.19 1 MET B N 1
ATOM 1769 C CA . MET B 1 1 ? 21.078 -2.781 -2.354 1 20.19 1 MET B CA 1
ATOM 1770 C C . MET B 1 1 ? 19.891 -2.65 -1.416 1 20.19 1 MET B C 1
ATOM 1772 O O . MET B 1 1 ? 18.859 -3.293 -1.623 1 20.19 1 MET B O 1
ATOM 1776 N N . GLU B 1 2 ? 19.938 -2.152 -0.254 1 22.77 2 GLU B N 1
ATOM 1777 C CA . GLU B 1 2 ? 19.156 -1.958 0.955 1 22.77 2 GLU B CA 1
ATOM 1778 C C . GLU B 1 2 ? 17.797 -1.314 0.632 1 22.77 2 GLU B C 1
ATOM 1780 O O . GLU B 1 2 ? 17.734 -0.348 -0.131 1 22.77 2 GLU B O 1
ATOM 1785 N N . ARG B 1 3 ? 16.844 -1.966 0.581 1 32.41 3 ARG B N 1
ATOM 1786 C CA . ARG B 1 3 ? 15.477 -1.535 0.365 1 32.41 3 ARG B CA 1
ATOM 1787 C C . ARG B 1 3 ? 15.227 -0.164 0.984 1 32.41 3 ARG B C 1
ATOM 1789 O O . ARG B 1 3 ? 15.172 -0.03 2.209 1 32.41 3 ARG B O 1
ATOM 1796 N N . GLN B 1 4 ? 15.75 0.915 0.57 1 36.12 4 GLN B N 1
ATOM 1797 C CA . GLN B 1 4 ? 15.852 2.145 1.351 1 36.12 4 GLN B CA 1
ATOM 1798 C C . GLN B 1 4 ? 14.469 2.709 1.669 1 36.12 4 GLN B C 1
ATOM 1800 O O . GLN B 1 4 ? 13.805 3.277 0.798 1 36.12 4 GLN B O 1
ATOM 1805 N N . THR B 1 5 ? 13.578 1.927 2.33 1 42.88 5 THR B N 1
ATOM 1806 C CA . THR B 1 5 ? 12.492 2.678 2.951 1 42.88 5 THR B CA 1
ATOM 1807 C C . THR B 1 5 ? 12.992 4.031 3.449 1 42.88 5 THR B C 1
ATOM 1809 O O . THR B 1 5 ? 13.984 4.109 4.172 1 42.88 5 THR B O 1
ATOM 1812 N N . VAL B 1 6 ? 12.836 4.969 2.605 1 48.78 6 VAL B N 1
ATOM 1813 C CA . VAL B 1 6 ? 13.266 6.293 3.047 1 48.78 6 VAL B CA 1
ATOM 1814 C C . VAL B 1 6 ? 12.836 6.516 4.496 1 48.78 6 VAL B C 1
ATOM 1816 O O . VAL B 1 6 ? 11.672 6.309 4.848 1 48.78 6 VAL B O 1
ATOM 1819 N N . SER B 1 7 ? 13.812 6.512 5.324 1 58.75 7 SER B N 1
ATOM 1820 C CA . SER B 1 7 ? 13.555 6.805 6.73 1 58.75 7 SER B CA 1
ATOM 1821 C C . SER B 1 7 ? 12.836 8.141 6.891 1 58.75 7 SER B C 1
ATOM 1823 O O . SER B 1 7 ? 12.953 9.023 6.035 1 58.75 7 SER B O 1
ATOM 1825 N N . SER B 1 8 ? 11.914 8.195 7.727 1 68.38 8 SER B N 1
ATOM 1826 C CA . SER B 1 8 ? 11.211 9.43 8.047 1 68.38 8 SER B CA 1
ATOM 1827 C C . SER B 1 8 ? 12.18 10.602 8.148 1 68.38 8 SER B C 1
ATOM 1829 O O . SER B 1 8 ? 11.883 11.711 7.695 1 68.38 8 SER B O 1
ATOM 1831 N N . VAL B 1 9 ? 13.367 10.328 8.578 1 70.88 9 VAL B N 1
ATOM 1832 C CA . VAL B 1 9 ? 14.352 11.391 8.766 1 70.88 9 VAL B CA 1
ATOM 1833 C C . VAL B 1 9 ? 14.812 11.914 7.402 1 70.88 9 VAL B C 1
ATOM 1835 O O . VAL B 1 9 ? 14.977 13.117 7.223 1 70.88 9 VAL B O 1
ATOM 1838 N N . GLU B 1 10 ? 14.891 11.023 6.523 1 82.81 10 GLU B N 1
ATOM 1839 C CA . GLU B 1 10 ? 15.312 11.422 5.184 1 82.81 10 GLU B CA 1
ATOM 1840 C C . GLU B 1 10 ? 14.258 12.281 4.496 1 82.81 10 GLU B C 1
ATOM 1842 O O . GLU B 1 10 ? 14.594 13.219 3.775 1 82.81 10 GLU B O 1
ATOM 1847 N N . VAL B 1 11 ? 13.086 11.992 4.887 1 89.25 11 VAL B N 1
ATOM 1848 C CA . VAL B 1 11 ? 11.992 12.75 4.285 1 89.25 11 VAL B CA 1
ATOM 1849 C C . VAL B 1 11 ? 12.016 14.188 4.801 1 89.25 11 VAL B C 1
ATOM 1851 O O . VAL B 1 11 ? 11.922 15.133 4.016 1 89.25 11 VAL B O 1
ATOM 1854 N N . HIS B 1 12 ? 12.211 14.359 6.109 1 93.69 12 HIS B N 1
ATOM 1855 C CA . HIS B 1 12 ? 12.25 15.695 6.699 1 93.69 12 HIS B CA 1
ATOM 1856 C C . HIS B 1 12 ? 13.406 16.516 6.133 1 93.69 12 HIS B C 1
ATOM 1858 O O . HIS B 1 12 ? 13.234 17.688 5.793 1 93.69 12 HIS B O 1
ATOM 1864 N N . GLN B 1 13 ? 14.539 15.844 6.012 1 91.69 13 GLN B N 1
ATOM 1865 C CA . GLN B 1 13 ? 15.719 16.516 5.473 1 91.69 13 GLN B CA 1
ATOM 1866 C C . GLN B 1 13 ? 15.484 16.953 4.027 1 91.69 13 GLN B C 1
ATOM 1868 O O . GLN B 1 13 ? 15.867 18.062 3.643 1 91.69 13 GLN B O 1
ATOM 1873 N N . HIS B 1 14 ? 14.906 16.141 3.322 1 91.31 14 HIS B N 1
ATOM 1874 C CA . HIS B 1 14 ? 14.594 16.453 1.932 1 91.31 14 HIS B CA 1
ATOM 1875 C C . HIS B 1 14 ? 13.664 17.656 1.831 1 91.31 14 HIS B C 1
ATOM 1877 O O . HIS B 1 14 ? 13.906 18.562 1.047 1 91.31 14 HIS B O 1
ATOM 1883 N N . ILE B 1 15 ? 12.68 17.656 2.648 1 93.25 15 ILE B N 1
ATOM 1884 C CA . ILE B 1 15 ? 11.688 18.719 2.625 1 93.25 15 ILE B CA 1
ATOM 1885 C C . ILE B 1 15 ? 12.352 20.047 2.986 1 93.25 15 ILE B C 1
ATOM 1887 O O . ILE B 1 15 ? 12.172 21.047 2.293 1 93.25 15 ILE B O 1
ATOM 1891 N N . VAL B 1 16 ? 13.117 20.016 4 1 94.44 16 VAL B N 1
ATOM 1892 C CA . VAL B 1 16 ? 13.773 21.234 4.461 1 94.44 16 VAL B CA 1
ATOM 1893 C C . VAL B 1 16 ? 14.711 21.75 3.373 1 94.44 16 VAL B C 1
ATOM 1895 O O . VAL B 1 16 ? 14.828 22.969 3.178 1 94.44 16 VAL B O 1
ATOM 1898 N N . SER B 1 17 ? 15.359 20.797 2.672 1 93.38 17 SER B N 1
ATOM 1899 C CA . SER B 1 17 ? 16.25 21.203 1.598 1 93.38 17 SER B CA 1
ATOM 1900 C C . SER B 1 17 ? 15.5 21.906 0.478 1 93.38 17 SER B C 1
ATOM 1902 O O . SER B 1 17 ? 16.062 22.766 -0.219 1 93.38 17 SER B O 1
ATOM 1904 N N . LEU B 1 18 ? 14.234 21.688 0.31 1 93.88 18 LEU B N 1
ATOM 1905 C CA . LEU B 1 18 ? 13.414 22.281 -0.742 1 93.88 18 LEU B CA 1
ATOM 1906 C C . LEU B 1 18 ? 12.93 23.672 -0.34 1 93.88 18 LEU B C 1
ATOM 1908 O O . LEU B 1 18 ? 12.656 24.516 -1.2 1 93.88 18 LEU B O 1
ATOM 1912 N N . LEU B 1 19 ? 12.75 23.906 0.951 1 95 19 LEU B N 1
ATOM 1913 C CA . LEU B 1 19 ? 12.18 25.172 1.427 1 95 19 LEU B CA 1
ATOM 1914 C C . LEU B 1 19 ? 13.117 26.328 1.141 1 95 19 LEU B C 1
ATOM 1916 O O . LEU B 1 19 ? 12.664 27.438 0.851 1 95 19 LEU B O 1
ATOM 1920 N N . GLN B 1 20 ? 14.453 26.141 1.238 1 90.94 20 GLN B N 1
ATOM 1921 C CA . GLN B 1 20 ? 15.469 27.125 0.875 1 90.94 20 GLN B CA 1
ATOM 1922 C C . GLN B 1 20 ? 15.234 28.438 1.6 1 90.94 20 GLN B C 1
ATOM 1924 O O . GLN B 1 20 ? 15.305 29.516 0.988 1 90.94 20 GLN B O 1
ATOM 1929 N N . LYS B 1 21 ? 14.781 28.531 2.779 1 91.81 21 LYS B N 1
ATOM 1930 C CA . LYS B 1 21 ? 14.539 29.656 3.689 1 91.81 21 LYS B CA 1
ATOM 1931 C C . LYS B 1 21 ? 14.969 29.297 5.113 1 91.81 21 LYS B C 1
ATOM 1933 O O . LYS B 1 21 ? 14.648 28.219 5.617 1 91.81 21 LYS B O 1
ATOM 1938 N N . PRO B 1 22 ? 15.688 30.188 5.711 1 92.19 22 PRO B N 1
ATOM 1939 C CA . PRO B 1 22 ? 16.141 29.891 7.07 1 92.19 22 PRO B CA 1
ATOM 1940 C C . PRO B 1 22 ? 15 29.938 8.094 1 92.19 22 PRO B C 1
ATOM 1942 O O . PRO B 1 22 ? 15.062 29.25 9.117 1 92.19 22 PRO B O 1
ATOM 1945 N N . ASN B 1 23 ? 13.969 30.734 7.785 1 96.69 23 ASN B N 1
ATOM 1946 C CA . ASN B 1 23 ? 12.867 30.906 8.727 1 96.69 23 ASN B CA 1
ATOM 1947 C C . ASN B 1 23 ? 11.523 30.578 8.07 1 96.69 23 ASN B C 1
ATOM 1949 O O . ASN B 1 23 ? 10.602 31.406 8.094 1 96.69 23 ASN B O 1
ATOM 1953 N N . PRO B 1 24 ? 11.391 29.375 7.613 1 97.94 24 PRO B N 1
ATOM 1954 C CA . PRO B 1 24 ? 10.133 29.031 6.945 1 97.94 24 PRO B CA 1
ATOM 1955 C C . PRO B 1 24 ? 8.953 28.984 7.906 1 97.94 24 PRO B C 1
ATOM 1957 O O . PRO B 1 24 ? 9.125 28.688 9.094 1 97.94 24 PRO B O 1
ATOM 1960 N N . VAL B 1 25 ? 7.82 29.281 7.379 1 98.44 25 VAL B N 1
ATOM 1961 C CA . VAL B 1 25 ? 6.562 29.062 8.086 1 98.44 25 VAL B CA 1
ATOM 1962 C C . VAL B 1 25 ? 6.062 27.641 7.836 1 98.44 25 VAL B C 1
ATOM 1964 O O . VAL B 1 25 ? 5.805 27.266 6.691 1 98.44 25 VAL B O 1
ATOM 1967 N N . ILE B 1 26 ? 5.949 26.812 8.945 1 98.56 26 ILE B N 1
ATOM 1968 C CA . ILE B 1 26 ? 5.559 25.422 8.852 1 98.56 26 ILE B CA 1
ATOM 1969 C C . ILE B 1 26 ? 4.305 25.172 9.688 1 98.56 26 ILE B C 1
ATOM 1971 O O . ILE B 1 26 ? 4.258 25.547 10.867 1 98.56 26 ILE B O 1
ATOM 1975 N N . LEU B 1 27 ? 3.271 24.703 9.055 1 98.88 27 LEU B N 1
ATOM 1976 C CA . LEU B 1 27 ? 2.092 24.219 9.766 1 98.88 27 LEU B CA 1
ATOM 1977 C C . LEU B 1 27 ? 2.117 22.703 9.906 1 98.88 27 LEU B C 1
ATOM 1979 O O . LEU B 1 27 ? 2.213 21.984 8.906 1 98.88 27 LEU B O 1
ATOM 1983 N N . ASP B 1 28 ? 2.121 22.172 11.125 1 98.62 28 ASP B N 1
ATOM 1984 C CA . ASP B 1 28 ? 2.006 20.766 11.453 1 98.62 28 ASP B CA 1
ATOM 1985 C C . ASP B 1 28 ? 0.589 20.422 11.914 1 98.62 28 ASP B C 1
ATOM 1987 O O . ASP B 1 28 ? 0.248 20.609 13.086 1 98.62 28 ASP B O 1
ATOM 1991 N N . ILE B 1 29 ? -0.219 19.969 10.961 1 98.75 29 ILE B N 1
ATOM 1992 C CA . ILE B 1 29 ? -1.639 19.734 11.195 1 98.75 29 ILE B CA 1
ATOM 1993 C C . ILE B 1 29 ? -1.87 18.266 11.508 1 98.75 29 ILE B C 1
ATOM 1995 O O . ILE B 1 29 ? -1.735 17.406 10.633 1 98.75 29 ILE B O 1
ATOM 1999 N N . GLY B 1 30 ? -2.314 17.938 12.672 1 97.38 30 GLY B N 1
ATOM 2000 C CA . GLY B 1 30 ? -2.279 16.594 13.219 1 97.38 30 GLY B CA 1
ATOM 2001 C C . GLY B 1 30 ? -0.909 16.188 13.727 1 97.38 30 GLY B C 1
ATOM 2002 O O . GLY B 1 30 ? -0.376 15.148 13.336 1 97.38 30 GLY B O 1
ATOM 2003 N N . CYS B 1 31 ? -0.447 16.953 14.648 1 96.69 31 CYS B N 1
ATOM 2004 C CA . CYS B 1 31 ? 0.957 16.828 15.031 1 96.69 31 CYS B CA 1
ATOM 2005 C C . CYS B 1 31 ? 1.153 15.688 16.031 1 96.69 31 CYS B C 1
ATOM 2007 O O . CYS B 1 31 ? 2.283 15.273 16.281 1 96.69 31 CYS B O 1
ATOM 2009 N N . ASN B 1 32 ? 0.098 15.156 16.547 1 94.25 32 ASN B N 1
ATOM 2010 C CA . ASN B 1 32 ? 0.156 14.031 17.469 1 94.25 32 ASN B CA 1
ATOM 2011 C C . ASN B 1 32 ? 1.104 14.312 18.641 1 94.25 32 ASN B C 1
ATOM 2013 O O . ASN B 1 32 ? 0.978 15.336 19.312 1 94.25 32 ASN B O 1
ATOM 2017 N N . ASP B 1 33 ? 2.1 13.5 18.844 1 93.56 33 ASP B N 1
ATOM 2018 C CA . ASP B 1 33 ? 2.953 13.633 20.016 1 93.56 33 ASP B CA 1
ATOM 2019 C C . ASP B 1 33 ? 4.105 14.602 19.75 1 93.56 33 ASP B C 1
ATOM 2021 O O . ASP B 1 33 ? 4.992 14.766 20.594 1 93.56 33 ASP B O 1
ATOM 2025 N N . GLY B 1 34 ? 4.191 15.188 18.578 1 95.94 34 GLY B N 1
ATOM 2026 C CA . GLY B 1 34 ? 5.156 16.234 18.266 1 95.94 34 GLY B CA 1
ATOM 2027 C C . GLY B 1 34 ? 6.445 15.703 17.672 1 95.94 34 GLY B C 1
ATOM 2028 O O . GLY B 1 34 ? 7.398 16.453 17.469 1 95.94 34 GLY B O 1
ATOM 2029 N N . THR B 1 35 ? 6.512 14.445 17.312 1 94.06 35 THR B N 1
ATOM 2030 C CA . THR B 1 35 ? 7.711 13.844 16.75 1 94.06 35 THR B CA 1
ATOM 2031 C C . THR B 1 35 ? 8.172 14.609 15.508 1 94.06 35 THR B C 1
ATOM 2033 O O . THR B 1 35 ? 9.336 15.008 15.414 1 94.06 35 THR B O 1
ATOM 2036 N N . ASP B 1 36 ? 7.27 14.828 14.602 1 95.06 36 ASP B N 1
ATOM 2037 C CA . ASP B 1 36 ? 7.629 15.508 13.367 1 95.06 36 ASP B CA 1
ATOM 2038 C C . ASP B 1 36 ? 7.922 16.984 13.617 1 95.06 36 ASP B C 1
ATOM 2040 O O . ASP B 1 36 ? 8.844 17.547 13.023 1 95.06 36 ASP B O 1
ATOM 2044 N N . THR B 1 37 ? 7.133 17.594 14.492 1 97.19 37 THR B N 1
ATOM 2045 C CA . THR B 1 37 ? 7.398 18.984 14.883 1 97.19 37 THR B CA 1
ATOM 2046 C C . THR B 1 37 ? 8.828 19.141 15.391 1 97.19 37 THR B C 1
ATOM 2048 O O . THR B 1 37 ? 9.547 20.047 14.961 1 97.19 37 THR B O 1
ATOM 2051 N N . GLN B 1 38 ? 9.211 18.25 16.281 1 96.31 38 GLN B N 1
ATOM 2052 C CA . GLN B 1 38 ? 10.555 18.297 16.859 1 96.31 38 GLN B CA 1
ATOM 2053 C C . GLN B 1 38 ? 11.625 18.125 15.781 1 96.31 38 GLN B C 1
ATOM 2055 O O . GLN B 1 38 ? 12.656 18.781 15.82 1 96.31 38 GLN B O 1
ATOM 2060 N N . HIS B 1 39 ? 11.391 17.25 14.852 1 95.38 39 HIS B N 1
ATOM 2061 C CA . HIS B 1 39 ? 12.344 17.031 13.773 1 95.38 39 HIS B CA 1
ATOM 2062 C C . HIS B 1 39 ? 12.539 18.312 12.945 1 95.38 39 HIS B C 1
ATOM 2064 O O . HIS B 1 39 ? 13.672 18.672 12.625 1 95.38 39 HIS B O 1
ATOM 2070 N N . PHE B 1 40 ? 11.461 18.938 12.617 1 96.62 40 PHE B N 1
ATOM 2071 C CA . PHE B 1 40 ? 11.555 20.172 11.828 1 96.62 40 PHE B CA 1
ATOM 2072 C C . PHE B 1 40 ? 12.25 21.266 12.625 1 96.62 40 PHE B C 1
ATOM 2074 O O . PHE B 1 40 ? 13.047 22.031 12.07 1 96.62 40 PHE B O 1
ATOM 2081 N N . LEU B 1 41 ? 11.914 21.344 13.898 1 96.69 41 LEU B N 1
ATOM 2082 C CA . LEU B 1 41 ? 12.547 22.344 14.742 1 96.69 41 LEU B CA 1
ATOM 2083 C C . LEU B 1 41 ? 14.055 22.141 14.789 1 96.69 41 LEU B C 1
ATOM 2085 O O . LEU B 1 41 ? 14.82 23.109 14.766 1 96.69 41 LEU B O 1
ATOM 2089 N N . ASN B 1 42 ? 14.5 20.922 14.828 1 95.25 42 ASN B N 1
ATOM 2090 C CA . ASN B 1 42 ? 15.922 20.594 14.852 1 95.25 42 ASN B CA 1
ATOM 2091 C C . ASN B 1 42 ? 16.594 20.953 13.539 1 95.25 42 ASN B C 1
ATOM 2093 O O . ASN B 1 42 ? 17.719 21.469 13.531 1 95.25 42 ASN B O 1
ATOM 2097 N N . LEU B 1 43 ? 15.969 20.703 12.461 1 94.81 43 LEU B N 1
ATOM 2098 C CA . LEU B 1 43 ? 16.547 20.906 11.133 1 94.81 43 LEU B CA 1
ATOM 2099 C C . LEU B 1 43 ? 16.5 22.391 10.75 1 94.81 43 LEU B C 1
ATOM 2101 O O . LEU B 1 43 ? 17.359 22.859 9.992 1 94.81 43 LEU B O 1
ATOM 2105 N N . CYS B 1 44 ? 15.461 23.125 11.266 1 95.56 44 CYS B N 1
ATOM 2106 C CA . CYS B 1 44 ? 15.266 24.547 11 1 95.56 44 CYS B CA 1
ATOM 2107 C C . CYS B 1 44 ? 14.969 25.312 12.289 1 95.56 44 CYS B C 1
ATOM 2109 O O . CYS B 1 44 ? 13.828 25.719 12.523 1 95.56 44 CYS B O 1
ATOM 2111 N N . PRO B 1 45 ? 15.93 25.688 13.008 1 95.31 45 PRO B N 1
ATOM 2112 C CA . PRO B 1 45 ? 15.727 26.266 14.336 1 95.31 45 PRO B CA 1
ATOM 2113 C C . PRO B 1 45 ? 15.023 27.625 14.281 1 95.31 45 PRO B C 1
ATOM 2115 O O . PRO B 1 45 ? 14.43 28.062 15.273 1 95.31 45 PRO B O 1
ATOM 2118 N N . GLN B 1 46 ? 15.094 28.312 13.172 1 97.12 46 GLN B N 1
ATOM 2119 C CA . GLN B 1 46 ? 14.477 29.625 13.07 1 97.12 46 GLN B CA 1
ATOM 2120 C C . GLN B 1 46 ? 13.086 29.531 12.453 1 97.12 46 GLN B C 1
ATOM 2122 O O . GLN B 1 46 ? 12.43 30.562 12.234 1 97.12 46 GLN B O 1
ATOM 2127 N N . ALA B 1 47 ? 12.625 28.328 12.234 1 97.56 47 ALA B N 1
ATOM 2128 C CA . ALA B 1 47 ? 11.305 28.141 11.633 1 97.56 47 ALA B CA 1
ATOM 2129 C C . ALA B 1 47 ? 10.203 28.656 12.555 1 97.56 47 ALA B C 1
ATOM 2131 O O . ALA B 1 47 ? 10.328 28.578 13.781 1 97.56 47 ALA B O 1
ATOM 2132 N N . GLN B 1 48 ? 9.227 29.266 11.945 1 98 48 GLN B N 1
ATOM 2133 C CA . GLN B 1 48 ? 7.961 29.516 12.633 1 98 48 GLN B CA 1
ATOM 2134 C C . GLN B 1 48 ? 7.016 28.328 12.5 1 98 48 GLN B C 1
ATOM 2136 O O . GLN B 1 48 ? 6.457 28.078 11.422 1 98 48 GLN B O 1
ATOM 2141 N N . ILE B 1 49 ? 6.859 27.562 13.617 1 98.5 49 ILE B N 1
ATOM 2142 C CA . ILE B 1 49 ? 6.113 26.312 13.555 1 98.5 49 ILE B CA 1
ATOM 2143 C C . ILE B 1 49 ? 4.809 26.453 14.328 1 98.5 49 ILE B C 1
ATOM 2145 O O . ILE B 1 49 ? 4.809 26.891 15.484 1 98.5 49 ILE B O 1
ATOM 2149 N N . TYR B 1 50 ? 3.715 26.172 13.695 1 98.81 50 TYR B N 1
ATOM 2150 C CA . TYR B 1 50 ? 2.387 26.062 14.289 1 98.81 50 TYR B CA 1
ATOM 2151 C C . TYR B 1 50 ? 1.877 24.625 14.227 1 98.81 50 TYR B C 1
ATOM 2153 O O . TYR B 1 50 ? 1.736 24.062 13.148 1 98.81 50 TYR B O 1
ATOM 2161 N N . SER B 1 51 ? 1.628 24.047 15.375 1 98.75 51 SER B N 1
ATOM 2162 C CA . SER B 1 51 ? 1.188 22.656 15.477 1 98.75 51 SER B CA 1
ATOM 2163 C C . SER B 1 51 ? -0.255 22.578 15.961 1 98.75 51 SER B C 1
ATOM 2165 O O . SER B 1 51 ? -0.647 23.281 16.891 1 98.75 51 SER B O 1
ATOM 2167 N N . PHE B 1 52 ? -1.042 21.766 15.281 1 98.75 52 PHE B N 1
ATOM 2168 C CA . PHE B 1 52 ? -2.449 21.594 15.617 1 98.75 52 PHE B CA 1
ATOM 2169 C C . PHE B 1 52 ? -2.732 20.156 16.031 1 98.75 52 PHE B C 1
ATOM 2171 O O . PHE B 1 52 ? -2.408 19.219 15.289 1 98.75 52 PHE B O 1
ATOM 2178 N N . GLU B 1 53 ? -3.324 19.922 17.125 1 98.06 53 GLU B N 1
ATOM 2179 C CA . GLU B 1 53 ? -3.689 18.594 17.641 1 98.06 53 GLU B CA 1
ATOM 2180 C C . GLU B 1 53 ? -4.898 18.672 18.562 1 98.06 53 GLU B C 1
ATOM 2182 O O . GLU B 1 53 ? -4.938 19.516 19.469 1 98.06 53 GLU B O 1
ATOM 2187 N N . PRO B 1 54 ? -5.855 17.844 18.297 1 96.88 54 PRO B N 1
ATOM 2188 C CA . PRO B 1 54 ? -7.059 17.938 19.125 1 96.88 54 PRO B CA 1
ATOM 2189 C C . PRO B 1 54 ? -7.059 16.938 20.281 1 96.88 54 PRO B C 1
ATOM 2191 O O . PRO B 1 54 ? -7.832 17.094 21.219 1 96.88 54 PRO B O 1
ATOM 2194 N N . ASP B 1 55 ? -6.312 15.875 20.234 1 93.5 55 ASP B N 1
ATOM 2195 C CA . ASP B 1 55 ? -6.348 14.805 21.234 1 93.5 55 ASP B CA 1
ATOM 2196 C C . ASP B 1 55 ? -5.562 15.195 22.484 1 93.5 55 ASP B C 1
ATOM 2198 O O . ASP B 1 55 ? -4.336 15.32 22.438 1 93.5 55 ASP B O 1
ATOM 2202 N N . PRO B 1 56 ? -6.242 15.273 23.594 1 92.94 56 PRO B N 1
ATOM 2203 C CA . PRO B 1 56 ? -5.539 15.688 24.812 1 92.94 56 PRO B CA 1
ATOM 2204 C C . PRO B 1 56 ? -4.414 14.727 25.203 1 92.94 56 PRO B C 1
ATOM 2206 O O . PRO B 1 56 ? -3.424 15.141 25.812 1 92.94 56 PRO B O 1
ATOM 2209 N N . ARG B 1 57 ? -4.574 13.469 24.875 1 88.31 57 ARG B N 1
ATOM 2210 C CA . ARG B 1 57 ? -3.537 12.492 25.188 1 88.31 57 ARG B CA 1
ATOM 2211 C C . ARG B 1 57 ? -2.266 12.766 24.391 1 88.31 57 ARG B C 1
ATOM 2213 O O . ARG B 1 57 ? -1.166 12.758 24.953 1 88.31 57 ARG B O 1
ATOM 2220 N N . ALA B 1 58 ? -2.479 13.023 23.156 1 92.38 58 ALA B N 1
ATOM 2221 C CA . ALA B 1 58 ? -1.352 13.344 22.297 1 92.38 58 ALA B CA 1
ATOM 2222 C C . ALA B 1 58 ? -0.712 14.672 22.688 1 92.38 58 ALA B C 1
ATOM 2224 O O . ALA B 1 58 ? 0.515 14.805 22.688 1 92.38 58 ALA B O 1
ATOM 2225 N N . ILE B 1 59 ? -1.534 15.625 23.062 1 95.44 59 ILE B N 1
ATOM 2226 C CA . ILE B 1 59 ? -1.069 16.953 23.453 1 95.44 59 ILE B CA 1
ATOM 2227 C C . ILE B 1 59 ? -0.167 16.844 24.672 1 95.44 59 ILE B C 1
ATOM 2229 O O . ILE B 1 59 ? 0.88 17.484 24.75 1 95.44 59 ILE B O 1
ATOM 2233 N N . ALA B 1 60 ? -0.558 16.031 25.594 1 94.69 60 ALA B N 1
ATOM 2234 C CA . ALA B 1 60 ? 0.256 15.828 26.797 1 94.69 60 ALA B CA 1
ATOM 2235 C C . ALA B 1 60 ? 1.637 15.289 26.422 1 94.69 60 ALA B C 1
ATOM 2237 O O . ALA B 1 60 ? 2.648 15.742 26.969 1 94.69 60 ALA B O 1
ATOM 2238 N N . ARG B 1 61 ? 1.658 14.367 25.547 1 94.06 61 ARG B N 1
ATOM 2239 C CA . ARG B 1 61 ? 2.922 13.797 25.094 1 94.06 61 ARG B CA 1
ATOM 2240 C C . ARG B 1 61 ? 3.736 14.82 24.312 1 94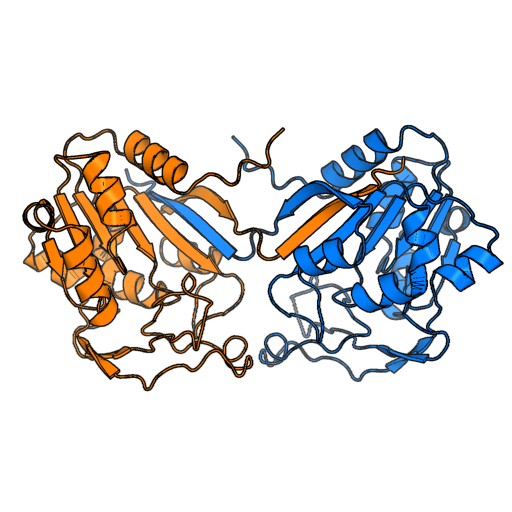.06 61 ARG B C 1
ATOM 2242 O O . ARG B 1 61 ? 4.965 14.844 24.391 1 94.06 61 ARG B O 1
ATOM 2249 N N . PHE B 1 62 ? 3.035 15.547 23.5 1 95.75 62 PHE B N 1
ATOM 2250 C CA . PHE B 1 62 ? 3.67 16.609 22.734 1 95.75 62 PHE B CA 1
ATOM 2251 C C . PHE B 1 62 ? 4.441 17.547 23.656 1 95.75 62 PHE B C 1
ATOM 2253 O O . PHE B 1 62 ? 5.625 17.812 23.438 1 95.75 62 PHE B O 1
ATOM 2260 N N . LYS B 1 63 ? 3.791 18.062 24.656 1 97.5 63 LYS B N 1
ATOM 2261 C CA . LYS B 1 63 ? 4.383 19 25.609 1 97.5 63 LYS B CA 1
ATOM 2262 C C . LYS B 1 63 ? 5.562 18.359 26.344 1 97.5 63 LYS B C 1
ATOM 2264 O O . LYS B 1 63 ? 6.586 19.016 26.562 1 97.5 63 LYS B O 1
ATOM 2269 N N . LYS B 1 64 ? 5.391 17.109 26.672 1 96.31 64 LYS B N 1
ATOM 2270 C CA . LYS B 1 64 ? 6.484 16.391 27.328 1 96.31 64 LYS B CA 1
ATOM 2271 C C . LYS B 1 64 ? 7.684 16.25 26.391 1 96.31 64 LYS B C 1
ATOM 2273 O O . LYS B 1 64 ? 8.828 16.453 26.812 1 96.31 64 LYS B O 1
ATOM 2278 N N . ARG B 1 65 ? 7.438 15.914 25.188 1 94.25 65 ARG B N 1
ATOM 2279 C CA . ARG B 1 65 ? 8.5 15.68 24.219 1 94.25 65 ARG B CA 1
ATOM 2280 C C . ARG B 1 65 ? 9.297 16.953 23.953 1 94.25 65 ARG B C 1
ATOM 2282 O O . ARG B 1 65 ? 10.523 16.938 23.938 1 94.25 65 ARG B O 1
ATOM 2289 N N . LEU B 1 66 ? 8.609 17.984 23.75 1 96.94 66 LEU B N 1
ATOM 2290 C CA . LEU B 1 66 ? 9.281 19.219 23.359 1 96.94 66 LEU B CA 1
ATOM 2291 C C . LEU B 1 66 ? 9.93 19.891 24.578 1 96.94 66 LEU B C 1
ATOM 2293 O O . LEU B 1 66 ? 10.914 20.625 24.422 1 96.94 66 LEU B O 1
ATOM 2297 N N . GLY B 1 67 ? 9.352 19.75 25.797 1 96.56 67 GLY B N 1
ATOM 2298 C CA . GLY B 1 67 ? 9.922 20.375 26.969 1 96.56 67 GLY B CA 1
ATOM 2299 C C . GLY B 1 67 ? 10.172 21.859 26.797 1 96.56 67 GLY B C 1
ATOM 2300 O O . GLY B 1 67 ? 9.258 22.609 26.453 1 96.56 67 GLY B O 1
ATOM 2301 N N . PRO B 1 68 ? 11.391 22.297 26.953 1 95.25 68 PRO B N 1
ATOM 2302 C CA . PRO B 1 68 ? 11.734 23.703 26.828 1 95.25 68 PRO B CA 1
ATOM 2303 C C . PRO B 1 68 ? 11.539 24.25 25.422 1 95.25 68 PRO B C 1
ATOM 2305 O O . PRO B 1 68 ? 11.305 25.453 25.234 1 95.25 68 PRO B O 1
ATOM 2308 N N . SER B 1 69 ? 11.625 23.375 24.469 1 96.38 69 SER B N 1
ATOM 2309 C CA . SER B 1 69 ? 11.484 23.781 23.078 1 96.38 69 SER B CA 1
ATOM 2310 C C . SER B 1 69 ? 10.047 24.188 22.766 1 96.38 69 SER B C 1
ATOM 2312 O O . SER B 1 69 ? 9.781 24.781 21.719 1 96.38 69 SER B O 1
ATOM 2314 N N . LEU B 1 70 ? 9.188 23.906 23.703 1 96.81 70 LEU B N 1
ATOM 231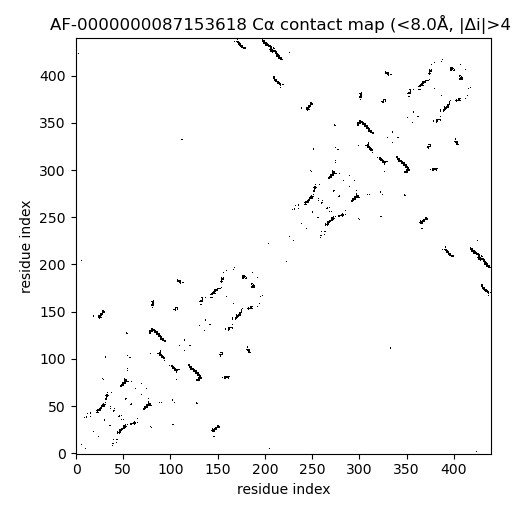5 C CA . LEU B 1 70 ? 7.789 24.297 23.531 1 96.81 70 LEU B CA 1
ATOM 2316 C C . LEU B 1 70 ? 7.668 25.812 23.312 1 96.81 70 LEU B C 1
ATOM 2318 O O . LEU B 1 70 ? 6.766 26.266 22.609 1 96.81 70 LEU B O 1
ATOM 2322 N N . ALA B 1 71 ? 8.547 26.516 23.828 1 96.81 71 ALA B N 1
ATOM 2323 C CA . ALA B 1 71 ? 8.516 27.969 23.719 1 96.81 71 ALA B CA 1
ATOM 2324 C C . ALA B 1 71 ? 8.781 28.422 22.281 1 96.81 71 ALA B C 1
ATOM 2326 O O . ALA B 1 71 ? 8.469 29.562 21.922 1 96.81 71 ALA B O 1
ATOM 2327 N N . LYS B 1 72 ? 9.344 27.562 21.469 1 97.19 72 LYS B N 1
ATOM 2328 C CA . LYS B 1 72 ? 9.719 27.906 20.109 1 97.19 72 LYS B CA 1
ATOM 2329 C C . LYS B 1 72 ? 8.617 27.516 19.125 1 97.19 72 LYS B C 1
ATOM 2331 O O . LYS B 1 72 ? 8.727 27.797 17.922 1 97.19 72 LYS B O 1
ATOM 2336 N N . VAL B 1 73 ? 7.574 26.891 19.609 1 97.94 73 VAL B N 1
ATOM 2337 C CA . VAL B 1 73 ? 6.492 26.406 18.75 1 97.94 73 VAL B CA 1
ATOM 2338 C C . VAL B 1 73 ? 5.148 26.875 19.297 1 97.94 73 VAL B C 1
ATOM 2340 O O . VAL B 1 73 ? 4.988 27.062 20.516 1 97.94 73 VAL B O 1
ATOM 2343 N N . LYS B 1 74 ? 4.27 27.203 18.469 1 98.38 74 LYS B N 1
ATOM 2344 C CA . LYS B 1 74 ? 2.895 27.469 18.891 1 98.38 74 LYS B CA 1
ATOM 2345 C C . LYS B 1 74 ? 2.029 26.219 18.75 1 98.38 74 LYS B C 1
ATOM 2347 O O . LYS B 1 74 ? 1.75 25.766 17.641 1 98.38 74 LYS B O 1
ATOM 2352 N N . LEU B 1 75 ? 1.622 25.656 19.844 1 98.62 75 LEU B N 1
ATOM 2353 C CA . LEU B 1 75 ? 0.741 24.5 19.875 1 98.62 75 LEU B CA 1
ATOM 2354 C C . LEU B 1 75 ? -0.714 24.922 20.031 1 98.62 75 LEU B C 1
ATOM 2356 O O . LEU B 1 75 ? -1.052 25.625 20.984 1 98.62 75 LEU B O 1
ATOM 2360 N N . LEU B 1 76 ? -1.485 24.578 19.094 1 98.69 76 LEU B N 1
ATOM 2361 C CA . LEU B 1 76 ? -2.924 24.812 19.141 1 98.69 76 LEU B CA 1
ATOM 2362 C C . LEU B 1 76 ? -3.684 23.516 19.391 1 98.69 76 LEU B C 1
ATOM 2364 O O . LEU B 1 76 ? -3.57 22.562 18.625 1 98.69 76 LEU B O 1
ATOM 2368 N N . GLU B 1 77 ? -4.453 23.453 20.438 1 98.31 77 GLU B N 1
ATOM 2369 C CA . GLU B 1 77 ? -5.137 22.234 20.875 1 98.31 77 GLU B CA 1
ATOM 2370 C C . GLU B 1 77 ? -6.52 22.125 20.234 1 98.31 77 GLU B C 1
ATOM 2372 O O . GLU B 1 77 ? -7.527 22.047 20.938 1 98.31 77 GLU B O 1
ATOM 2377 N N . ILE B 1 78 ? -6.617 22.125 18.922 1 98.44 78 ILE B N 1
ATOM 2378 C CA . ILE B 1 78 ? -7.836 22.109 18.125 1 98.44 78 ILE B CA 1
ATOM 2379 C C . ILE B 1 78 ? -7.652 21.188 16.922 1 98.44 78 ILE B C 1
ATOM 2381 O O . ILE B 1 78 ? -6.52 20.859 16.547 1 98.44 78 ILE B O 1
ATOM 2385 N N . ALA B 1 79 ? -8.766 20.766 16.344 1 98.44 79 ALA B N 1
ATOM 2386 C CA . ALA B 1 79 ? -8.781 20.109 15.039 1 98.44 79 ALA B CA 1
ATOM 2387 C C . ALA B 1 79 ? -9.016 21.109 13.914 1 98.44 79 ALA B C 1
ATOM 2389 O O . ALA B 1 79 ? -9.906 21.953 14.008 1 98.44 79 ALA B O 1
ATOM 2390 N N . ILE B 1 80 ? -8.195 21.062 12.906 1 98.69 80 ILE B N 1
ATOM 2391 C CA . ILE B 1 80 ? -8.508 21.812 11.695 1 98.69 80 ILE B CA 1
ATOM 2392 C C . ILE B 1 80 ? -9.555 21.062 10.875 1 98.69 80 ILE B C 1
ATOM 2394 O O . ILE B 1 80 ? -9.422 19.844 10.656 1 98.69 80 ILE B O 1
ATOM 2398 N N . SER B 1 81 ? -10.609 21.703 10.508 1 98.31 81 SER B N 1
ATOM 2399 C CA . SER B 1 81 ? -11.742 21.094 9.812 1 98.31 81 SER B CA 1
ATOM 2400 C C . SER B 1 81 ? -12.383 22.078 8.836 1 98.31 81 SER B C 1
ATOM 2402 O O . SER B 1 81 ? -11.812 23.141 8.547 1 98.31 81 SER B O 1
ATOM 2404 N N . ASP B 1 82 ? -13.578 21.703 8.297 1 98.31 82 ASP B N 1
ATOM 2405 C CA . ASP B 1 82 ? -14.25 22.531 7.289 1 98.31 82 ASP B CA 1
ATOM 2406 C C . ASP B 1 82 ? -15.172 23.562 7.945 1 98.31 82 ASP B C 1
ATOM 2408 O O . ASP B 1 82 ? -15.797 24.359 7.254 1 98.31 82 ASP B O 1
ATOM 2412 N N . ARG B 1 83 ? -15.18 23.578 9.32 1 97.69 83 ARG B N 1
ATOM 2413 C CA . ARG B 1 83 ? -16.047 24.531 10.023 1 97.69 83 ARG B CA 1
ATOM 2414 C C . ARG B 1 83 ? -15.484 24.859 11.398 1 97.69 83 ARG B C 1
ATOM 2416 O O . ARG B 1 83 ? -14.68 24.094 11.953 1 97.69 83 ARG B O 1
ATOM 2423 N N . ASN B 1 84 ? -15.898 26.031 11.883 1 98.25 84 ASN B N 1
ATOM 2424 C CA . ASN B 1 84 ? -15.672 26.359 13.289 1 98.25 84 ASN B CA 1
ATOM 2425 C C . ASN B 1 84 ? -16.734 25.75 14.188 1 98.25 84 ASN B C 1
ATOM 2427 O O . ASN B 1 84 ? -17.922 25.734 13.836 1 98.25 84 ASN B O 1
ATOM 2431 N N . GLY B 1 85 ? -16.359 25.172 15.211 1 97.94 85 GLY B N 1
ATOM 2432 C CA . GLY B 1 85 ? -17.297 24.547 16.125 1 97.94 85 GLY B CA 1
ATOM 2433 C C . GLY B 1 85 ? -16.703 23.406 16.922 1 97.94 85 GLY B C 1
ATOM 2434 O O . GLY B 1 85 ? -15.656 23.562 17.562 1 97.94 85 GLY B O 1
ATOM 2435 N N . THR B 1 86 ? -17.516 22.344 17 1 97.44 86 THR B N 1
ATOM 2436 C CA . THR B 1 86 ? -17.062 21.141 17.688 1 97.44 86 THR B CA 1
ATOM 2437 C C . THR B 1 86 ? -17.406 19.906 16.844 1 97.44 86 THR B C 1
ATOM 2439 O O . THR B 1 86 ? -18.266 19.953 15.977 1 97.44 86 THR B O 1
ATOM 2442 N N . ILE B 1 87 ? -16.641 18.875 17.078 1 96.06 87 ILE B N 1
ATOM 2443 C CA . ILE B 1 87 ? -16.891 17.625 16.375 1 96.06 87 ILE B CA 1
ATOM 2444 C C . ILE B 1 87 ? -16.422 16.453 17.25 1 96.06 87 ILE B C 1
ATOM 2446 O O . ILE B 1 87 ? -15.617 16.625 18.156 1 96.06 87 ILE B O 1
ATOM 2450 N N . ASP B 1 88 ? -17.016 15.328 16.984 1 93.38 88 ASP B N 1
ATOM 2451 C CA . ASP B 1 88 ? -16.578 14.117 17.688 1 93.38 88 ASP B CA 1
ATOM 2452 C C . ASP B 1 88 ? -15.219 13.648 17.172 1 93.38 88 ASP B C 1
ATOM 2454 O O . ASP B 1 88 ? -15 13.562 15.969 1 93.38 88 ASP B O 1
ATOM 2458 N N . PHE B 1 89 ? -14.352 13.398 18.047 1 92.62 89 PHE B N 1
ATOM 2459 C CA . PHE B 1 89 ? -13.047 12.797 17.781 1 92.62 89 PHE B CA 1
ATOM 2460 C C . PHE B 1 89 ? -13.039 11.32 18.156 1 92.62 89 PHE B C 1
ATOM 2462 O O . PHE B 1 89 ? -13.523 10.953 19.234 1 92.62 89 PHE B O 1
ATOM 2469 N N . HIS B 1 90 ? -12.484 10.5 17.297 1 87.62 90 HIS B N 1
ATOM 2470 C CA . HIS B 1 90 ? -12.438 9.055 17.484 1 87.62 90 HIS B CA 1
ATOM 2471 C C . HIS B 1 90 ? -11.016 8.594 17.797 1 87.62 90 HIS B C 1
ATOM 2473 O O . HIS B 1 90 ? -10.219 8.367 16.891 1 87.62 90 HIS B O 1
ATOM 2479 N N . PRO B 1 91 ? -10.797 8.383 19.031 1 83.12 91 PRO B N 1
ATOM 2480 C CA . PRO B 1 91 ? -9.438 7.984 19.422 1 83.12 91 PRO B CA 1
ATOM 2481 C C . PRO B 1 91 ? -9.195 6.488 19.25 1 83.12 91 PRO B C 1
ATOM 2483 O O . PRO B 1 91 ? -10.094 5.68 19.484 1 83.12 91 PRO B O 1
ATOM 2486 N N . SER B 1 92 ? -8.133 6.18 18.625 1 72.25 92 SER B N 1
ATOM 2487 C CA . SER B 1 92 ? -7.754 4.77 18.609 1 72.25 92 SER B CA 1
ATOM 2488 C C . SER B 1 92 ? -6.957 4.395 19.859 1 72.25 92 SER B C 1
ATOM 2490 O O . SER B 1 92 ? -6.223 5.223 20.391 1 72.25 92 SER B O 1
ATOM 2492 N N . ASN B 1 93 ? -7.488 3.289 20.547 1 58.16 93 ASN B N 1
ATOM 2493 C CA . ASN B 1 93 ? -6.758 2.82 21.719 1 58.16 93 ASN B CA 1
ATOM 2494 C C . ASN B 1 93 ? -6.16 1.437 21.5 1 58.16 93 ASN B C 1
ATOM 2496 O O . ASN B 1 93 ? -6.652 0.67 20.672 1 58.16 93 ASN B O 1
ATOM 2500 N N . ALA B 1 94 ? -4.965 1.199 21.547 1 50.47 94 ALA B N 1
ATOM 2501 C CA . ALA B 1 94 ? -4.434 -0.161 21.5 1 50.47 94 ALA B CA 1
ATOM 2502 C C . ALA B 1 94 ? -4.527 -0.829 22.875 1 50.47 94 ALA B C 1
ATOM 2504 O O . ALA B 1 94 ? -4.262 -0.197 23.906 1 50.47 94 ALA B O 1
ATOM 2505 N N . ASP B 1 95 ? -5.375 -1.761 22.953 1 42.53 95 ASP B N 1
ATOM 2506 C CA . ASP B 1 95 ? -5.281 -2.656 24.094 1 42.53 95 ASP B CA 1
ATOM 2507 C C . ASP B 1 95 ? -4.031 -3.529 24.016 1 42.53 95 ASP B C 1
ATOM 2509 O O . ASP B 1 95 ? -3.641 -3.959 22.922 1 42.53 95 ASP B O 1
ATOM 2513 N N . GLY B 1 96 ? -2.973 -3.605 25 1 39.12 96 GLY B N 1
ATOM 2514 C CA . GLY B 1 96 ? -1.769 -4.309 25.406 1 39.12 96 GLY B CA 1
ATOM 2515 C C . GLY B 1 96 ? -0.499 -3.688 24.859 1 39.12 96 GLY B C 1
ATOM 2516 O O . GLY B 1 96 ? -0.458 -2.488 24.578 1 39.12 96 GLY B O 1
ATOM 2517 N N . ASP B 1 97 ? 0.567 -4.84 24.422 1 37.31 97 ASP B N 1
ATOM 2518 C CA . ASP B 1 97 ? 1.971 -4.547 24.141 1 37.31 97 ASP B CA 1
ATOM 2519 C C . ASP B 1 97 ? 2.117 -3.695 22.875 1 37.31 97 ASP B C 1
ATOM 2521 O O . ASP B 1 97 ? 3.232 -3.461 22.406 1 37.31 97 ASP B O 1
ATOM 2525 N N . ALA B 1 98 ? 1.155 -3.617 22.047 1 37.81 98 ALA B N 1
ATOM 2526 C CA . ALA B 1 98 ? 1.497 -2.932 20.797 1 37.81 98 ALA B CA 1
ATOM 2527 C C . ALA B 1 98 ? 1.709 -1.439 21.031 1 37.81 98 ALA B C 1
ATOM 2529 O O . ALA B 1 98 ? 0.792 -0.637 20.844 1 37.81 98 ALA B O 1
ATOM 2530 N N . LYS B 1 99 ? 2.457 -1.1 21.859 1 40.41 99 LYS B N 1
ATOM 2531 C CA . LYS B 1 99 ? 2.943 0.21 22.281 1 40.41 99 LYS B CA 1
ATOM 2532 C C . LYS B 1 99 ? 3.064 1.162 21.094 1 40.41 99 LYS B C 1
ATOM 2534 O O . LYS B 1 99 ? 3.096 2.383 21.281 1 40.41 99 LYS B O 1
ATOM 2539 N N . GLU B 1 100 ? 3.471 0.641 19.938 1 40.72 100 GLU B N 1
ATOM 2540 C CA . GLU B 1 100 ? 3.889 1.544 18.875 1 40.72 100 GLU B CA 1
ATOM 2541 C C . GLU B 1 100 ? 2.684 2.143 18.156 1 40.72 100 GLU B C 1
ATOM 2543 O O . GLU B 1 100 ? 2.834 3.023 17.297 1 40.72 100 GLU B O 1
ATOM 2548 N N . TRP B 1 101 ? 1.597 1.342 18 1 43.28 101 TRP B N 1
ATOM 2549 C CA . TRP B 1 101 ? 0.442 1.951 17.344 1 43.28 101 TRP B CA 1
ATOM 2550 C C . TRP B 1 101 ? -0.17 3.037 18.234 1 43.28 101 TRP B C 1
ATOM 2552 O O . TRP B 1 101 ? -1.345 2.959 18.594 1 43.28 101 TRP B O 1
ATOM 2562 N N . ASP B 1 102 ? 0.399 3.656 19.156 1 45.44 102 ASP B N 1
ATOM 2563 C CA . ASP B 1 102 ? 0.025 4.578 20.219 1 45.44 102 ASP B CA 1
ATOM 2564 C C . ASP B 1 102 ? -0.482 5.902 19.641 1 45.44 102 ASP B C 1
ATOM 2566 O O . ASP B 1 102 ? 0.215 6.555 18.875 1 45.44 102 ASP B O 1
ATOM 2570 N N . LEU B 1 103 ? -1.825 6.098 19.766 1 57.5 103 LEU B N 1
ATOM 2571 C CA . LEU B 1 103 ? -2.666 7.254 20.047 1 57.5 103 LEU B CA 1
ATOM 2572 C C . LEU B 1 103 ? -3.027 7.988 18.766 1 57.5 103 LEU B C 1
ATOM 2574 O O . LEU B 1 103 ? -2.809 9.195 18.641 1 57.5 103 LEU B O 1
ATOM 2578 N N . SER B 1 104 ? -3.352 7.027 17.828 1 71.06 104 SER B N 1
ATOM 2579 C CA . SER B 1 104 ? -3.891 7.73 16.656 1 71.06 104 SER B CA 1
ATOM 2580 C C . SER B 1 104 ? -5.395 7.938 16.797 1 71.06 104 SER B C 1
ATOM 2582 O O . SER B 1 104 ? -6.027 7.391 17.703 1 71.06 104 SER B O 1
ATOM 2584 N N . GLY B 1 105 ? -5.938 9.008 16.234 1 84.25 105 GLY B N 1
ATOM 2585 C CA . GLY B 1 105 ? -7.348 9.352 16.188 1 84.25 105 GLY B CA 1
ATOM 2586 C C . GLY B 1 105 ? -7.699 10.266 15.031 1 84.25 105 GLY B C 1
ATOM 2587 O O . GLY B 1 105 ? -6.816 10.742 14.32 1 84.25 105 GLY B O 1
ATOM 2588 N N . SER B 1 106 ? -8.938 10.32 14.883 1 90.62 106 SER B N 1
ATOM 2589 C CA . SER B 1 106 ? -9.422 11.117 13.758 1 90.62 106 SER B CA 1
ATOM 2590 C C . SER B 1 106 ? -10.797 11.703 14.055 1 90.62 106 SER B C 1
ATOM 2592 O O . SER B 1 106 ? -11.539 11.172 14.883 1 90.62 106 SER B O 1
ATOM 2594 N N . ILE B 1 107 ? -11.055 12.781 13.375 1 93.12 107 ILE B N 1
ATOM 2595 C CA . ILE B 1 107 ? -12.414 13.32 13.414 1 93.12 107 ILE B CA 1
ATOM 2596 C C . ILE B 1 107 ? -13.312 12.523 12.469 1 93.12 107 ILE B C 1
ATOM 2598 O O . ILE B 1 107 ? -14.523 12.75 12.422 1 93.12 107 ILE B O 1
ATOM 2602 N N . ARG B 1 108 ? -12.734 11.688 11.711 1 90.38 108 ARG B N 1
ATOM 2603 C CA . ARG B 1 108 ? -13.469 10.742 10.875 1 90.38 108 ARG B CA 1
ATOM 2604 C C . ARG B 1 108 ? -13.57 9.375 11.539 1 90.38 108 ARG B C 1
ATOM 2606 O O . ARG B 1 108 ? -12.602 8.898 12.133 1 90.38 108 ARG B O 1
ATOM 2613 N N . ARG B 1 109 ? -14.727 8.758 11.359 1 85.56 109 ARG B N 1
ATOM 2614 C CA . ARG B 1 109 ? -14.93 7.43 11.938 1 85.56 109 ARG B CA 1
ATOM 2615 C C . ARG B 1 109 ? -14.086 6.383 11.219 1 85.56 109 ARG B C 1
ATOM 2617 O O . ARG B 1 109 ? -14.055 6.34 9.992 1 85.56 109 ARG B O 1
ATOM 2624 N N . PRO B 1 110 ? -13.344 5.625 12.039 1 78.44 110 PRO B N 1
ATOM 2625 C CA . PRO B 1 110 ? -12.609 4.539 11.383 1 78.44 110 PRO B CA 1
ATOM 2626 C C . PRO B 1 110 ? -13.531 3.482 10.781 1 78.44 110 PRO B C 1
ATOM 2628 O O . PRO B 1 110 ? -14.586 3.182 11.344 1 78.44 110 PRO B O 1
ATOM 2631 N N . LYS B 1 111 ? -13.281 3.152 9.57 1 69 111 LYS B N 1
ATOM 2632 C CA . LYS B 1 111 ? -14.07 2.086 8.961 1 69 111 LYS B CA 1
ATOM 2633 C C . LYS B 1 111 ? -13.648 0.719 9.492 1 69 111 LYS B C 1
ATOM 2635 O O . LYS B 1 111 ? -12.547 0.565 10.023 1 69 111 LYS B O 1
ATOM 2640 N N . ASN B 1 112 ? -14.719 -0.248 9.688 1 52.31 112 ASN B N 1
ATOM 2641 C CA . ASN B 1 112 ? -14.68 -1.57 10.305 1 52.31 112 ASN B CA 1
ATOM 2642 C C . ASN B 1 112 ? -13.383 -2.307 9.984 1 52.31 112 ASN B C 1
ATOM 2644 O O . ASN B 1 112 ? -13.18 -3.436 10.43 1 52.31 112 ASN B O 1
ATOM 2648 N N . HIS B 1 113 ? -12.93 -2.24 8.969 1 47.66 113 HIS B N 1
ATOM 2649 C CA . HIS B 1 113 ? -11.867 -3.234 8.906 1 47.66 113 HIS B CA 1
ATOM 2650 C C . HIS B 1 113 ? -10.938 -3.127 10.109 1 47.66 113 HIS B C 1
ATOM 2652 O O . HIS B 1 113 ? -10.266 -4.098 10.477 1 47.66 113 HIS B O 1
ATOM 2658 N N . LEU B 1 114 ? -10.703 -1.912 10.625 1 42.91 114 LEU B N 1
ATOM 2659 C CA . LEU B 1 114 ? -9.945 -1.755 11.859 1 42.91 114 LEU B CA 1
ATOM 2660 C C . LEU B 1 114 ? -10.711 -2.33 13.047 1 42.91 114 LEU B C 1
ATOM 2662 O O . LEU B 1 114 ? -10.109 -2.781 14.023 1 42.91 114 LEU B O 1
ATOM 2666 N N . THR B 1 115 ? -12.031 -2.25 13.016 1 38.72 115 THR B N 1
ATOM 2667 C CA . THR B 1 115 ? -12.82 -2.693 14.156 1 38.72 115 THR B CA 1
ATOM 2668 C C . THR B 1 115 ? -12.891 -4.219 14.211 1 38.72 115 THR B C 1
ATOM 2670 O O . THR B 1 115 ? -13.469 -4.789 15.133 1 38.72 115 THR B O 1
ATOM 2673 N N . GLU B 1 116 ? -12.773 -4.719 13.016 1 38.03 116 GLU B N 1
ATOM 267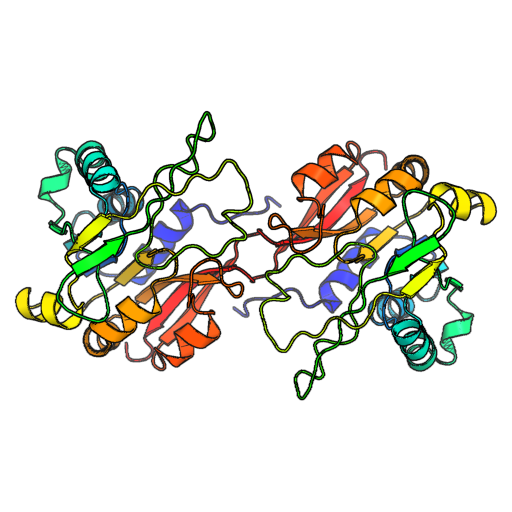4 C CA . GLU B 1 116 ? -13.016 -6.145 13.195 1 38.03 116 GLU B CA 1
ATOM 2675 C C . GLU B 1 116 ? -12 -6.754 14.164 1 38.03 116 GLU B C 1
ATOM 2677 O O . GLU B 1 116 ? -12.078 -7.945 14.484 1 38.03 116 GLU B O 1
ATOM 2682 N N . TYR B 1 117 ? -10.844 -6.16 14.078 1 36.59 117 TYR B N 1
ATOM 2683 C CA . TYR B 1 117 ? -10 -6.809 15.078 1 36.59 117 TYR B CA 1
ATOM 2684 C C . TYR B 1 117 ? -10.5 -6.508 16.484 1 36.59 117 TYR B C 1
ATOM 2686 O O . TYR B 1 117 ? -10.742 -5.352 16.828 1 36.59 117 TYR B O 1
ATOM 2694 N N . ASP B 1 118 ? -11.008 -7.414 17.031 1 39.78 118 ASP B N 1
ATOM 2695 C CA . ASP B 1 118 ? -11.469 -7.379 18.406 1 39.78 118 ASP B CA 1
ATOM 2696 C C . ASP B 1 118 ? -10.617 -6.438 19.25 1 39.78 118 ASP B C 1
ATOM 2698 O O . ASP B 1 118 ? -11.07 -5.938 20.281 1 39.78 118 ASP B O 1
ATOM 2702 N N . TRP B 1 119 ? -9.375 -6.465 18.875 1 37.31 119 TRP B N 1
ATOM 2703 C CA . TRP B 1 119 ? -8.539 -5.836 19.891 1 37.31 119 TRP B CA 1
ATOM 2704 C C . TRP B 1 119 ? -8.477 -4.324 19.688 1 37.31 119 TRP B C 1
ATOM 2706 O O . TRP B 1 119 ? -7.844 -3.611 20.469 1 37.31 119 TRP B O 1
ATOM 2716 N N . VAL B 1 120 ? -8.609 -3.898 18.422 1 44.34 120 VAL B N 1
ATOM 2717 C CA . VAL B 1 120 ? -8.594 -2.439 18.375 1 44.34 120 VAL B CA 1
ATOM 2718 C C . VAL B 1 120 ? -9.906 -1.894 18.938 1 44.34 120 VAL B C 1
ATOM 2720 O O . VAL B 1 120 ? -10.984 -2.223 18.453 1 44.34 120 VAL B O 1
ATOM 2723 N N . ARG B 1 121 ? -9.906 -1.584 20.188 1 50.16 121 ARG B N 1
ATOM 2724 C CA . ARG B 1 121 ? -11.023 -0.942 20.875 1 50.16 121 ARG B CA 1
ATOM 2725 C C . ARG B 1 121 ? -10.992 0.568 20.672 1 50.16 121 ARG B C 1
ATOM 2727 O O . ARG B 1 121 ? -9.938 1.196 20.766 1 50.16 121 ARG B O 1
ATOM 2734 N N . PHE B 1 122 ? -11.781 1.055 19.672 1 56.97 122 PHE B N 1
ATOM 2735 C CA . PHE B 1 122 ? -11.969 2.498 19.734 1 56.97 122 PHE B CA 1
ATOM 2736 C C . PHE B 1 122 ? -12.711 2.891 21.016 1 56.97 122 PHE B C 1
ATOM 2738 O O . PHE B 1 122 ? -13.742 2.303 21.344 1 56.97 122 PHE B O 1
ATOM 2745 N N . ASP B 1 123 ? -11.852 3.729 21.641 1 64.62 123 ASP B N 1
ATOM 2746 C CA . ASP B 1 123 ? -12.508 4.297 22.812 1 64.62 123 ASP B CA 1
ATOM 2747 C C . ASP B 1 123 ? -13.703 5.152 22.406 1 64.62 123 ASP B C 1
ATOM 2749 O O . ASP B 1 123 ? -13.945 5.375 21.219 1 64.62 123 ASP B O 1
ATOM 2753 N N . ARG B 1 124 ? -14.539 5.469 23.328 1 78.19 124 ARG B N 1
ATOM 2754 C CA . ARG B 1 124 ? -15.68 6.355 23.156 1 78.19 124 ARG B CA 1
ATOM 2755 C C . ARG B 1 124 ? -15.25 7.691 22.547 1 78.19 124 ARG B C 1
ATOM 2757 O O . ARG B 1 124 ? -14.273 8.289 23 1 78.19 124 ARG B O 1
ATOM 2764 N N . PRO B 1 125 ? -15.875 8.047 21.516 1 86.81 125 PRO B N 1
ATOM 2765 C CA . PRO B 1 125 ? -15.562 9.359 20.953 1 86.81 125 PRO B CA 1
ATOM 2766 C C . PRO B 1 125 ? -15.797 10.5 21.938 1 86.81 125 PRO B C 1
ATOM 2768 O O . PRO B 1 125 ? -16.594 10.367 22.859 1 86.81 125 PRO B O 1
ATOM 2771 N N . PHE B 1 126 ? -15.055 11.578 21.828 1 89.94 126 PHE B N 1
ATOM 2772 C CA . PHE B 1 126 ? -15.266 12.781 22.625 1 89.94 126 PHE B CA 1
ATOM 2773 C C . PHE B 1 126 ? -15.227 14.023 21.75 1 89.94 126 PHE B C 1
ATOM 2775 O O . PHE B 1 126 ? -14.719 13.984 20.625 1 89.94 126 PHE B O 1
ATOM 2782 N N . SER B 1 127 ? -15.758 15.094 22.297 1 94.31 127 SER B N 1
ATOM 2783 C CA . SER B 1 127 ? -15.891 16.328 21.531 1 94.31 127 SER B CA 1
ATOM 2784 C C . SER B 1 127 ? -14.594 17.125 21.547 1 94.31 127 SER B C 1
ATOM 2786 O O . SER B 1 127 ? -13.945 17.25 22.594 1 94.31 127 SER B O 1
ATOM 2788 N N . VAL B 1 128 ? -14.25 17.656 20.359 1 97.06 128 VAL B N 1
ATOM 2789 C CA . VAL B 1 128 ? -13.094 18.547 20.266 1 97.06 128 VAL B CA 1
ATOM 2790 C C . VAL B 1 128 ? -13.477 19.828 19.531 1 97.06 128 VAL B C 1
ATOM 2792 O O . VAL B 1 128 ? -14.414 19.828 18.719 1 97.06 128 VAL B O 1
ATOM 2795 N N . GLU B 1 129 ? -12.742 20.906 19.781 1 97.94 129 GLU B N 1
ATOM 2796 C CA . GLU B 1 129 ? -12.93 22.156 19.062 1 97.94 129 GLU B CA 1
ATOM 2797 C C . GLU B 1 129 ? -12.359 22.078 17.641 1 97.94 129 GLU B C 1
ATOM 2799 O O . GLU B 1 129 ? -11.289 21.5 17.438 1 97.94 129 GLU B O 1
ATOM 2804 N N . THR B 1 130 ? -13.086 22.641 16.688 1 98.56 130 THR B N 1
ATOM 2805 C CA . THR B 1 130 ? -12.625 22.703 15.305 1 98.56 130 THR B CA 1
ATOM 2806 C C . THR B 1 130 ? -12.477 24.156 14.844 1 98.56 130 THR B C 1
ATOM 2808 O O . THR B 1 130 ? -13.172 25.031 15.344 1 98.56 130 THR B O 1
ATOM 2811 N N . ARG B 1 131 ? -11.609 24.391 13.977 1 98.62 131 ARG B N 1
ATOM 2812 C CA . ARG B 1 131 ? -11.398 25.672 13.32 1 98.62 131 ARG B CA 1
ATOM 2813 C C . ARG B 1 131 ? -11.102 25.5 11.836 1 98.62 131 ARG B C 1
ATOM 2815 O O . ARG B 1 131 ? -10.422 24.547 11.453 1 98.62 131 ARG B O 1
ATOM 2822 N N . ARG B 1 132 ? -11.617 26.375 11.062 1 98.81 132 ARG B N 1
ATOM 2823 C CA . ARG B 1 132 ? -11.18 26.438 9.672 1 98.81 132 ARG B CA 1
ATOM 2824 C C . ARG B 1 132 ? -9.758 26.984 9.57 1 98.81 132 ARG B C 1
ATOM 2826 O O . ARG B 1 132 ? -9.414 27.969 10.234 1 98.81 132 ARG B O 1
ATOM 2833 N N . LEU B 1 133 ? -8.992 26.375 8.742 1 98.81 133 LEU B N 1
ATOM 2834 C CA . LEU B 1 133 ? -7.602 26.812 8.578 1 98.81 133 LEU B CA 1
ATOM 2835 C C . LEU B 1 133 ? -7.531 28.25 8.086 1 98.81 133 LEU B C 1
ATOM 2837 O O . LEU B 1 133 ? -6.715 29.031 8.57 1 98.81 133 LEU B O 1
ATOM 2841 N N . ASP B 1 134 ? -8.352 28.641 7.148 1 98.81 134 ASP B N 1
ATOM 2842 C CA . ASP B 1 134 ? -8.375 30 6.613 1 98.81 134 ASP B CA 1
ATOM 2843 C C . ASP B 1 134 ? -8.664 31.016 7.711 1 98.81 134 ASP B C 1
ATOM 2845 O O . ASP B 1 134 ? -8.055 32.094 7.746 1 98.81 134 ASP B O 1
ATOM 2849 N N . ASP B 1 135 ? -9.633 30.672 8.562 1 98.75 135 ASP B N 1
ATOM 2850 C CA . ASP B 1 135 ? -9.969 31.594 9.648 1 98.75 135 ASP B CA 1
ATOM 2851 C C . ASP B 1 135 ? -8.797 31.75 10.617 1 98.75 135 ASP B C 1
ATOM 2853 O O . ASP B 1 135 ? -8.469 32.844 11.031 1 98.75 135 ASP B O 1
ATOM 2857 N N . TRP B 1 136 ? -8.242 30.656 10.938 1 98.56 136 TRP B N 1
ATOM 2858 C CA . TRP B 1 136 ? -7.121 30.734 11.867 1 98.56 136 TRP B CA 1
ATOM 2859 C C . TRP B 1 136 ? -5.965 31.516 11.273 1 98.56 136 TRP B C 1
ATOM 2861 O O . TRP B 1 136 ? -5.375 32.375 11.945 1 98.56 136 TRP B O 1
ATOM 2871 N N . CYS B 1 137 ? -5.594 31.234 10.062 1 98.5 137 CYS B N 1
ATOM 2872 C CA . CYS B 1 137 ? -4.492 31.922 9.414 1 98.5 137 CYS B CA 1
ATOM 2873 C C . CYS B 1 137 ? -4.77 33.438 9.328 1 98.5 137 CYS B C 1
ATOM 2875 O O . CYS B 1 137 ? -3.861 34.25 9.5 1 98.5 137 CYS B O 1
ATOM 2877 N N . SER B 1 138 ? -5.98 33.75 9.008 1 97.94 138 SER B N 1
ATOM 2878 C CA . SER B 1 138 ? -6.363 35.156 8.984 1 97.94 138 SER B CA 1
ATOM 2879 C C . SER B 1 138 ? -6.148 35.812 10.344 1 97.94 138 SER B C 1
ATOM 2881 O O . SER B 1 138 ? -5.555 36.875 10.43 1 97.94 138 SER B O 1
ATOM 2883 N N . ASP B 1 139 ? -6.594 35.156 11.391 1 97.81 139 ASP B N 1
ATOM 2884 C CA . ASP B 1 139 ? -6.441 35.688 12.742 1 97.81 139 ASP B CA 1
ATOM 2885 C C . ASP B 1 139 ? -4.965 35.812 13.109 1 97.81 139 ASP B C 1
ATOM 2887 O O . ASP B 1 139 ? -4.586 36.75 13.828 1 97.81 139 ASP B O 1
ATOM 2891 N N . ALA B 1 140 ? -4.203 34.906 12.625 1 97.12 140 ALA B N 1
ATOM 2892 C CA . ALA B 1 140 ? -2.777 34.875 12.945 1 97.12 140 ALA B CA 1
ATOM 2893 C C . ALA B 1 140 ? -1.984 35.781 12.016 1 97.12 140 ALA B C 1
ATOM 2895 O O . ALA B 1 140 ? -0.77 35.938 12.172 1 97.12 140 ALA B O 1
ATOM 2896 N N . LYS B 1 141 ? -2.627 36.344 11.008 1 96.88 141 LYS B N 1
ATOM 2897 C CA . LYS B 1 141 ? -2.016 37.219 10.016 1 96.88 141 LYS B CA 1
ATOM 2898 C C . LYS B 1 141 ? -0.913 36.5 9.25 1 96.88 141 LYS B C 1
ATOM 2900 O O . LYS B 1 141 ? 0.176 37.062 9.055 1 96.88 141 LYS B O 1
ATOM 2905 N N . LEU B 1 142 ? -1.146 35.281 8.961 1 96.19 142 LEU B N 1
ATOM 2906 C CA . LEU B 1 142 ? -0.259 34.469 8.133 1 96.19 142 LEU B CA 1
ATOM 2907 C C . LEU B 1 142 ? -0.716 34.469 6.68 1 96.19 142 LEU B C 1
ATOM 2909 O O . LEU B 1 142 ? -1.696 33.812 6.332 1 96.19 142 LEU B O 1
ATOM 2913 N N . ASN B 1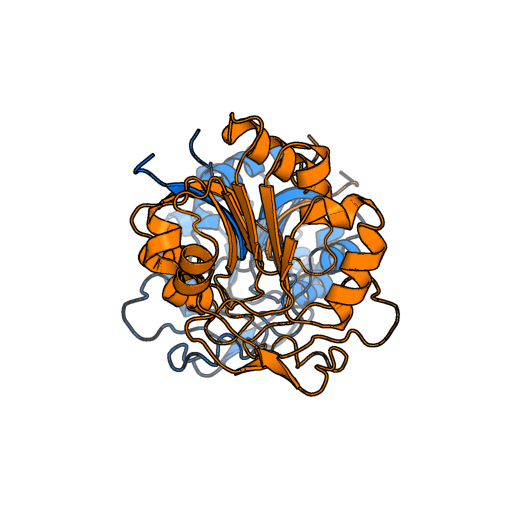 143 ? 0.015 35.094 5.832 1 94 143 ASN B N 1
ATOM 2914 C CA . ASN B 1 143 ? -0.408 35.281 4.449 1 94 143 ASN B CA 1
ATOM 2915 C C . ASN B 1 143 ? 0.211 34.219 3.531 1 94 143 ASN B C 1
ATOM 2917 O O . ASN B 1 143 ? -0.338 33.938 2.471 1 94 143 ASN B O 1
ATOM 2921 N N . THR B 1 144 ? 1.378 33.781 3.848 1 95.69 144 THR B N 1
ATOM 2922 C CA . THR B 1 144 ? 2.053 32.75 3.068 1 95.69 144 THR B CA 1
ATOM 2923 C C . THR B 1 144 ? 2.568 31.641 3.977 1 95.69 144 THR B C 1
ATOM 2925 O O . THR B 1 144 ? 3.076 31.906 5.066 1 95.69 144 THR B O 1
ATOM 2928 N N . VAL B 1 145 ? 2.393 30.453 3.521 1 98.19 145 VAL B N 1
ATOM 2929 C CA . VAL B 1 145 ? 2.879 29.266 4.23 1 98.19 145 VAL B CA 1
ATOM 2930 C C . VAL B 1 145 ? 3.896 28.531 3.363 1 98.19 145 VAL B C 1
ATOM 2932 O O . VAL B 1 145 ? 3.666 28.312 2.172 1 98.19 145 VAL B O 1
ATOM 2935 N N . ASP B 1 146 ? 5.004 28.234 3.943 1 98.44 146 ASP B N 1
ATOM 2936 C CA . ASP B 1 146 ? 6.031 27.547 3.168 1 98.44 146 ASP B CA 1
ATOM 2937 C C . ASP B 1 146 ? 5.73 26.047 3.072 1 98.44 146 ASP B C 1
ATOM 2939 O O . ASP B 1 146 ? 5.953 25.438 2.029 1 98.44 146 ASP B O 1
ATOM 2943 N N . PHE B 1 147 ? 5.215 25.516 4.137 1 98.5 147 PHE B N 1
ATOM 2944 C CA . PHE B 1 147 ? 5.07 24.062 4.156 1 98.5 147 PHE B CA 1
ATOM 2945 C C . PHE B 1 147 ? 3.963 23.641 5.121 1 98.5 147 PHE B C 1
ATOM 2947 O O . PHE B 1 147 ? 3.871 24.172 6.234 1 98.5 147 PHE B O 1
ATOM 2954 N N . ILE B 1 148 ? 3.164 22.766 4.68 1 98.81 148 ILE B N 1
ATOM 2955 C CA . ILE B 1 148 ? 2.176 22.109 5.531 1 98.81 148 ILE B CA 1
ATOM 2956 C C . ILE B 1 148 ? 2.486 20.609 5.637 1 98.81 148 ILE B C 1
ATOM 2958 O O . ILE B 1 148 ? 2.568 19.922 4.621 1 98.81 148 ILE B O 1
ATOM 2962 N N . TRP B 1 149 ? 2.748 20.094 6.836 1 98.06 149 TRP B N 1
ATOM 2963 C CA . TRP B 1 149 ? 2.771 18.672 7.191 1 98.06 149 TRP B CA 1
ATOM 2964 C C . TRP B 1 149 ? 1.41 18.219 7.711 1 98.06 149 TRP B C 1
ATOM 2966 O O . TRP B 1 149 ? 0.993 18.609 8.805 1 98.06 149 TRP B O 1
ATOM 2976 N N . MET B 1 150 ? 0.734 17.453 6.93 1 97.56 150 MET B N 1
ATOM 2977 C CA . MET B 1 150 ? -0.646 17.109 7.258 1 97.56 150 MET B CA 1
ATOM 2978 C C . MET B 1 150 ? -0.807 15.602 7.422 1 97.56 150 MET B C 1
ATOM 2980 O O . MET B 1 150 ? -0.652 14.844 6.461 1 97.56 150 MET B O 1
ATOM 2984 N N . ASP B 1 151 ? -1.078 15.172 8.562 1 94 151 ASP B N 1
ATOM 2985 C CA . ASP B 1 151 ? -1.392 13.797 8.93 1 94 151 ASP B CA 1
ATOM 2986 C C . ASP B 1 151 ? -2.605 13.734 9.852 1 94 151 ASP B C 1
ATOM 2988 O O . ASP B 1 151 ? -2.459 13.617 11.07 1 94 151 ASP B O 1
ATOM 2992 N N . VAL B 1 152 ? -3.793 13.68 9.25 1 95.25 152 VAL B N 1
ATOM 2993 C CA . VAL B 1 152 ? -5.012 13.875 10.023 1 95.25 152 VAL B CA 1
ATOM 2994 C C . VAL B 1 152 ? -5.871 12.609 9.961 1 95.25 152 VAL B C 1
ATOM 2996 O O . VAL B 1 152 ? -7.078 12.656 10.211 1 95.25 152 VAL B O 1
ATOM 2999 N N . GLN B 1 153 ? -5.25 11.586 9.57 1 89.19 153 GLN B N 1
ATOM 3000 C CA . GLN B 1 153 ? -5.84 10.25 9.625 1 89.19 153 GLN B CA 1
ATOM 3001 C C . GLN B 1 153 ? -7.211 10.227 8.953 1 89.19 153 GLN B C 1
ATOM 3003 O O . GLN B 1 153 ? -8.203 9.836 9.57 1 89.19 153 GLN B O 1
ATOM 3008 N N . GLY B 1 154 ? -7.301 10.711 7.66 1 91.62 154 GLY B N 1
ATOM 3009 C CA . GLY B 1 154 ? -8.5 10.555 6.852 1 91.62 154 GLY B CA 1
ATOM 3010 C C . GLY B 1 154 ? -9.312 11.828 6.73 1 91.62 154 GLY B C 1
ATOM 3011 O O . GLY B 1 154 ? -10.266 11.891 5.953 1 91.62 154 GLY B O 1
ATOM 3012 N N . ALA B 1 155 ? -8.945 12.898 7.406 1 95.62 155 ALA B N 1
ATOM 3013 C CA . ALA B 1 155 ? -9.75 14.117 7.449 1 95.62 155 ALA B CA 1
ATOM 3014 C C . ALA B 1 155 ? -9.219 15.156 6.465 1 95.62 155 ALA B C 1
ATOM 3016 O O . ALA B 1 155 ? -9.5 16.344 6.594 1 95.62 155 ALA B O 1
ATOM 3017 N N . GLU B 1 156 ? -8.453 14.703 5.465 1 97.06 156 GLU B N 1
ATOM 3018 C CA . GLU B 1 156 ? -7.828 15.641 4.535 1 97.06 156 GLU B CA 1
ATOM 3019 C C . GLU B 1 156 ? -8.875 16.484 3.814 1 97.06 1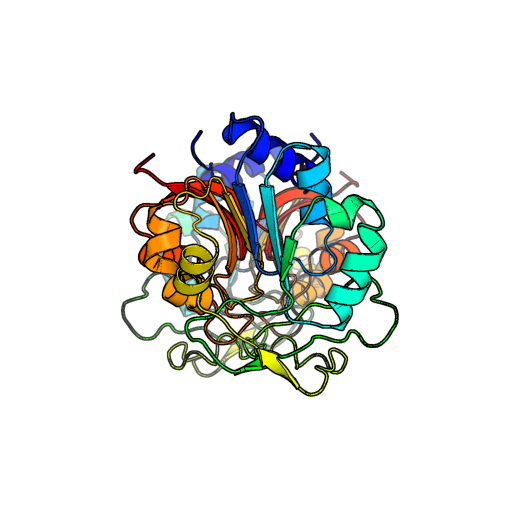56 GLU B C 1
ATOM 3021 O O . GLU B 1 156 ? -8.672 17.672 3.58 1 97.06 156 GLU B O 1
ATOM 3026 N N . ALA B 1 157 ? -10.008 15.906 3.521 1 96.88 157 ALA B N 1
ATOM 3027 C CA . ALA B 1 157 ? -11.062 16.656 2.844 1 96.88 157 ALA B CA 1
ATOM 3028 C C . ALA B 1 157 ? -11.539 17.828 3.691 1 96.88 157 ALA B C 1
ATOM 3030 O O . ALA B 1 157 ? -11.766 18.922 3.174 1 96.88 157 ALA B O 1
ATOM 3031 N N . ASP B 1 158 ? -11.695 17.594 4.949 1 98.12 158 ASP B N 1
ATOM 3032 C CA . ASP B 1 158 ? -12.148 18.641 5.871 1 98.12 158 ASP B CA 1
ATOM 3033 C C . ASP B 1 158 ? -11.125 19.766 5.973 1 98.12 158 ASP B C 1
ATOM 3035 O O . ASP B 1 158 ? -11.484 20.938 5.926 1 98.12 158 ASP B O 1
ATOM 3039 N N . VAL B 1 159 ? -9.906 19.406 6.105 1 98.62 159 VAL B N 1
ATOM 3040 C CA . VAL B 1 159 ? -8.844 20.406 6.242 1 98.62 159 VAL B CA 1
ATOM 3041 C C . VAL B 1 159 ? -8.758 21.25 4.977 1 98.62 159 VAL B C 1
ATOM 3043 O O . VAL B 1 159 ? -8.68 22.484 5.051 1 98.62 159 VAL B O 1
ATOM 3046 N N . ILE B 1 160 ? -8.797 20.609 3.801 1 98.5 160 ILE B N 1
ATOM 3047 C CA . ILE B 1 160 ? -8.68 21.312 2.527 1 98.5 160 ILE B CA 1
ATOM 3048 C C . ILE B 1 160 ? -9.883 22.234 2.338 1 98.5 160 ILE B C 1
ATOM 3050 O O . ILE B 1 160 ? -9.727 23.391 1.975 1 98.5 160 ILE B O 1
ATOM 3054 N N . ALA B 1 161 ? -11.039 21.75 2.691 1 98.25 161 ALA B N 1
ATOM 3055 C CA . ALA B 1 161 ? -12.258 22.531 2.539 1 98.25 161 ALA B CA 1
ATOM 3056 C C . ALA B 1 161 ? -12.219 23.781 3.42 1 98.25 161 ALA B C 1
ATOM 3058 O O . ALA B 1 161 ? -12.695 24.844 3.02 1 98.25 161 ALA B O 1
ATOM 3059 N N . GLY B 1 162 ? -11.695 23.656 4.547 1 98.69 162 GLY B N 1
ATOM 3060 C CA . GLY B 1 162 ? -11.609 24.781 5.465 1 98.69 162 GLY B CA 1
ATOM 3061 C C . GLY B 1 162 ? -10.406 25.672 5.207 1 98.69 162 GLY B C 1
ATOM 3062 O O . GLY B 1 162 ? -10.266 26.719 5.828 1 98.69 162 GLY B O 1
ATOM 3063 N N . GLY B 1 163 ? -9.523 25.266 4.273 1 98.56 163 GLY B N 1
ATOM 3064 C CA . GLY B 1 163 ? -8.266 25.969 4.105 1 98.56 163 GLY B CA 1
ATOM 3065 C C . GLY B 1 163 ? -7.953 26.297 2.656 1 98.56 163 GLY B C 1
ATOM 3066 O O . GLY B 1 163 ? -6.785 26.391 2.275 1 98.56 163 GLY B O 1
ATOM 3067 N N . MET B 1 164 ? -8.945 26.422 1.851 1 97.56 164 MET B N 1
ATOM 3068 C CA . MET B 1 164 ? -8.742 26.609 0.417 1 97.56 164 MET B CA 1
ATOM 3069 C C . MET B 1 164 ? -7.84 27.812 0.151 1 97.56 164 MET B C 1
ATOM 3071 O O . MET B 1 164 ? -6.93 27.734 -0.679 1 97.56 164 MET B O 1
ATOM 3075 N N . GLN B 1 165 ? -8.055 28.938 0.799 1 97.56 165 GLN B N 1
ATOM 3076 C CA . GLN B 1 165 ? -7.223 30.125 0.627 1 97.56 165 GLN B CA 1
ATOM 3077 C C . GLN B 1 165 ? -5.801 29.875 1.114 1 97.56 165 GLN B C 1
ATOM 3079 O O . GLN B 1 165 ? -4.836 30.25 0.443 1 97.56 165 GLN B O 1
ATOM 3084 N N . THR B 1 166 ? -5.695 29.281 2.238 1 98.44 166 THR B N 1
ATOM 3085 C CA . THR B 1 166 ? -4.379 29 2.801 1 98.44 166 THR B CA 1
ATOM 3086 C C . THR B 1 166 ? -3.582 28.094 1.875 1 98.44 166 THR B C 1
ATOM 3088 O O . THR B 1 166 ? -2.416 28.359 1.581 1 98.44 166 THR B O 1
ATOM 3091 N N . PHE B 1 167 ? -4.215 27 1.372 1 98.5 167 PHE B N 1
ATOM 3092 C CA . PHE B 1 167 ? -3.531 26.078 0.475 1 98.5 167 PHE B CA 1
ATOM 3093 C C . PHE B 1 167 ? -3.084 26.797 -0.796 1 98.5 167 PHE B C 1
ATOM 3095 O O . PHE B 1 167 ? -2.006 26.516 -1.323 1 98.5 167 PHE B O 1
ATOM 3102 N N . SER B 1 168 ? -3.918 27.703 -1.282 1 97.19 168 SER B N 1
ATOM 3103 C CA . SER B 1 168 ? -3.557 28.438 -2.486 1 97.19 168 SER B CA 1
ATOM 3104 C C . SER B 1 168 ? -2.277 29.25 -2.279 1 97.19 168 SER B C 1
ATOM 3106 O O . SER B 1 168 ? -1.566 29.547 -3.238 1 97.19 168 SER B O 1
ATOM 3108 N N . ASN B 1 169 ? -1.952 29.562 -1.041 1 97.75 169 ASN B N 1
ATOM 3109 C CA . ASN B 1 169 ? -0.782 30.375 -0.702 1 97.75 169 ASN B CA 1
ATOM 3110 C C . ASN B 1 169 ? 0.273 29.547 0.027 1 97.75 169 ASN B C 1
ATOM 3112 O O . ASN B 1 169 ? 1.058 30.078 0.811 1 97.75 169 ASN B O 1
ATOM 3116 N N . THR B 1 170 ? 0.262 28.25 -0.142 1 98.5 170 THR B N 1
ATOM 3117 C CA . THR B 1 170 ? 1.232 27.344 0.448 1 98.5 170 THR B CA 1
ATOM 3118 C C . THR B 1 170 ? 2.15 26.766 -0.625 1 98.5 170 THR B C 1
ATOM 3120 O O . THR B 1 170 ? 1.683 26.312 -1.673 1 98.5 170 THR B O 1
ATOM 3123 N N . ARG B 1 171 ? 3.428 26.688 -0.347 1 98.06 171 ARG B N 1
ATOM 3124 C CA . ARG B 1 171 ? 4.395 26.266 -1.355 1 98.06 171 ARG B CA 1
ATOM 3125 C C . ARG B 1 171 ? 4.43 24.75 -1.474 1 98.06 171 ARG B C 1
ATOM 3127 O O . ARG B 1 171 ? 4.453 24.203 -2.582 1 98.06 171 ARG B O 1
ATOM 3134 N N . PHE B 1 172 ? 4.5 24.062 -0.339 1 98.12 172 PHE B N 1
ATOM 3135 C CA . PHE B 1 172 ? 4.594 22.609 -0.33 1 98.12 172 PHE B CA 1
ATOM 3136 C C . PHE B 1 172 ? 3.621 22.016 0.678 1 98.12 172 PHE B C 1
ATOM 3138 O O . PHE B 1 172 ? 3.367 22.594 1.73 1 98.12 172 PHE B O 1
ATOM 3145 N N . VAL B 1 173 ? 3.092 20.875 0.363 1 98.5 173 VAL B N 1
ATOM 3146 C CA . VAL B 1 173 ? 2.229 20.125 1.263 1 98.5 173 VAL B CA 1
ATOM 3147 C C . VAL B 1 173 ? 2.668 18.656 1.296 1 98.5 173 VAL B C 1
ATOM 3149 O O . VAL B 1 173 ? 2.871 18.047 0.248 1 98.5 173 VAL B O 1
ATOM 3152 N N . TYR B 1 174 ? 2.93 18.125 2.506 1 97.56 174 TYR B N 1
ATOM 3153 C CA . TYR B 1 174 ? 3.096 16.688 2.738 1 97.56 174 TYR B CA 1
ATOM 3154 C C . TYR B 1 174 ? 1.85 16.094 3.385 1 97.56 174 TYR B C 1
ATOM 3156 O O . TYR B 1 174 ? 1.343 16.625 4.375 1 97.56 174 TYR B O 1
ATOM 3164 N N . THR B 1 175 ? 1.327 15.016 2.793 1 96.62 175 THR B N 1
ATOM 3165 C CA . THR B 1 175 ? 0.121 14.445 3.385 1 96.62 175 THR B CA 1
ATOM 3166 C C . THR B 1 175 ? 0.024 12.953 3.086 1 96.62 175 THR B C 1
ATOM 3168 O O . THR B 1 175 ? 0.7 12.453 2.188 1 96.62 175 THR B O 1
ATOM 3171 N N . GLU B 1 176 ? -0.812 12.367 3.928 1 90.5 176 GLU B N 1
ATOM 3172 C CA . GLU B 1 176 ? -1.097 10.945 3.744 1 90.5 176 GLU B CA 1
ATOM 3173 C C . GLU B 1 176 ? -2.271 10.734 2.795 1 90.5 176 GLU B C 1
ATOM 3175 O O . GLU B 1 176 ? -3.164 11.578 2.707 1 90.5 176 GLU B O 1
ATOM 3180 N N . TYR B 1 177 ? -2.238 9.711 2.004 1 88.56 177 TYR B N 1
ATOM 3181 C CA . TYR B 1 177 ? -3.348 9.273 1.163 1 88.56 177 TYR B CA 1
ATOM 3182 C C . TYR B 1 177 ? -3.588 7.773 1.319 1 88.56 177 TYR B C 1
ATOM 3184 O O . TYR B 1 177 ? -2.707 7.043 1.774 1 88.56 177 TYR B O 1
ATOM 3192 N N . SER B 1 178 ? -4.852 7.438 1.015 1 84.62 178 SER B N 1
ATOM 3193 C CA . SER B 1 178 ? -5.188 6.02 0.928 1 84.62 178 SER B CA 1
ATOM 3194 C C . SER B 1 178 ? -6.238 5.762 -0.148 1 84.62 178 SER B C 1
ATOM 3196 O O . SER B 1 178 ? -7.305 6.383 -0.141 1 84.62 178 SER B O 1
ATOM 3198 N N . ASP B 1 179 ? -5.867 4.871 -1.002 1 77.31 179 ASP B N 1
ATOM 3199 C CA . ASP B 1 179 ? -6.844 4.5 -2.021 1 77.31 179 ASP B CA 1
ATOM 3200 C C . ASP B 1 179 ? -7.879 3.527 -1.458 1 77.31 179 ASP B C 1
ATOM 3202 O O . ASP B 1 179 ? -8.891 3.248 -2.105 1 77.31 179 ASP B O 1
ATOM 3206 N N . ARG B 1 180 ? -7.598 3.086 -0.29 1 74.06 180 ARG B N 1
ATOM 3207 C CA . ARG B 1 180 ? -8.57 2.324 0.485 1 74.06 180 ARG B CA 1
ATOM 3208 C C . ARG B 1 180 ? -9.141 3.164 1.622 1 74.06 180 ARG B C 1
ATOM 3210 O O . ARG B 1 180 ? -8.414 3.912 2.277 1 74.06 180 ARG B O 1
ATOM 3217 N N . GLU B 1 181 ? -10.375 3.146 1.79 1 76.62 181 GLU B N 1
ATOM 3218 C CA . GLU B 1 181 ? -11.031 3.973 2.799 1 76.62 181 GLU B CA 1
ATOM 3219 C C . GLU B 1 181 ? -10.844 3.387 4.195 1 76.62 181 GLU B C 1
ATOM 3221 O O . GLU B 1 181 ? -11.633 2.539 4.625 1 76.62 181 GLU B O 1
ATOM 3226 N N . LEU B 1 182 ? -9.844 3.826 4.91 1 74.12 182 LEU B N 1
ATOM 3227 C CA . LEU B 1 182 ? -9.586 3.41 6.285 1 74.12 182 LEU B CA 1
ATOM 3228 C C . LEU B 1 182 ? -10.438 4.211 7.262 1 74.12 182 LEU B C 1
ATOM 3230 O O . LEU B 1 182 ? -10.781 3.725 8.344 1 74.12 182 LEU B O 1
ATOM 3234 N N . TYR B 1 183 ? -10.68 5.434 6.895 1 81.56 183 TYR B N 1
ATOM 3235 C CA . TYR B 1 183 ? -11.594 6.34 7.586 1 81.56 183 TYR B CA 1
ATOM 3236 C C . TYR B 1 183 ? -12.727 6.777 6.668 1 81.56 183 TYR B C 1
ATOM 3238 O O . TYR B 1 183 ? -12.539 6.906 5.457 1 81.56 183 TYR B O 1
ATOM 3246 N N . GLU B 1 184 ? -13.836 7.008 7.32 1 84.94 184 GLU B N 1
ATOM 3247 C CA . GLU B 1 184 ? -14.984 7.414 6.52 1 84.94 184 GLU B CA 1
ATOM 3248 C C . GLU B 1 184 ? -14.672 8.664 5.699 1 84.94 184 GLU B C 1
ATOM 3250 O O . GLU B 1 184 ? -14.305 9.703 6.25 1 84.94 184 GLU B O 1
ATOM 3255 N N . GLY B 1 185 ? -14.781 8.5 4.359 1 85.56 185 GLY B N 1
ATOM 3256 C CA . GLY B 1 185 ? -14.609 9.648 3.486 1 85.56 185 GLY B CA 1
ATOM 3257 C C . GLY B 1 185 ? -13.148 9.945 3.174 1 85.56 185 GLY B C 1
ATOM 3258 O O . GLY B 1 185 ? -12.836 11 2.611 1 85.56 185 GLY B O 1
ATOM 3259 N N . GLN B 1 186 ? -12.328 9.023 3.584 1 89.06 186 GLN B N 1
ATOM 3260 C CA . GLN B 1 186 ? -10.914 9.234 3.316 1 89.06 186 GLN B CA 1
ATOM 3261 C C . GLN B 1 186 ? -10.648 9.383 1.82 1 89.06 186 GLN B C 1
ATOM 3263 O O . GLN B 1 186 ? -11.227 8.656 1.009 1 89.06 186 GLN B O 1
ATOM 3268 N N . LEU B 1 187 ? -9.797 10.305 1.468 1 90.56 187 LEU B N 1
ATOM 3269 C CA . LEU B 1 187 ? -9.547 10.656 0.073 1 90.56 187 LEU B CA 1
ATOM 3270 C C . LEU B 1 187 ? -8.445 9.789 -0.519 1 90.56 187 LEU B C 1
ATOM 3272 O O . LEU B 1 187 ? -7.453 9.492 0.154 1 90.56 187 LEU B O 1
ATOM 3276 N N . SER B 1 188 ? -8.656 9.43 -1.743 1 89.06 188 SER B N 1
ATOM 3277 C CA . SER B 1 188 ? -7.566 8.914 -2.562 1 89.06 188 SER B CA 1
ATOM 3278 C C . SER B 1 188 ? -6.602 10.031 -2.957 1 89.06 188 SER B C 1
ATOM 3280 O O . SER B 1 188 ? -6.914 11.211 -2.807 1 89.06 188 SER B O 1
ATOM 3282 N N . LEU B 1 189 ? -5.461 9.672 -3.457 1 90.94 189 LEU B N 1
ATOM 3283 C CA . LEU B 1 189 ? -4.504 10.672 -3.928 1 90.94 189 LEU B CA 1
ATOM 3284 C C . LEU B 1 189 ? -5.109 11.523 -5.035 1 90.94 189 LEU B C 1
ATOM 3286 O O . LEU B 1 189 ? -4.992 12.75 -5.016 1 90.94 189 LEU B O 1
ATOM 3290 N N . GLN B 1 190 ? -5.734 10.844 -5.957 1 91.81 190 GLN B N 1
ATOM 3291 C CA . GLN B 1 190 ? -6.324 11.578 -7.066 1 91.81 190 GLN B CA 1
ATOM 3292 C C . GLN B 1 190 ? -7.363 12.578 -6.574 1 91.81 190 GLN B C 1
ATOM 3294 O O . GLN B 1 190 ? -7.434 13.703 -7.066 1 91.81 190 GLN B O 1
ATOM 3299 N N . ALA B 1 191 ? -8.164 12.148 -5.621 1 93.81 191 ALA B N 1
ATOM 3300 C CA . ALA B 1 191 ? -9.172 13.039 -5.059 1 93.81 191 ALA B CA 1
ATOM 3301 C C . ALA B 1 191 ? -8.531 14.242 -4.379 1 93.81 191 ALA B C 1
ATOM 3303 O O . ALA B 1 191 ? -9.055 15.359 -4.445 1 93.81 191 ALA B O 1
ATOM 3304 N N . ILE B 1 192 ? -7.469 14.047 -3.705 1 96.31 192 ILE B N 1
ATOM 3305 C CA . ILE B 1 192 ? -6.742 15.148 -3.082 1 96.31 192 ILE B CA 1
ATOM 3306 C C . ILE B 1 192 ? -6.262 16.125 -4.156 1 96.31 192 ILE B C 1
ATOM 3308 O O . ILE B 1 192 ? -6.438 17.328 -4.023 1 96.31 192 ILE B O 1
ATOM 3312 N N . LEU B 1 193 ? -5.699 15.594 -5.207 1 95.06 193 LEU B N 1
ATOM 3313 C CA . LEU B 1 193 ? -5.172 16.422 -6.285 1 95.06 193 LEU B CA 1
ATOM 3314 C C . LEU B 1 193 ? -6.297 17.188 -6.984 1 95.06 193 LEU B C 1
ATOM 3316 O O . LEU B 1 193 ? -6.098 18.312 -7.441 1 95.06 193 LEU B O 1
ATOM 3320 N N . ASP B 1 194 ? -7.465 16.562 -7.027 1 95.94 194 ASP B N 1
ATOM 3321 C CA . ASP B 1 194 ? -8.625 17.25 -7.602 1 95.94 194 ASP B CA 1
ATOM 3322 C C . ASP B 1 194 ? -9.031 18.453 -6.75 1 95.94 194 ASP B C 1
ATOM 3324 O O . ASP B 1 194 ? -9.484 19.469 -7.277 1 95.94 194 ASP B O 1
ATOM 3328 N N . LEU B 1 195 ? -8.883 18.312 -5.465 1 96.88 195 LEU B N 1
ATOM 3329 C CA . LEU B 1 195 ? -9.242 19.391 -4.547 1 96.88 195 LEU B CA 1
ATOM 3330 C C . LEU B 1 195 ? -8.188 20.484 -4.555 1 96.88 195 LEU B C 1
ATOM 3332 O O . LEU B 1 195 ? -8.461 21.625 -4.172 1 96.88 195 LEU B O 1
ATOM 3336 N N . LEU B 1 196 ? -6.957 20.125 -4.965 1 97.5 196 LEU B N 1
ATOM 3337 C CA . LEU B 1 196 ? -5.836 21.047 -4.992 1 97.5 196 LEU B CA 1
ATOM 3338 C C . LEU B 1 196 ? -5.242 21.156 -6.391 1 97.5 196 LEU B C 1
ATOM 3340 O O . LEU B 1 196 ? -4.086 20.781 -6.609 1 97.5 196 LEU B O 1
ATOM 3344 N N . PRO B 1 197 ? -5.938 21.734 -7.266 1 94.88 197 PRO B N 1
ATOM 3345 C CA . PRO B 1 197 ? -5.555 21.672 -8.68 1 94.88 197 PRO B CA 1
ATOM 3346 C C . PRO B 1 197 ? -4.25 22.406 -8.969 1 94.88 197 PRO B C 1
ATOM 3348 O O . PRO B 1 197 ? -3.621 22.172 -10.008 1 94.88 197 PRO B O 1
ATOM 3351 N N . SER B 1 198 ? -3.816 23.281 -8.102 1 96.75 198 SER B N 1
ATOM 3352 C CA . SER B 1 198 ? -2.58 24.016 -8.336 1 96.75 198 SER B CA 1
ATOM 3353 C C . SER B 1 198 ? -1.366 23.219 -7.855 1 96.75 198 SER B C 1
ATOM 3355 O O . SER B 1 198 ? -0.231 23.703 -7.957 1 96.75 198 SER B O 1
ATOM 3357 N N . PHE B 1 199 ? -1.61 22.125 -7.285 1 97.06 199 PHE B N 1
ATOM 3358 C CA . PHE B 1 199 ? -0.512 21.312 -6.773 1 97.06 199 PHE B CA 1
ATOM 3359 C C . PHE B 1 199 ? -0.211 20.156 -7.719 1 97.06 199 PHE B C 1
ATOM 3361 O O . PHE B 1 199 ? -1.113 19.641 -8.375 1 97.06 199 PHE B O 1
ATOM 3368 N N . GLU B 1 200 ? 1.039 19.766 -7.762 1 96.5 200 GLU B N 1
ATOM 3369 C CA . GLU B 1 200 ? 1.496 18.547 -8.422 1 96.5 200 GLU B CA 1
ATOM 3370 C C . GLU B 1 200 ? 2.33 17.688 -7.477 1 96.5 200 GLU B C 1
ATOM 3372 O O . GLU B 1 200 ? 2.85 18.188 -6.473 1 96.5 200 GLU B O 1
ATOM 3377 N N . VAL B 1 201 ? 2.398 16.469 -7.793 1 94.12 201 VAL B N 1
ATOM 3378 C CA . VAL B 1 201 ? 3.186 15.562 -6.965 1 94.12 201 VAL B CA 1
ATOM 3379 C C . VAL B 1 201 ? 4.676 15.812 -7.195 1 94.12 201 VAL B C 1
ATOM 3381 O O . VAL B 1 201 ? 5.16 15.695 -8.32 1 94.12 201 VAL B O 1
ATOM 3384 N N . ALA B 1 202 ? 5.359 16.156 -6.133 1 93.62 202 ALA B N 1
ATOM 3385 C CA . ALA B 1 202 ? 6.801 16.359 -6.199 1 93.62 202 ALA B CA 1
ATOM 3386 C C . ALA B 1 202 ? 7.555 15.102 -5.801 1 93.62 202 ALA B C 1
ATOM 3388 O O . ALA B 1 202 ? 8.656 14.844 -6.289 1 93.62 202 ALA B O 1
ATOM 3389 N N . ALA B 1 203 ? 7.012 14.383 -4.863 1 90.19 203 ALA B N 1
ATOM 3390 C CA . ALA B 1 203 ? 7.578 13.117 -4.414 1 90.19 203 ALA B CA 1
ATOM 3391 C C . ALA B 1 203 ? 6.5 12.195 -3.852 1 90.19 203 ALA B C 1
ATOM 3393 O O . ALA B 1 203 ? 5.496 12.672 -3.309 1 90.19 203 ALA B O 1
ATOM 3394 N N . HIS B 1 204 ? 6.68 10.93 -4.047 1 88.75 204 HIS B N 1
ATOM 3395 C CA . HIS B 1 204 ? 5.762 9.906 -3.557 1 88.75 204 HIS B CA 1
ATOM 3396 C C . HIS B 1 204 ? 6.477 8.93 -2.631 1 88.75 204 HIS B C 1
ATOM 3398 O O . HIS B 1 204 ? 7.582 8.477 -2.934 1 88.75 204 HIS B O 1
ATOM 3404 N N . TYR B 1 205 ? 5.836 8.664 -1.422 1 85.19 205 TYR B N 1
ATOM 3405 C CA . TYR B 1 205 ? 6.375 7.746 -0.43 1 85.19 205 TYR B CA 1
ATOM 3406 C C . TYR B 1 205 ? 5.375 6.637 -0.113 1 85.19 205 TYR B C 1
ATOM 3408 O O . TYR B 1 205 ? 4.723 6.664 0.932 1 85.19 205 TYR B O 1
ATOM 3416 N N . PRO B 1 206 ? 5.312 5.648 -0.937 1 82.12 206 PRO B N 1
ATOM 3417 C CA . PRO B 1 206 ? 4.336 4.578 -0.721 1 82.12 206 PRO B CA 1
ATOM 3418 C C . PRO B 1 206 ? 4.66 3.723 0.501 1 82.12 206 PRO B C 1
ATOM 3420 O O . PRO B 1 206 ? 5.832 3.469 0.79 1 82.12 206 PRO B O 1
ATOM 3423 N N . HIS B 1 207 ? 3.529 3.445 1.188 1 78.38 207 HIS B N 1
ATOM 3424 C CA . HIS B 1 207 ? 3.678 2.459 2.25 1 78.38 207 HIS B CA 1
ATOM 3425 C C . HIS B 1 207 ? 3.629 1.039 1.694 1 78.38 207 HIS B C 1
ATOM 3427 O O . HIS B 1 207 ? 2.873 0.759 0.761 1 78.38 207 HIS B O 1
ATOM 3433 N N . ALA B 1 208 ? 4.492 0.279 2.057 1 74.12 208 ALA B N 1
ATOM 3434 C CA . ALA B 1 208 ? 4.57 -1.09 1.551 1 74.12 208 ALA B CA 1
ATOM 3435 C C . ALA B 1 208 ? 3.541 -1.986 2.236 1 74.12 208 ALA B C 1
ATOM 3437 O O . ALA B 1 208 ? 3.867 -3.092 2.672 1 74.12 208 ALA B O 1
ATOM 3438 N N . VAL B 1 209 ? 2.293 -1.439 2.318 1 76.12 209 VAL B N 1
ATOM 3439 C CA . VAL B 1 209 ? 1.271 -2.203 3.023 1 76.12 209 VAL B CA 1
ATOM 3440 C C . VAL B 1 209 ? 0.78 -3.35 2.143 1 76.12 209 VAL B C 1
ATOM 3442 O O . VAL B 1 209 ? 0.234 -4.336 2.643 1 76.12 209 VAL B O 1
ATOM 3445 N N . GLU B 1 210 ? 0.84 -3.145 0.993 1 79.56 210 GLU B N 1
ATOM 3446 C CA . GLU B 1 210 ? 0.543 -4.199 0.029 1 79.56 210 GLU B CA 1
ATOM 3447 C C . GLU B 1 210 ? 1.449 -4.102 -1.194 1 79.56 210 GLU B C 1
ATOM 3449 O O . GLU B 1 210 ? 2.066 -3.061 -1.434 1 79.56 210 GLU B O 1
ATOM 3454 N N . GLY B 1 211 ? 1.534 -5.156 -1.824 1 86.25 211 GLY B N 1
ATOM 3455 C CA . GLY B 1 211 ? 2.387 -5.191 -3.002 1 86.25 211 GLY B CA 1
ATOM 3456 C C . GLY B 1 211 ? 2.789 -6.594 -3.408 1 86.25 211 GLY B C 1
ATOM 3457 O O . GLY B 1 211 ? 2.086 -7.559 -3.104 1 86.25 211 GLY B O 1
ATOM 3458 N N . ASP B 1 212 ? 3.789 -6.559 -4.246 1 90.25 212 ASP B N 1
ATOM 3459 C CA . ASP B 1 212 ? 4.375 -7.816 -4.703 1 90.25 212 ASP B CA 1
ATOM 3460 C C . ASP B 1 212 ? 5.805 -7.973 -4.188 1 90.25 212 ASP B C 1
ATOM 3462 O O . ASP B 1 212 ? 6.457 -6.988 -3.842 1 90.25 212 ASP B O 1
ATOM 3466 N N . VAL B 1 213 ? 6.219 -9.219 -4.023 1 93.19 213 VAL B N 1
ATOM 3467 C CA . VAL B 1 213 ? 7.59 -9.492 -3.598 1 93.19 213 VAL B CA 1
ATOM 3468 C C . VAL B 1 213 ? 8.172 -10.625 -4.441 1 93.19 213 VAL B C 1
ATOM 3470 O O . VAL B 1 213 ? 7.445 -11.508 -4.895 1 93.19 213 VAL B O 1
ATOM 3473 N N . LEU B 1 214 ? 9.438 -10.477 -4.723 1 95.81 214 LEU B N 1
ATOM 3474 C CA . LEU B 1 214 ? 10.242 -11.578 -5.242 1 95.81 214 LEU B CA 1
ATOM 3475 C C . LEU B 1 214 ? 11.047 -12.234 -4.129 1 95.81 214 LEU B C 1
ATOM 3477 O O . LEU B 1 214 ? 11.828 -11.57 -3.441 1 95.81 214 LEU B O 1
ATOM 3481 N N . LEU B 1 215 ? 10.805 -13.469 -3.943 1 97.25 215 LEU B N 1
ATOM 3482 C CA . LEU B 1 215 ? 11.508 -14.242 -2.924 1 97.25 215 LEU B CA 1
ATOM 3483 C C . LEU B 1 215 ? 12.547 -15.156 -3.555 1 97.25 215 LEU B C 1
ATOM 3485 O O . LEU B 1 215 ? 12.305 -15.758 -4.605 1 97.25 215 LEU B O 1
ATOM 3489 N N . LYS B 1 216 ? 13.664 -15.219 -2.908 1 97.19 216 LYS B N 1
ATOM 3490 C CA . LYS B 1 216 ? 14.742 -16.109 -3.332 1 97.19 216 LYS B CA 1
ATOM 3491 C C . LYS B 1 216 ? 14.984 -17.203 -2.305 1 97.19 216 LYS B C 1
ATOM 3493 O O . LYS B 1 216 ? 15.086 -16.938 -1.106 1 97.19 216 LYS B O 1
ATOM 3498 N N . ASN B 1 217 ? 15.031 -18.406 -2.766 1 97.88 217 ASN B N 1
ATOM 3499 C CA . ASN B 1 217 ? 15.359 -19.547 -1.917 1 97.88 217 ASN B CA 1
ATOM 3500 C C . ASN B 1 217 ? 16.844 -19.594 -1.578 1 97.88 217 ASN B C 1
ATOM 3502 O O . ASN B 1 217 ? 17.688 -19.688 -2.473 1 97.88 217 ASN B O 1
ATOM 3506 N N . THR B 1 218 ? 17.172 -19.578 -0.328 1 95.19 218 THR B N 1
ATOM 3507 C CA . THR B 1 218 ? 18.547 -19.484 0.117 1 95.19 218 THR B CA 1
ATOM 3508 C C . THR B 1 218 ? 19.266 -20.812 -0.041 1 95.19 218 THR B C 1
ATOM 3510 O O . THR B 1 218 ? 20.5 -20.875 0.074 1 95.19 218 THR B O 1
ATOM 3513 N N . ARG B 1 219 ? 18.547 -21.844 -0.378 1 93.12 219 ARG B N 1
ATOM 3514 C CA . ARG B 1 219 ? 19.141 -23.156 -0.559 1 93.12 219 ARG B CA 1
ATOM 3515 C C . ARG B 1 219 ? 19.75 -23.312 -1.951 1 93.12 219 ARG B C 1
ATOM 3517 O O . ARG B 1 219 ? 20.438 -24.281 -2.236 1 93.12 219 ARG B O 1
ATOM 3524 N N . PHE B 1 220 ? 19.422 -22.406 -2.762 1 90.19 220 PHE B N 1
ATOM 3525 C CA . PHE B 1 220 ? 19.953 -22.422 -4.121 1 90.19 220 PHE B CA 1
ATOM 3526 C C . PHE B 1 220 ? 20.969 -21.297 -4.332 1 90.19 220 PHE B C 1
ATOM 3528 O O . PHE B 1 220 ? 20.859 -20.234 -3.719 1 90.19 220 PHE B O 1
#

Foldseek 3Di:
DPPCLPPPLNVLLVLVVVLPDLAAEEEEAQCFLVPSVVSNCVNRVNYAYEYEAQDPVSVVNNCVVCPVVCVRYHYHNAHEFLDWDKAWKWWWDADPDVVPVPIDIASFAFDPVCVVPVGRDTDDIDMTTYAQPCVVCVVVVPQAHAEYEDERPQRLVGNCNSQVNHLVRYNYYDYDADPDPRTVNRDHPVRSCVSVVVDDDPDDNDDVPDDDDDDDDPVD/DPPCLPPPLNVLLVLVVVLPDLAAEEEEAQCFLVPSVVSNCVNRVNYAYEYEAQDPVSVVNNCVVCPVVVVRYHYHNAHEFLDWDKAWKWWWDADDDPVPVPTAIASFAFDPVCVVPVGGDTDDIDMTTYAQPCVVCVVVVPQAHAEYEDERPQRLVGNCNSQVNHLVRYNYYDYDADPDPRTVNRDHPVRSCVSVVVDDDPDDNDDVPDDDDDDDDPVD

pLDDT: mean 86.56, std 18.64, range [20.19, 98.88]

Solvent-accessible surface area (backbone atoms only — not comparable to full-atom values): 22783 Å² total; per-residue (Å²): 132,78,79,69,70,72,47,71,65,54,52,54,52,51,52,56,65,69,64,76,55,70,56,38,36,34,38,29,39,43,34,46,46,30,65,65,57,52,51,48,42,70,77,30,74,58,31,46,39,39,33,24,30,49,51,67,69,26,46,53,43,19,54,61,67,43,49,81,54,43,80,65,40,46,77,41,78,28,32,64,19,60,45,71,50,70,44,56,30,37,39,46,39,59,68,72,87,55,67,73,67,61,69,46,52,14,71,27,54,68,34,56,80,57,52,65,39,79,55,44,43,64,49,79,60,45,79,32,48,28,32,21,43,35,58,50,31,58,75,68,69,54,79,66,36,48,33,36,43,38,50,42,59,35,35,58,63,32,33,48,66,16,14,55,68,47,55,75,35,27,41,31,37,35,34,66,35,24,69,56,64,59,14,54,78,27,44,30,56,68,56,49,41,66,75,37,71,56,42,42,81,72,43,77,46,59,36,73,50,28,31,36,34,35,31,31,26,68,90,101,133,77,79,70,68,74,46,71,64,54,51,54,54,51,52,56,65,69,64,77,56,70,58,39,36,34,38,30,39,44,35,48,46,28,66,65,57,50,51,48,42,70,79,31,74,58,31,47,39,40,33,24,31,48,51,67,70,27,46,54,42,19,54,60,68,43,49,80,54,45,79,64,40,48,77,40,77,28,34,64,20,60,44,71,49,71,44,56,32,36,40,45,38,59,70,72,88,56,63,80,69,66,64,49,52,15,70,25,55,70,34,56,78,59,52,64,41,79,56,44,43,65,49,79,59,46,79,32,46,28,34,21,44,36,59,50,30,57,76,68,68,54,79,65,36,48,32,36,44,38,50,42,60,34,35,58,62,34,32,47,65,17,14,54,68,47,55,74,37,27,41,31,39,35,36,66,34,25,67,55,63,57,15,55,78,27,44,29,58,67,55,49,42,66,76,36,70,58,41,44,82,71,44,78,48,57,36,72,48,29,29,37,35,35,32,34,27,69,88,103

Organism: NCBI:txid2511166

Radius of gyration: 25.0 Å; Cα contacts (8 Å, |Δi|>4): 939; chains: 2; bounding box: 44×74×58 Å

Nearest PDB structures (foldseek):
  1n2x-assembly1_A  TM=8.261E-01  e=3.542E-05  Thermotoga maritima
  9fcq-assembly1_A  TM=7.420E-01  e=3.788E-04  Kitasatospora cystarginea
  9fd3-assembly1_A  TM=7.427E-01  e=4.031E-04  Kitasatospora cystarginea
  9fcu-assembly4_D  TM=6.096E-01  e=2.773E-04  Kitasatospora cystarginea
  4kib-assembly1_A  TM=5.366E-01  e=9.025E-05  Streptomyces hygroscopicus

Secondary structure (DSSP, 8-state):
-------HHHHHHHHHHHH--SS-EEEEET-TTSHHHHHHHHH-TT-EEEEE---HHHHHHHHHHHGGGGGGEEEE-SEEESSSEEEEEEEEEE-SS-TTS---EESSPBPTTTTTSTTEEEPPPEEEEEEEHHHHHHHHT---EEEEEE--TT-HHHHHHHTHHHHHTEEEEEEEEESS-SBTTPPPHHHHHHH-TTEEEEEEEE-TTEEEEEEEETT-/-------HHHHHHHHHHHH--SS-EEEEET-TTSHHHHHHHHH-TT-EEEEE---HHHHHHHHHHHGGGGGGEEEE-SEEESSSEEEEEEEEEE-SS-TTS---EESSPBPTTTTTSTTEEEPPPEEEEEEEHHHHHHHHT---EEEEEE--TT-HHHHHHHTHHHHHTEEEEEEEEESS-SBTTPPPHHHHHHH-TTEEEEEEEE-TTEEEEEEEETT-

Sequence (440 aa):
MERQTVSSVEVHQHIVSLLQKPNPVILDIGCNDGTDTQHFLNLCPQAQIYSFEPDPRAIARFKKRLGPSLAKVKLLEIAISDRNGTIDFHPSNADGDAKEWDLSGSIRRPKNHLTEYDWVRFDRPFSVETRRLDDWCSDAKLNTVDFIWMDVQGAEADVIAGGMQTFSNTRFVYTEYSDRELYEGQLSLQAILDLLPSFEVAAHYPHAVEGDVLLKNTRFMERQTVSSVEVHQHIVSLLQKPNPVILDIGCNDGTDTQHFLNLCPQAQIYSFEPDPRAIARFKKRLGPSLAKVKLLEIAISDRNGTIDFHPSNADGDAKEWDLSGSIRRPKNHLTEYDWVRFDRPFSVETRRLDDWCSDAKLNTVDFIWMDVQGAEADVIAGGMQTFSNTRFVYTEYSDRELYEGQLSLQAILDLLPSFEVAAHYPHAVEGDVLLKNTRF

InterPro domains:
  IPR006342 Methyltransferase FkbM [PF05050] (28-197)
  IPR006342 Methyltransferase FkbM [TIGR01444] (25-177)
  IPR029063 S-adenosyl-L-methionine-dependent methyltransferase superfamily [G3DSA:3.40.50.150] (11-209)
  IPR029063 S-adenosyl-L-methionine-dependent methyltransferase superfamily [SSF53335] (19-199)
  IPR053188 FkbM Methyltransferase [PTHR36973] (6-209)